Protein AF-A0A1E4RJY5-F1 (afdb_monomer)

Radius of gyration: 33.73 Å; Cα contacts (8 Å, |Δi|>4): 1176; chains: 1; bounding box: 84×112×97 Å

Mean predicted aligned error: 16.26 Å

Sequence (630 aa):
MLALNAMSNHTLSITTVSPCGTYIARVSSTEASLEIFRVPENPNAAVKDLYRSYGLSQDIENYVGKQKDRIRITQLKWEELDEATSTADKIALVIETYSLLLVYDIRKSTEPIVIEQSPEEGIEDFQWIPPPIGEKKQNEEVGAYTNSKQIALYTKNRLELKVYSVDCTHILFTIPKPVSLKPIIRPNLNNQIWSVIAEPYLEKNTNVMKVALADTKPIIYHFYNSGLQSQVLYQFRLPTQYLTLPSLSWSPSSKWFMYFGEPLFGYSLQVYNLMGINHKSTKAFDHVGHAMLQLDWATENIQDHPVYFGSIKYISRWIKANESEKIDESIIISTKTEDGKIEIMIVSMESFKITSHWTLPDTPIENIWSQNNDTKYRKIFPLTPITLQDNKLHDVFTDAKGLVLFQFDFFIYIYKTTKGAKIEIEWQLIDVIQTQTRILNIDYKEHNDQRKIFITTEDHIAVYDEITRLVRCIHTNKHKIKDVFIFQTGEKVKFIITDNTSSFPGSSVAHWHMTLFTIETEKANVADNIKDFDRLNDGSSTIVSTNYEDDSNAEIMKKYQYKEDDSRVVGLMRDVQHSEWGQAARKRRSRISEGRLGILLRVYGRNQRNELTSDDITDTFNLNKRKSRN

Nearest PDB structures (foldseek):
  8hmf-assembly1_D  TM=4.371E-01  e=7.965E-10  Tetrahymena thermophila
  8hme-assembly1_D  TM=2.838E-01  e=5.814E-09  Tetrahymena thermophila
  8a3t-assembly1_B  TM=4.044E-01  e=2.814E-05  Saccharomyces cerevisiae
  6cvz-assembly3_C  TM=4.876E-01  e=3.335E-04  Homo sapiens
  3voq-assembly1_B  TM=3.531E-01  e=1.396E+00  Homo sapiens

Solvent-accessible surface area (backbone atoms only — not comparable to full-atom values): 38046 Å² total; per-residue (Å²): 138,87,76,82,79,75,76,76,80,68,67,61,60,52,72,42,68,31,87,57,65,46,37,36,38,40,36,33,41,86,75,32,32,42,38,33,29,40,50,64,92,50,52,87,52,76,75,70,51,71,69,47,74,43,58,46,59,59,58,48,26,74,73,68,66,66,77,70,98,64,63,42,65,81,50,72,47,57,47,40,70,25,90,92,50,78,70,72,48,41,39,34,37,32,35,60,73,67,16,32,38,42,36,40,50,77,83,52,99,61,84,60,51,75,46,76,39,56,82,88,49,28,65,60,49,73,44,66,42,52,24,45,48,86,72,71,82,79,78,60,79,82,60,100,68,86,40,43,32,28,38,42,35,26,20,41,94,37,52,31,34,38,32,30,22,67,88,74,73,44,75,77,49,75,43,47,33,41,66,47,93,57,81,44,62,34,46,94,50,39,43,26,35,34,32,46,34,23,41,61,70,94,64,99,82,55,104,69,72,99,72,68,101,78,63,76,39,27,32,42,40,33,28,38,36,74,42,64,52,69,42,84,70,47,69,32,26,40,87,66,76,61,88,45,85,59,52,73,48,53,35,82,86,45,59,38,38,41,47,32,30,43,49,102,64,63,44,34,42,34,30,22,42,92,78,20,68,30,94,88,55,88,72,82,78,76,53,56,36,36,54,72,33,77,47,38,64,86,76,56,84,66,78,88,50,93,79,70,67,60,74,57,70,80,49,77,43,67,35,27,45,43,81,56,92,73,77,48,44,30,35,41,38,37,29,33,32,77,88,41,31,38,39,38,38,33,34,32,65,84,76,62,39,77,62,46,77,50,57,42,86,78,63,88,69,74,41,30,35,37,48,43,99,82,64,44,54,43,83,44,72,64,93,59,85,85,75,53,70,88,62,55,81,76,51,70,49,58,40,66,74,14,42,37,37,44,35,30,49,40,39,36,42,36,31,42,38,41,67,41,100,78,81,30,74,40,77,41,80,68,41,32,41,37,47,89,46,49,52,74,50,77,50,75,52,71,45,95,91,45,47,37,37,38,42,33,30,32,45,36,35,33,37,38,32,71,86,82,68,44,61,43,61,79,46,78,48,97,42,47,44,71,51,76,49,81,43,75,61,79,49,37,37,38,38,44,37,32,33,57,53,81,85,47,99,67,53,74,60,72,50,72,46,51,47,76,46,69,65,77,76,85,86,77,61,81,80,62,73,65,66,74,74,69,71,84,77,78,88,83,82,89,82,83,92,75,91,80,84,85,76,82,64,65,65,59,58,65,75,67,66,82,62,75,87,76,37,71,65,55,53,49,51,51,51,48,56,55,56,62,62,60,56,67,72,65,75,80,79,82,87,85,86,86,84,80,89,82,87,84,89,82,87,87,82,86,86,81,87,88,78,90,79,85,87,88,82,88,79,90,89,85,90,85,88,86,88,86,86,135

Secondary structure (DSSP, 8-state):
------------EEEEE-TTSSEEEEEETTTTEEEEEEPPSSTTS-S--EEEEEEHHHHHHHHHSS--S---EEEEEEPPPPTT--S--EEEEEEGGGTEEEEEESSS-PPPEEEE--TTT--SEEEEEPPPS---TTSS---S-SS--EEEEEPGGG-EEEEEETTT--EEEEEESB-SSS-EEPTTSTT-EEEEEEPPP--S--SS----TT----EEEEEEE-SS-EEEEEEEE-S---SSPPEEEE-TTSS-EEEEE--SSS-EEEEE-TT---TT-S-TTS-B---SEEEETTTS---SS-PPPEEEEEEEEEEE--SSSS--EEEEEEEEETTS-EEEEEEETTTTEEEEEEEET-S----EEEEPTTS-EEEE--SSPPP-TTPPP-EEEE-TTSEEEEE-SSEEEEEEEEE-TTSPEEEEEEEEEE-SS-EEEEEEEEETTEEEEEEEESSEEEEEETTT--EEEEEE-SS-EEEEEEEEETTEEEEEEEE---SSTT----EEEEEEEE----SS-TTTTTTTTSTTS--------------TTHHHHHTT---GGG-HHHHHHHHHHHHHHHHHSSSSS-----------------------------------------

pLDDT: mean 71.93, std 21.02, range [23.3, 96.0]

Organism: NCBI:txid984485

Foldseek 3Di:
DDDDPPPQQFQDWDWDAAQLNQWIWIATQVQQKIWIWGDDPDQPDFGPHTLDMDRNVVLCCVPVVDDDPTWDWDDKDFFAFAPVDNDTQKIWTATQVQLWIWIDGSVDPDRTQIAGDDNVFGFDDKDFQWAFYDPPPPPDPPDPDDTGQKMFTATPVRQKTFIAGNSPRDTLDIAGAWLDPYWAAQPPRRSQKTKTKGFDDDDPPDPPDPDDPPDRFIKMFIWGPPRRHIDGPAMATEPDDAPDRWDWHAANVSQKIWTKHQHPFGIKIFIAGPHLDDPPDPCSDPSHRPGPAIDDPPPDDPVPPPDAGQPADKAKDWAFQAPDPPTFIKMWIWGQHPQRKIKIWIATPVVSGTQDIDIPPPDQAQWEFEQDPVSDTDTDGDPDGDRSPPWDFDHWDYDNQQWIWTDTQFKIWIWRWHQDPPSDIDIDGDYMYGYPFGWDDWDWDDAPNWIWIWTDGQFFIWIQTPPVRDIDTQGGDPFGWDDWDWDDDHQKIKIWTWGQPPPDSHDRPTGTRIDMDGNDDPPPDPPPVVVVVPPPDDDDDDDDDDDDDDDPPVVVVVVPPDDPVPDPVVVVVVVCVCVPVVVVVPPPPDDDDDDDDDDDDDDDDDDDDDDDDDDDDDDDDDDDDDDDDD

Structure (mmCIF, N/CA/C/O backbone):
data_AF-A0A1E4RJY5-F1
#
_entry.id   AF-A0A1E4RJY5-F1
#
loop_
_atom_site.group_PDB
_atom_site.id
_atom_site.type_symbol
_atom_site.label_atom_id
_atom_site.label_alt_id
_atom_site.label_comp_id
_atom_site.label_asym_id
_atom_site.label_entity_id
_atom_site.label_seq_id
_atom_site.pdbx_PDB_ins_code
_atom_site.Cartn_x
_atom_site.Cartn_y
_atom_site.Cartn_z
_atom_site.occupancy
_atom_site.B_iso_or_equiv
_atom_site.auth_seq_id
_atom_site.auth_comp_id
_atom_site.auth_asym_id
_atom_site.auth_atom_id
_atom_site.pdbx_PDB_model_num
ATOM 1 N N . MET A 1 1 ? -28.087 -2.005 -33.325 1.00 34.16 1 MET A N 1
ATOM 2 C CA . MET A 1 1 ? -27.851 -0.711 -32.654 1.00 34.16 1 MET A CA 1
ATOM 3 C C . MET A 1 1 ? -26.390 -0.669 -32.245 1.00 34.16 1 MET A C 1
ATOM 5 O O . MET A 1 1 ? -26.014 -1.240 -31.234 1.00 34.16 1 MET A O 1
ATOM 9 N N . LEU A 1 2 ? -25.572 -0.115 -33.137 1.00 25.14 2 LEU A N 1
ATOM 10 C CA . LEU A 1 2 ? -24.150 0.148 -32.950 1.00 25.14 2 LEU A CA 1
ATOM 11 C C . LEU A 1 2 ? -24.027 1.423 -32.112 1.00 25.14 2 LEU A C 1
ATOM 13 O O . LEU A 1 2 ? -24.398 2.490 -32.595 1.00 25.14 2 LEU A O 1
ATOM 17 N N . ALA A 1 3 ? -23.532 1.322 -30.881 1.00 23.55 3 ALA A N 1
ATOM 18 C CA . ALA A 1 3 ? -23.019 2.480 -30.164 1.00 23.55 3 ALA A CA 1
ATOM 19 C C . ALA A 1 3 ? -21.505 2.505 -30.384 1.00 23.55 3 ALA A C 1
ATOM 21 O O . ALA A 1 3 ? -20.774 1.653 -29.880 1.00 23.55 3 ALA A O 1
ATOM 22 N N . LEU A 1 4 ? -21.061 3.452 -31.213 1.00 23.30 4 LEU A N 1
ATOM 23 C CA . LEU A 1 4 ? -19.663 3.827 -31.339 1.00 23.30 4 LEU A CA 1
ATOM 24 C C . LEU A 1 4 ? -19.140 4.219 -29.952 1.00 23.30 4 LEU A C 1
ATOM 26 O O . LEU A 1 4 ? -19.460 5.294 -29.447 1.00 23.30 4 LEU A O 1
ATOM 30 N N . ASN A 1 5 ? -18.289 3.377 -29.367 1.00 25.69 5 ASN A N 1
ATOM 31 C CA . ASN A 1 5 ? -17.331 3.826 -28.368 1.00 25.69 5 ASN A CA 1
ATOM 32 C C . ASN A 1 5 ? -16.321 4.716 -29.092 1.00 25.69 5 ASN A C 1
ATOM 34 O O . ASN A 1 5 ? -15.326 4.241 -29.641 1.00 25.69 5 ASN A O 1
ATOM 38 N N . ALA A 1 6 ? -16.613 6.015 -29.131 1.00 24.91 6 ALA A N 1
ATOM 39 C CA . ALA A 1 6 ? -15.613 7.026 -29.401 1.00 24.91 6 ALA A CA 1
ATOM 40 C C . ALA A 1 6 ? -14.516 6.858 -28.344 1.00 24.91 6 ALA A C 1
ATOM 42 O O . ALA A 1 6 ? -14.691 7.212 -27.179 1.00 24.91 6 ALA A O 1
ATOM 43 N N . MET A 1 7 ? -13.407 6.238 -28.751 1.00 26.67 7 MET A N 1
ATOM 44 C CA . MET A 1 7 ? -12.170 6.227 -27.991 1.00 26.67 7 MET A CA 1
ATOM 45 C C . MET A 1 7 ? -11.792 7.679 -27.722 1.00 26.67 7 MET A C 1
ATOM 47 O O . MET A 1 7 ? -11.372 8.406 -28.620 1.00 26.67 7 MET A O 1
ATOM 51 N N . SER A 1 8 ? -11.979 8.110 -26.480 1.00 26.70 8 SER A N 1
ATOM 52 C CA . SER A 1 8 ? -11.445 9.366 -25.988 1.00 26.70 8 SER A CA 1
ATOM 53 C C . SER A 1 8 ? -9.927 9.345 -26.181 1.00 26.70 8 SER A C 1
ATOM 55 O O . SER A 1 8 ? -9.224 8.551 -25.549 1.00 26.70 8 SER A O 1
ATOM 57 N N . ASN A 1 9 ? -9.434 10.199 -27.077 1.00 31.03 9 ASN A N 1
ATOM 58 C CA . ASN A 1 9 ? -8.020 10.497 -27.287 1.00 31.03 9 ASN A CA 1
ATOM 59 C C . ASN A 1 9 ? -7.447 11.206 -26.050 1.00 31.03 9 ASN A C 1
ATOM 61 O O . ASN A 1 9 ? -7.193 12.407 -26.069 1.00 31.03 9 ASN A O 1
ATOM 65 N N . HIS A 1 10 ? -7.267 10.474 -24.954 1.00 38.41 10 HIS A N 1
ATOM 66 C CA . HIS A 1 10 ? -6.511 10.966 -23.814 1.00 38.41 10 HIS A CA 1
ATOM 67 C C . HIS A 1 10 ? -5.036 10.620 -24.016 1.00 38.41 10 HIS A C 1
ATOM 69 O O . HIS A 1 10 ? -4.646 9.453 -24.072 1.00 38.41 10 HIS A O 1
ATOM 75 N N . THR A 1 11 ? -4.225 11.664 -24.145 1.00 47.38 11 THR A N 1
ATOM 76 C CA . THR A 1 11 ? -2.777 11.666 -23.939 1.00 47.38 11 THR A CA 1
ATOM 77 C C . THR A 1 11 ? -2.489 11.154 -22.525 1.00 47.38 11 THR A C 1
ATOM 79 O O . THR A 1 11 ? -2.461 11.906 -21.559 1.00 47.38 11 THR A O 1
ATOM 82 N N . LEU A 1 12 ? -2.349 9.835 -22.368 1.00 62.00 12 LEU A N 1
ATOM 83 C CA . LEU A 1 12 ? -2.036 9.214 -21.081 1.00 62.00 12 LEU A CA 1
ATOM 84 C C . LEU A 1 12 ? -0.544 9.400 -20.791 1.00 62.00 12 LEU A C 1
ATOM 86 O O . LEU A 1 12 ? 0.288 8.575 -21.176 1.00 62.00 12 LEU A O 1
ATOM 90 N N . SER A 1 13 ? -0.210 10.508 -20.130 1.00 73.75 13 SER A N 1
ATOM 91 C CA . SER A 1 13 ? 1.057 10.638 -19.416 1.00 73.75 13 SER A CA 1
ATOM 92 C C . SER A 1 13 ? 0.904 10.066 -18.009 1.00 73.75 13 SER A C 1
ATOM 94 O O . SER A 1 13 ? 0.024 10.505 -17.263 1.00 73.75 13 SER A O 1
ATOM 96 N N . ILE A 1 14 ? 1.755 9.110 -17.636 1.00 86.69 14 ILE A N 1
ATOM 97 C CA . ILE A 1 14 ? 1.809 8.570 -16.270 1.00 86.69 14 ILE A CA 1
ATOM 98 C C . ILE A 1 14 ? 2.945 9.281 -15.534 1.00 86.69 14 ILE A C 1
ATOM 100 O O . ILE A 1 14 ? 4.003 9.541 -16.110 1.00 86.69 14 ILE A O 1
ATOM 104 N N . THR A 1 15 ? 2.727 9.627 -14.268 1.00 87.81 15 THR A N 1
ATOM 105 C CA . THR A 1 15 ? 3.724 10.296 -13.428 1.00 87.81 15 THR A CA 1
ATOM 106 C C . THR A 1 15 ? 3.804 9.608 -12.077 1.00 87.81 15 THR A C 1
ATOM 108 O O . THR A 1 15 ? 2.778 9.222 -11.528 1.00 87.81 15 THR A O 1
ATOM 111 N N . THR A 1 16 ? 5.014 9.465 -11.543 1.00 90.19 16 THR A N 1
ATOM 112 C CA . THR A 1 16 ? 5.245 8.946 -10.190 1.00 90.19 16 THR A CA 1
ATOM 113 C C . THR A 1 16 ? 6.464 9.610 -9.565 1.00 90.19 16 THR A C 1
ATOM 115 O O . THR A 1 16 ? 7.441 9.933 -10.245 1.00 90.19 16 THR A O 1
ATOM 118 N N . VAL A 1 17 ? 6.433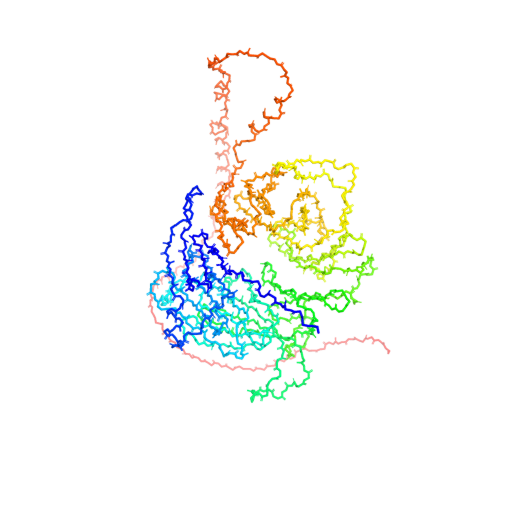 9.781 -8.249 1.00 89.88 17 VAL A N 1
ATOM 119 C CA . VAL A 1 17 ? 7.544 10.337 -7.472 1.00 89.88 17 VAL A CA 1
ATOM 120 C C . VAL A 1 17 ? 8.361 9.201 -6.865 1.00 89.88 17 VAL A C 1
ATOM 122 O O . VAL A 1 17 ? 7.798 8.167 -6.509 1.00 89.88 17 VAL A O 1
ATOM 125 N N . SER A 1 18 ? 9.682 9.364 -6.788 1.00 91.44 18 SER A N 1
ATOM 126 C CA . SER A 1 18 ? 10.549 8.372 -6.155 1.00 91.44 18 SER A CA 1
ATOM 127 C C . SER A 1 18 ? 10.288 8.292 -4.645 1.00 91.44 18 SER A C 1
ATOM 129 O O . SER A 1 18 ? 9.984 9.321 -4.039 1.00 91.44 18 SER A O 1
ATOM 131 N N . PRO A 1 19 ? 10.467 7.126 -3.995 1.00 87.44 19 PRO A N 1
ATOM 132 C CA . PRO A 1 19 ? 10.236 6.994 -2.553 1.00 87.44 19 PRO A CA 1
ATOM 133 C C . PRO A 1 19 ? 11.115 7.922 -1.698 1.00 87.44 19 PRO A C 1
ATOM 135 O O . PRO A 1 19 ? 10.714 8.334 -0.617 1.00 87.44 19 PRO A O 1
ATOM 138 N N . CYS A 1 20 ? 12.286 8.325 -2.205 1.00 86.12 20 CYS A N 1
ATOM 139 C CA . CYS A 1 20 ? 13.158 9.312 -1.559 1.00 86.12 20 CYS A CA 1
ATOM 140 C C . CYS A 1 20 ? 12.750 10.782 -1.800 1.00 86.12 20 CYS A C 1
ATOM 142 O O . CYS A 1 20 ? 13.475 11.689 -1.395 1.00 86.12 20 CYS A O 1
ATOM 144 N N . GLY A 1 21 ? 11.671 11.060 -2.542 1.00 85.19 21 GLY A N 1
ATOM 145 C CA . GLY A 1 21 ? 11.195 12.422 -2.833 1.00 85.19 21 GLY A CA 1
ATOM 146 C C . GLY A 1 21 ? 12.172 13.298 -3.638 1.00 85.19 21 GLY A C 1
ATOM 147 O O . GLY A 1 21 ? 12.051 14.531 -3.643 1.00 85.19 21 GLY A O 1
ATOM 148 N N . THR A 1 22 ? 13.166 12.674 -4.280 1.00 87.88 22 THR A N 1
ATOM 149 C CA . THR A 1 22 ? 14.263 13.348 -5.002 1.00 87.88 22 THR A CA 1
ATOM 150 C C . THR A 1 22 ? 14.017 13.419 -6.505 1.00 87.88 22 THR A C 1
ATOM 152 O O . THR A 1 22 ? 14.488 14.355 -7.151 1.00 87.88 22 THR A O 1
ATOM 155 N N . TYR A 1 23 ? 13.267 12.470 -7.068 1.00 91.06 23 TYR A N 1
ATOM 156 C CA . TYR A 1 23 ? 13.015 12.387 -8.504 1.00 91.06 23 TYR A CA 1
ATOM 157 C C . TYR A 1 23 ? 11.522 12.290 -8.809 1.00 91.06 23 TYR A C 1
ATOM 159 O O . TYR A 1 23 ? 10.753 11.699 -8.052 1.00 91.06 23 TYR A O 1
ATOM 167 N N . ILE A 1 24 ? 11.124 12.843 -9.950 1.00 91.12 24 ILE A N 1
ATOM 168 C CA . ILE A 1 24 ? 9.796 12.671 -10.541 1.00 91.12 24 ILE A CA 1
ATOM 169 C C . ILE A 1 24 ? 9.999 12.030 -11.901 1.00 91.12 24 ILE A C 1
ATOM 171 O O . ILE A 1 24 ? 10.740 12.554 -12.726 1.00 91.12 24 ILE A O 1
ATOM 175 N N . ALA A 1 25 ? 9.341 10.905 -12.138 1.00 92.12 25 ALA A N 1
ATOM 176 C CA . ALA A 1 25 ? 9.318 10.274 -13.441 1.00 92.12 25 ALA A CA 1
ATOM 177 C C . ALA A 1 25 ? 8.015 10.600 -14.150 1.00 92.12 25 ALA A C 1
ATOM 179 O O . ALA A 1 25 ? 6.937 10.473 -13.566 1.00 92.12 25 ALA A O 1
ATOM 180 N N . ARG A 1 26 ? 8.119 10.967 -15.421 1.00 91.25 26 ARG A N 1
ATOM 181 C CA . ARG A 1 26 ? 7.001 11.162 -16.332 1.00 91.25 26 ARG A CA 1
ATOM 182 C C . ARG A 1 26 ? 7.239 10.305 -17.559 1.00 91.25 26 ARG A C 1
ATOM 184 O O . ARG A 1 26 ? 8.311 10.345 -18.146 1.00 91.25 26 ARG A O 1
ATOM 191 N N . VAL A 1 27 ? 6.225 9.560 -17.965 1.00 90.50 27 VAL A N 1
ATOM 192 C CA . VAL A 1 27 ? 6.278 8.777 -19.195 1.00 90.50 27 VAL A CA 1
ATOM 193 C C . VAL A 1 27 ? 5.162 9.212 -20.131 1.00 90.50 27 VAL A C 1
ATOM 195 O O . VAL A 1 27 ? 4.023 9.413 -19.703 1.00 90.50 27 VAL A O 1
ATOM 198 N N . SER A 1 28 ? 5.503 9.393 -21.403 1.00 85.75 28 SER A N 1
ATOM 199 C CA . SER A 1 28 ? 4.610 9.891 -22.445 1.00 85.75 28 SER A CA 1
ATOM 200 C C . SER A 1 28 ? 4.406 8.802 -23.491 1.00 85.75 28 SER A C 1
ATOM 202 O O . SER A 1 28 ? 5.338 8.432 -24.200 1.00 85.75 28 SER A O 1
ATOM 204 N N . SER A 1 29 ? 3.183 8.271 -23.600 1.00 81.69 29 SER A N 1
ATOM 205 C CA . SER A 1 29 ? 2.879 7.249 -24.618 1.00 81.69 29 SER A CA 1
ATOM 206 C C . SER A 1 29 ? 2.947 7.812 -26.046 1.00 81.69 29 SER A C 1
ATOM 208 O O . SER A 1 29 ? 3.177 7.061 -26.987 1.00 81.69 29 SER A O 1
ATOM 210 N N . THR A 1 30 ? 2.734 9.121 -26.218 1.00 80.19 30 THR A N 1
ATOM 211 C CA . THR A 1 30 ? 2.763 9.795 -27.527 1.00 80.19 30 THR A CA 1
ATOM 212 C C . THR A 1 30 ? 4.169 10.153 -27.973 1.00 80.19 30 THR A C 1
ATOM 214 O O . THR A 1 30 ? 4.492 9.979 -29.141 1.00 80.19 30 THR A O 1
ATOM 217 N N . GLU A 1 31 ? 5.000 10.646 -27.056 1.00 82.50 31 GLU A N 1
ATOM 218 C CA . GLU A 1 31 ? 6.399 10.986 -27.355 1.00 82.50 31 GLU A CA 1
ATOM 219 C C . GLU A 1 31 ? 7.317 9.767 -27.224 1.00 82.50 31 GLU A C 1
ATOM 221 O O . GLU A 1 31 ? 8.484 9.841 -27.594 1.00 82.50 31 GLU A O 1
ATOM 226 N N . ALA A 1 32 ? 6.786 8.647 -26.714 1.00 87.19 32 ALA A N 1
ATOM 227 C CA . ALA A 1 32 ? 7.522 7.417 -26.458 1.00 87.19 32 ALA A CA 1
ATOM 228 C C . ALA A 1 32 ? 8.810 7.679 -25.664 1.00 87.19 32 ALA A C 1
ATOM 230 O O . ALA A 1 32 ? 9.878 7.164 -25.992 1.00 87.19 32 ALA A O 1
ATOM 231 N N . SER A 1 33 ? 8.703 8.499 -24.620 1.00 91.06 33 SER A N 1
ATOM 232 C CA . SER A 1 33 ? 9.826 8.906 -23.782 1.00 91.06 33 SER A CA 1
ATOM 233 C C . SER A 1 33 ? 9.526 8.678 -22.303 1.00 91.06 33 SER A C 1
ATOM 235 O O . SER A 1 33 ? 8.392 8.845 -21.838 1.00 91.06 33 SER A O 1
ATOM 237 N N . LEU A 1 34 ? 10.563 8.286 -21.563 1.00 93.12 34 LEU A N 1
ATOM 238 C CA . LEU A 1 34 ? 10.599 8.330 -20.105 1.00 93.12 34 LEU A CA 1
ATOM 239 C C . LEU A 1 34 ? 11.520 9.474 -19.687 1.00 93.12 34 LEU A C 1
ATOM 241 O O . LEU A 1 34 ? 12.723 9.421 -19.919 1.00 93.12 34 LEU A O 1
ATOM 245 N N . GLU A 1 35 ? 10.962 10.476 -19.025 1.00 92.94 35 GLU A N 1
ATOM 246 C CA . GLU A 1 35 ? 11.670 11.645 -18.522 1.00 92.94 35 GLU A CA 1
ATOM 247 C C . GLU A 1 35 ? 11.755 11.590 -16.998 1.00 92.94 35 GLU A C 1
ATOM 249 O O . GLU A 1 35 ? 10.759 11.376 -16.305 1.00 92.94 35 GLU A O 1
ATOM 254 N N . ILE A 1 36 ? 12.952 11.803 -16.464 1.00 92.38 36 ILE A N 1
ATOM 255 C CA . ILE A 1 36 ? 13.225 11.869 -15.033 1.00 92.38 36 ILE A CA 1
ATOM 256 C C . ILE A 1 36 ? 13.632 13.298 -14.704 1.00 92.38 36 ILE A C 1
ATOM 258 O O . ILE A 1 36 ? 14.636 13.792 -15.211 1.00 92.38 36 ILE A O 1
ATOM 262 N N . PHE A 1 37 ? 12.884 13.947 -13.823 1.00 90.69 37 PHE A N 1
ATOM 263 C CA . PHE A 1 37 ? 13.152 15.287 -13.319 1.00 90.69 37 PHE A CA 1
ATOM 264 C C . PHE A 1 37 ? 13.714 15.207 -11.907 1.00 90.69 37 PHE A C 1
ATOM 266 O O . PHE A 1 37 ? 13.249 14.410 -11.089 1.00 90.69 37 PHE A O 1
ATOM 273 N N . ARG A 1 38 ? 14.694 16.055 -11.596 1.00 89.31 38 ARG A N 1
ATOM 274 C CA . ARG A 1 38 ? 15.162 16.227 -10.222 1.00 89.31 38 ARG A CA 1
ATOM 275 C C . ARG A 1 38 ? 14.245 17.206 -9.503 1.00 89.31 38 ARG A C 1
ATOM 277 O O . ARG A 1 38 ? 13.947 18.285 -10.009 1.00 89.31 38 ARG A O 1
ATOM 284 N N . VAL A 1 39 ? 13.811 16.835 -8.306 1.00 86.06 39 VAL A N 1
ATOM 285 C CA . VAL A 1 39 ? 13.037 17.731 -7.455 1.00 86.06 39 VAL A CA 1
ATOM 286 C C . VAL A 1 39 ? 14.007 18.707 -6.788 1.00 86.06 39 VAL A C 1
ATOM 288 O O . VAL A 1 39 ? 14.908 18.249 -6.079 1.00 86.06 39 VAL A O 1
ATOM 291 N N . PRO A 1 40 ? 13.849 20.027 -6.984 1.00 81.12 40 PRO A N 1
ATOM 292 C CA . PRO A 1 40 ? 14.737 20.995 -6.365 1.00 81.12 40 PRO A CA 1
ATOM 293 C C . PRO A 1 40 ? 14.605 20.967 -4.837 1.00 81.12 40 PRO A C 1
ATOM 295 O O . PRO A 1 40 ? 13.576 20.585 -4.277 1.00 81.12 40 PR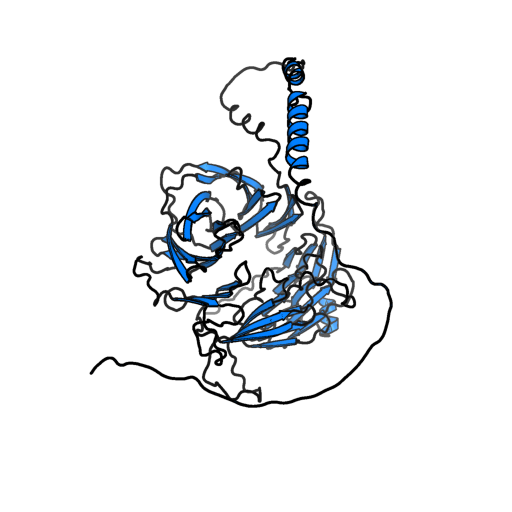O A O 1
ATOM 298 N N . GLU A 1 41 ? 15.669 21.377 -4.150 1.00 76.44 41 GLU A N 1
ATOM 299 C CA . GLU A 1 41 ? 15.664 21.524 -2.688 1.00 76.44 41 GLU A CA 1
ATOM 300 C C . GLU A 1 41 ? 14.861 22.756 -2.247 1.00 76.44 41 GLU A C 1
ATOM 302 O O . GLU A 1 41 ? 14.285 22.776 -1.160 1.00 76.44 41 GLU A O 1
ATOM 307 N N . ASN A 1 42 ? 14.790 23.777 -3.107 1.00 76.31 42 ASN A N 1
ATOM 308 C CA . ASN A 1 42 ? 13.998 24.977 -2.872 1.00 76.31 42 ASN A CA 1
ATOM 309 C C . ASN A 1 42 ? 12.545 24.764 -3.348 1.00 76.31 42 ASN A C 1
ATOM 311 O O . ASN A 1 42 ? 12.341 24.572 -4.549 1.00 76.31 42 ASN A O 1
ATOM 315 N N . PRO A 1 43 ? 11.530 24.868 -2.468 1.00 69.88 43 PRO A N 1
ATOM 316 C CA . PRO A 1 43 ? 10.125 24.673 -2.840 1.00 69.88 43 PRO A CA 1
ATOM 317 C C . PRO A 1 43 ? 9.585 25.734 -3.803 1.00 69.88 43 PRO A C 1
ATOM 319 O O . PRO A 1 43 ? 8.620 25.473 -4.513 1.00 69.88 43 PRO A O 1
ATOM 322 N N . ASN A 1 44 ? 10.212 26.913 -3.857 1.00 70.19 44 ASN A N 1
ATOM 323 C CA . ASN A 1 44 ? 9.814 27.986 -4.770 1.00 70.19 44 ASN A CA 1
ATOM 324 C C . ASN A 1 44 ? 10.412 27.817 -6.175 1.00 70.19 44 ASN A C 1
ATOM 326 O O . ASN A 1 44 ? 10.046 28.552 -7.093 1.00 70.19 44 ASN A O 1
ATOM 330 N N . ALA A 1 45 ? 11.348 26.881 -6.357 1.00 70.44 45 ALA A N 1
ATOM 331 C CA . ALA A 1 45 ? 11.900 26.579 -7.667 1.00 70.44 45 ALA A CA 1
ATOM 332 C C . ALA A 1 45 ? 10.944 25.655 -8.430 1.00 70.44 45 ALA A C 1
ATOM 334 O O . ALA A 1 45 ? 10.524 24.611 -7.932 1.00 70.44 45 ALA A O 1
ATOM 335 N N . ALA A 1 46 ? 10.612 26.032 -9.665 1.00 67.81 46 ALA A N 1
ATOM 336 C CA . ALA A 1 46 ? 9.840 25.168 -10.545 1.00 67.81 46 ALA A CA 1
ATOM 337 C C . ALA A 1 46 ? 10.637 23.892 -10.860 1.00 67.81 46 ALA A C 1
ATOM 339 O O . ALA A 1 46 ? 11.832 23.965 -11.152 1.00 67.81 46 ALA A O 1
ATOM 340 N N . VAL A 1 47 ? 9.967 22.736 -10.858 1.00 67.81 47 VAL A N 1
ATOM 341 C CA . VAL A 1 47 ? 10.552 21.472 -11.324 1.00 67.81 47 VAL A CA 1
ATOM 342 C C . VAL A 1 47 ? 10.783 21.581 -12.834 1.00 67.81 47 VAL A C 1
ATOM 344 O O . VAL A 1 47 ? 9.867 21.379 -13.628 1.00 67.81 47 VAL A O 1
ATOM 347 N N . LYS A 1 48 ? 11.991 21.981 -13.234 1.00 68.75 48 LYS A N 1
ATOM 348 C CA . LYS A 1 48 ? 12.400 22.110 -14.645 1.00 68.75 48 LYS A CA 1
ATOM 349 C C . LYS A 1 48 ? 13.683 21.354 -14.974 1.00 68.75 48 LYS A C 1
ATOM 351 O O . LYS A 1 48 ? 14.003 21.193 -16.149 1.00 68.75 48 LYS A O 1
ATOM 356 N N . ASP A 1 49 ? 14.388 20.871 -13.958 1.00 80.25 49 ASP A N 1
ATOM 357 C CA . ASP A 1 49 ? 15.685 20.229 -14.124 1.00 80.25 49 ASP A CA 1
ATOM 358 C C . ASP A 1 49 ? 15.489 18.783 -14.587 1.00 80.25 49 ASP A C 1
ATOM 360 O O . ASP A 1 49 ? 15.354 17.855 -13.782 1.00 80.25 49 ASP A O 1
ATOM 364 N N . LEU A 1 50 ? 15.440 18.599 -15.909 1.00 85.94 50 LEU A N 1
ATOM 365 C CA . LEU A 1 50 ? 15.487 17.283 -16.536 1.00 85.94 50 LEU A CA 1
ATOM 366 C C . LEU A 1 50 ? 16.817 16.617 -16.166 1.00 85.94 50 LEU A C 1
ATOM 368 O O . LEU A 1 50 ? 17.890 17.066 -16.563 1.00 85.94 50 LEU A O 1
ATOM 372 N N . TYR A 1 51 ? 16.735 15.546 -15.385 1.00 89.44 51 TYR A N 1
ATOM 373 C CA . TYR A 1 51 ? 17.882 14.764 -14.949 1.00 89.44 51 TYR A CA 1
ATOM 374 C C . TYR A 1 51 ? 18.306 13.764 -16.026 1.00 89.44 51 TYR A C 1
ATOM 376 O O . TYR A 1 51 ? 19.485 13.694 -16.367 1.00 89.44 51 TYR A O 1
ATOM 384 N N . ARG A 1 52 ? 17.348 13.008 -16.581 1.00 90.50 52 ARG A N 1
ATOM 385 C CA . ARG A 1 52 ? 17.563 12.074 -17.701 1.00 90.50 52 ARG A CA 1
ATOM 386 C C . ARG A 1 52 ? 16.318 11.923 -18.556 1.00 90.50 52 ARG A C 1
ATOM 388 O O . ARG A 1 52 ? 15.209 12.124 -18.075 1.00 90.50 52 ARG A O 1
ATOM 395 N N . SER A 1 53 ? 16.519 11.501 -19.798 1.00 91.75 53 SER A N 1
ATOM 396 C CA . SER A 1 53 ? 15.453 11.068 -20.694 1.00 91.75 53 SER A CA 1
ATOM 397 C C . SER A 1 53 ? 15.872 9.791 -21.419 1.00 91.75 53 SER A C 1
ATOM 399 O O . SER A 1 53 ? 17.044 9.643 -21.771 1.00 91.75 53 SER A O 1
ATOM 401 N N . TYR A 1 54 ? 14.923 8.881 -21.615 1.00 92.19 54 TYR A N 1
ATOM 402 C CA . TYR A 1 54 ? 15.095 7.621 -22.332 1.00 92.19 54 TYR A CA 1
ATOM 403 C C . TYR A 1 54 ? 14.115 7.561 -23.500 1.00 92.19 54 TYR A C 1
ATOM 405 O O . TYR A 1 54 ? 12.921 7.822 -23.328 1.00 92.19 54 TYR A O 1
ATOM 413 N N . GLY A 1 55 ? 14.624 7.218 -24.684 1.00 91.19 55 GLY A N 1
ATOM 414 C CA . GLY A 1 55 ? 13.826 7.049 -25.895 1.00 91.19 55 GLY A CA 1
ATOM 415 C C . GLY A 1 55 ? 13.278 5.631 -25.987 1.00 91.19 55 GLY A C 1
ATOM 416 O O . GLY A 1 55 ? 13.954 4.741 -26.495 1.00 91.19 55 GLY A O 1
ATOM 417 N N . LEU A 1 56 ? 12.035 5.430 -25.550 1.00 90.88 56 LEU A N 1
ATOM 418 C CA . LEU A 1 56 ? 11.409 4.107 -25.488 1.00 90.88 56 LEU A CA 1
ATOM 419 C C . LEU A 1 56 ? 11.281 3.470 -26.872 1.00 90.88 56 LEU A C 1
ATOM 421 O O . LEU A 1 56 ? 11.451 2.265 -26.993 1.00 90.88 56 LEU A O 1
ATOM 425 N N . SER A 1 57 ? 11.010 4.263 -27.914 1.00 88.38 57 SER A N 1
ATOM 426 C CA . SER A 1 57 ? 10.967 3.759 -29.294 1.00 88.38 57 SER A CA 1
ATOM 427 C C . SER A 1 57 ? 12.274 3.066 -29.683 1.00 88.38 57 SER A C 1
ATOM 429 O O . SER A 1 57 ? 12.243 1.936 -30.156 1.00 88.38 57 SER A O 1
ATOM 431 N N . GLN A 1 58 ? 13.420 3.694 -29.395 1.00 88.19 58 GLN A N 1
ATOM 432 C CA . GLN A 1 58 ? 14.730 3.125 -29.714 1.00 88.19 58 GLN A CA 1
ATOM 433 C C . GLN A 1 58 ? 14.994 1.845 -28.918 1.00 88.19 58 GLN A C 1
ATOM 435 O O . GLN A 1 58 ? 15.450 0.855 -29.483 1.00 88.19 58 GLN A O 1
ATOM 440 N N . ASP A 1 59 ? 14.684 1.847 -27.621 1.00 89.94 59 ASP A N 1
ATOM 441 C CA . ASP A 1 59 ? 14.903 0.683 -26.758 1.00 89.94 59 ASP A CA 1
ATOM 442 C C . ASP A 1 59 ? 14.028 -0.511 -27.180 1.00 89.94 59 ASP A C 1
ATOM 444 O O . ASP A 1 59 ? 14.487 -1.653 -27.202 1.00 89.94 59 ASP A O 1
ATOM 448 N N . ILE A 1 60 ? 12.779 -0.249 -27.581 1.00 89.88 60 ILE A N 1
ATOM 449 C CA . ILE A 1 60 ? 11.862 -1.271 -28.102 1.00 89.88 60 ILE A CA 1
ATOM 450 C C . ILE A 1 60 ? 12.332 -1.776 -29.467 1.00 89.88 60 ILE A C 1
ATOM 452 O O . ILE A 1 60 ? 12.313 -2.982 -29.694 1.00 89.88 60 ILE A O 1
ATOM 456 N N . GLU A 1 61 ? 12.739 -0.895 -30.383 1.00 88.75 61 GLU A N 1
ATOM 457 C CA . GLU A 1 61 ? 13.245 -1.288 -31.704 1.00 88.75 61 GLU A CA 1
ATOM 458 C C . GLU A 1 61 ? 14.516 -2.127 -31.601 1.00 88.75 61 GLU A C 1
ATOM 460 O O . GLU A 1 61 ? 14.635 -3.133 -32.298 1.00 88.75 61 GLU A O 1
ATOM 465 N N . ASN A 1 62 ? 15.424 -1.781 -30.687 1.00 87.62 62 ASN A N 1
ATOM 466 C CA . ASN A 1 62 ? 16.642 -2.551 -30.446 1.00 87.62 62 ASN A CA 1
ATOM 467 C C . ASN A 1 62 ? 16.342 -3.993 -30.002 1.00 87.62 62 ASN A C 1
ATOM 469 O O . ASN A 1 62 ? 17.097 -4.901 -30.344 1.00 87.62 62 ASN A O 1
ATOM 473 N N . TYR A 1 63 ? 15.248 -4.210 -29.264 1.00 87.38 63 TYR A N 1
ATOM 474 C CA . TYR A 1 63 ? 14.877 -5.528 -28.745 1.00 87.38 63 TYR A CA 1
ATOM 475 C C . TYR A 1 63 ? 13.936 -6.311 -29.677 1.00 87.38 63 TYR A C 1
ATOM 477 O O . TYR A 1 63 ? 14.175 -7.475 -29.986 1.00 87.38 63 TYR A O 1
ATOM 485 N N . VAL A 1 64 ? 12.860 -5.673 -30.149 1.00 85.50 64 VAL A N 1
ATOM 486 C CA . VAL A 1 64 ? 11.774 -6.293 -30.936 1.00 85.50 64 VAL A CA 1
ATOM 487 C C . VAL A 1 64 ? 12.036 -6.200 -32.452 1.00 85.50 64 VAL A C 1
ATOM 489 O O . VAL A 1 64 ? 11.367 -6.849 -33.257 1.00 85.50 64 VAL A O 1
ATOM 492 N N . GLY A 1 65 ? 13.002 -5.384 -32.882 1.00 82.00 65 GLY A N 1
ATOM 493 C CA . GLY A 1 65 ? 13.404 -5.186 -34.277 1.00 82.00 65 GLY A CA 1
ATOM 494 C C . GLY A 1 65 ? 12.516 -4.213 -35.057 1.00 82.00 65 GLY A C 1
ATOM 495 O O . GLY A 1 65 ? 13.026 -3.298 -35.699 1.00 82.00 65 GLY A O 1
ATOM 496 N N . LYS A 1 66 ? 11.185 -4.383 -35.022 1.00 76.88 66 LYS A N 1
ATOM 497 C CA . LYS A 1 66 ? 10.239 -3.468 -35.689 1.00 76.88 66 LYS A CA 1
ATOM 498 C C . LYS A 1 66 ? 9.124 -3.021 -34.753 1.00 76.88 66 LYS A C 1
ATOM 500 O O . LYS A 1 66 ? 8.319 -3.829 -34.290 1.00 76.88 66 LYS A O 1
ATOM 505 N N . GLN A 1 67 ? 9.034 -1.711 -34.551 1.00 72.31 67 GLN A N 1
ATOM 506 C CA . GLN A 1 67 ? 7.995 -1.100 -33.737 1.00 72.31 67 GLN A CA 1
ATOM 507 C C . GLN A 1 67 ? 6.633 -1.116 -34.461 1.00 72.31 67 GLN A C 1
ATOM 509 O O . GLN A 1 67 ? 6.509 -0.752 -35.628 1.00 72.31 67 GLN A O 1
ATOM 514 N N . LYS A 1 68 ? 5.589 -1.550 -33.754 1.00 71.75 68 LYS A N 1
ATOM 515 C CA . LYS A 1 68 ? 4.175 -1.261 -34.028 1.00 71.75 68 LYS A CA 1
ATOM 516 C C . LYS A 1 68 ? 3.880 0.218 -33.753 1.00 71.75 68 LYS A C 1
ATOM 518 O O . LYS A 1 68 ? 4.337 0.763 -32.750 1.00 71.75 68 LYS A O 1
ATOM 523 N N . ASP A 1 69 ? 3.000 0.814 -34.553 1.00 66.31 69 ASP A N 1
ATOM 524 C CA . ASP A 1 69 ? 2.728 2.264 -34.574 1.00 66.31 69 ASP A CA 1
ATOM 525 C C . ASP A 1 69 ? 2.260 2.887 -33.244 1.00 66.31 69 ASP A C 1
ATOM 527 O O . ASP A 1 69 ? 2.267 4.108 -33.102 1.00 66.31 69 ASP A O 1
ATOM 531 N N . ARG A 1 70 ? 1.830 2.092 -32.251 1.00 82.31 70 ARG A N 1
ATOM 532 C CA . ARG A 1 70 ? 1.288 2.621 -30.990 1.00 82.31 70 ARG A CA 1
ATOM 533 C C . ARG A 1 70 ? 1.835 1.920 -29.749 1.00 82.31 70 ARG A C 1
ATOM 535 O O . ARG A 1 70 ? 1.471 0.784 -29.445 1.00 82.31 70 ARG A O 1
ATOM 542 N N . ILE A 1 71 ? 2.628 2.647 -28.966 1.00 86.25 71 ILE A N 1
ATOM 543 C CA . ILE A 1 71 ? 3.059 2.231 -27.627 1.00 86.25 71 ILE A CA 1
ATOM 544 C C . ILE A 1 71 ? 1.947 2.568 -26.629 1.00 86.25 71 ILE A C 1
ATOM 546 O O . ILE A 1 71 ? 1.493 3.709 -26.546 1.00 86.25 71 ILE A O 1
ATOM 550 N N . ARG A 1 72 ? 1.499 1.572 -25.860 1.00 88.81 72 ARG A N 1
ATOM 551 C CA . ARG A 1 72 ? 0.604 1.768 -24.717 1.00 88.81 72 ARG A CA 1
ATOM 552 C C . ARG A 1 72 ? 1.344 1.432 -23.433 1.00 88.81 72 ARG A C 1
ATOM 554 O O . ARG A 1 72 ? 1.725 0.284 -23.226 1.00 88.81 72 ARG A O 1
ATOM 561 N N . ILE A 1 73 ? 1.514 2.436 -22.581 1.00 90.50 73 ILE A N 1
ATOM 562 C CA . ILE A 1 73 ? 2.185 2.311 -21.287 1.00 90.50 73 ILE A CA 1
ATOM 563 C C . ILE A 1 73 ? 1.110 2.294 -20.207 1.00 90.50 73 ILE A C 1
ATOM 565 O O . ILE A 1 73 ? 0.232 3.157 -20.199 1.00 90.50 73 ILE A O 1
ATOM 569 N N . THR A 1 74 ? 1.143 1.296 -19.328 1.00 91.06 74 THR A N 1
ATOM 570 C CA . THR A 1 74 ? 0.095 1.098 -18.311 1.00 91.06 74 THR A CA 1
ATOM 571 C C . THR A 1 74 ? 0.584 1.343 -16.894 1.00 91.06 74 THR A C 1
ATOM 573 O O . THR A 1 74 ? -0.221 1.686 -16.032 1.00 91.06 74 THR A O 1
ATOM 576 N N . GLN A 1 75 ? 1.882 1.177 -16.638 1.00 93.12 75 GLN A N 1
ATOM 577 C CA . GLN A 1 75 ? 2.455 1.253 -15.296 1.00 93.12 75 GLN A CA 1
ATOM 578 C C . GLN A 1 75 ? 3.832 1.898 -15.320 1.00 93.12 75 GLN A C 1
ATOM 580 O O . GLN A 1 75 ? 4.588 1.732 -16.277 1.00 93.12 75 GLN A O 1
ATOM 585 N N . LEU A 1 76 ? 4.147 2.593 -14.229 1.00 94.62 76 LEU A N 1
ATOM 586 C CA . LEU A 1 76 ? 5.430 3.225 -13.965 1.00 94.62 76 LEU A CA 1
ATOM 587 C C . LEU A 1 76 ? 5.657 3.191 -12.448 1.00 94.62 76 LEU A C 1
ATOM 589 O O . LEU A 1 76 ? 4.884 3.807 -11.716 1.00 94.62 76 LEU A O 1
ATOM 593 N N . LYS A 1 77 ? 6.659 2.444 -11.969 1.00 95.44 77 LYS A N 1
ATOM 594 C CA . LYS A 1 77 ? 6.932 2.288 -10.528 1.00 95.44 77 LYS A CA 1
ATOM 595 C C . LYS A 1 77 ? 8.423 2.344 -10.233 1.00 95.44 77 LYS A C 1
ATOM 597 O O . LYS A 1 77 ? 9.225 1.668 -10.881 1.00 95.44 77 LYS A O 1
ATOM 602 N N . TRP A 1 78 ? 8.772 3.131 -9.226 1.00 94.31 78 TRP A N 1
ATOM 603 C CA . TRP A 1 78 ? 10.110 3.156 -8.646 1.00 94.31 78 TRP A CA 1
ATOM 604 C C . TRP A 1 78 ? 10.365 1.899 -7.821 1.00 94.31 78 TRP A C 1
ATOM 606 O O . TRP A 1 78 ? 9.422 1.286 -7.325 1.00 94.31 78 TRP A O 1
ATOM 616 N N . GLU A 1 79 ? 11.632 1.523 -7.692 1.00 91.69 79 GLU A N 1
ATOM 617 C CA . GLU A 1 79 ? 12.036 0.478 -6.750 1.00 91.69 79 GLU A CA 1
ATOM 618 C C . GLU A 1 79 ? 11.768 0.870 -5.293 1.00 91.69 79 GLU A C 1
ATOM 620 O O . GLU A 1 79 ? 11.772 2.054 -4.948 1.00 91.69 79 GLU A O 1
ATOM 625 N N . GLU A 1 80 ? 11.598 -0.135 -4.434 1.00 87.31 80 GLU A N 1
ATOM 626 C CA . GLU A 1 80 ? 11.558 0.059 -2.984 1.00 87.31 80 GLU A CA 1
ATOM 627 C C . GLU A 1 80 ? 12.979 0.249 -2.440 1.00 87.31 80 GLU A C 1
ATOM 629 O O . GLU A 1 80 ? 13.921 -0.422 -2.888 1.00 87.31 80 GLU A O 1
ATOM 634 N N . LEU A 1 81 ? 13.123 1.162 -1.476 1.00 83.12 81 LEU A N 1
ATOM 635 C CA . LEU A 1 81 ? 14.403 1.522 -0.863 1.00 83.12 81 LEU A CA 1
ATOM 636 C C . LEU A 1 81 ? 14.753 0.604 0.309 1.00 83.12 81 LEU A C 1
ATOM 638 O O . LEU A 1 81 ? 13.877 0.176 1.059 1.00 83.12 81 LEU A O 1
ATOM 642 N N . ASP A 1 82 ? 16.051 0.360 0.495 1.00 74.44 82 ASP A N 1
ATOM 643 C CA . ASP A 1 82 ? 16.591 -0.118 1.770 1.00 74.44 82 ASP A CA 1
ATOM 644 C C . ASP A 1 82 ? 16.696 1.067 2.750 1.00 74.44 82 ASP A C 1
ATOM 646 O O . ASP A 1 82 ? 17.014 2.185 2.340 1.00 74.44 82 ASP A O 1
ATOM 650 N N . GLU A 1 83 ? 16.483 0.842 4.048 1.00 67.19 83 GLU A N 1
ATOM 651 C CA . GLU A 1 83 ? 16.590 1.881 5.088 1.00 67.19 83 GLU A CA 1
ATOM 652 C C . GLU A 1 83 ? 17.987 2.528 5.120 1.00 67.19 83 GLU A C 1
ATOM 654 O O . GLU A 1 83 ? 18.132 3.699 5.472 1.00 67.19 83 GLU A O 1
ATOM 659 N N . ALA A 1 84 ? 19.026 1.784 4.720 1.00 60.59 84 ALA A N 1
ATOM 660 C CA . ALA A 1 84 ? 20.395 2.290 4.630 1.00 60.59 84 ALA A CA 1
ATOM 661 C C . ALA A 1 84 ? 20.661 3.146 3.376 1.00 60.59 84 ALA A C 1
ATOM 663 O O . ALA A 1 84 ? 21.682 3.837 3.303 1.00 60.59 84 ALA A O 1
ATOM 664 N N . THR A 1 85 ? 19.785 3.091 2.372 1.00 64.44 85 THR A N 1
ATOM 665 C CA . THR A 1 85 ? 19.932 3.817 1.105 1.00 64.44 85 THR A CA 1
ATOM 666 C C . THR A 1 85 ? 19.012 5.025 1.054 1.00 64.44 85 THR A C 1
ATOM 668 O O . THR A 1 85 ? 17.811 4.929 1.272 1.00 64.44 85 THR A O 1
ATOM 671 N N . SER A 1 86 ? 19.573 6.189 0.730 1.00 70.06 86 SER A N 1
ATOM 672 C CA . SER A 1 86 ? 18.826 7.451 0.703 1.00 70.06 86 SER A CA 1
ATOM 673 C C . SER A 1 86 ? 18.263 7.813 -0.673 1.00 70.06 86 SER A C 1
ATOM 675 O O . SER A 1 86 ? 17.527 8.794 -0.786 1.00 70.06 86 SER A O 1
ATOM 677 N N . THR A 1 87 ? 18.597 7.062 -1.728 1.00 81.94 87 THR A N 1
ATOM 678 C CA . THR A 1 87 ? 18.224 7.400 -3.106 1.00 81.94 87 THR A CA 1
ATOM 679 C C . THR A 1 87 ? 17.686 6.206 -3.879 1.00 81.94 87 THR A C 1
ATOM 681 O O . THR A 1 87 ? 18.232 5.106 -3.817 1.00 81.94 87 THR A O 1
ATOM 684 N N . ALA A 1 88 ? 16.621 6.461 -4.641 1.00 87.62 88 ALA A N 1
ATOM 685 C CA . ALA A 1 88 ? 16.126 5.536 -5.648 1.00 87.62 88 ALA A CA 1
ATOM 686 C C . ALA A 1 88 ? 17.000 5.621 -6.897 1.00 87.62 88 ALA A C 1
ATOM 688 O O . ALA A 1 88 ? 17.308 6.714 -7.376 1.00 87.62 88 ALA A O 1
ATOM 689 N N . ASP A 1 89 ? 17.328 4.460 -7.436 1.00 88.44 89 ASP A N 1
ATOM 690 C CA . ASP A 1 89 ? 18.254 4.266 -8.538 1.00 88.44 89 ASP A CA 1
ATOM 691 C C . ASP A 1 89 ? 17.591 3.553 -9.719 1.00 88.44 89 ASP A C 1
ATOM 693 O O . ASP A 1 89 ? 18.129 3.595 -10.826 1.00 88.44 89 ASP A O 1
ATOM 697 N N . LYS A 1 90 ? 16.432 2.912 -9.518 1.00 91.19 90 LYS A N 1
ATOM 698 C CA . LYS A 1 90 ? 15.700 2.203 -10.574 1.00 91.19 90 LYS A CA 1
ATOM 699 C C . LYS A 1 90 ? 14.251 2.594 -10.686 1.00 91.19 90 LYS A C 1
ATOM 701 O O . LYS A 1 90 ? 13.550 2.831 -9.703 1.00 91.19 90 LYS A O 1
ATOM 706 N N . ILE A 1 91 ? 13.799 2.548 -11.927 1.00 95.00 91 ILE A N 1
ATOM 707 C CA . ILE A 1 91 ? 12.403 2.681 -12.282 1.00 95.00 91 ILE A CA 1
ATOM 708 C C . ILE A 1 91 ? 12.052 1.652 -13.341 1.00 95.00 91 ILE A C 1
ATOM 710 O O . ILE A 1 91 ? 12.843 1.378 -14.243 1.00 95.00 91 ILE A O 1
ATOM 714 N N . ALA A 1 92 ? 10.862 1.083 -13.219 1.00 95.50 92 ALA A N 1
ATOM 715 C CA . ALA A 1 92 ? 10.348 0.121 -14.169 1.00 95.50 92 ALA A CA 1
ATOM 716 C C . ALA A 1 92 ? 9.029 0.598 -14.775 1.00 95.50 92 ALA A C 1
ATOM 718 O O . ALA A 1 92 ? 8.235 1.280 -14.117 1.00 95.50 92 ALA A O 1
ATOM 719 N N . LEU A 1 93 ? 8.801 0.239 -16.036 1.00 96.00 93 LEU A N 1
ATOM 720 C CA . LEU A 1 93 ? 7.583 0.562 -16.770 1.00 96.00 93 LEU A CA 1
ATOM 721 C C . LEU A 1 93 ? 7.093 -0.623 -17.594 1.00 96.00 93 LEU A C 1
ATOM 723 O O . LEU A 1 93 ? 7.889 -1.412 -18.100 1.00 96.00 93 LEU A O 1
ATOM 727 N N . VAL A 1 94 ? 5.773 -0.720 -17.747 1.00 95.38 94 VAL A N 1
ATOM 728 C CA . VAL A 1 94 ? 5.125 -1.774 -18.540 1.00 95.38 94 VAL A CA 1
ATOM 729 C C . VAL A 1 94 ? 4.628 -1.204 -19.856 1.00 95.38 94 VAL A C 1
ATOM 731 O O . VAL A 1 94 ? 3.836 -0.257 -19.867 1.00 95.38 94 VAL A O 1
ATOM 734 N N . ILE A 1 95 ? 5.036 -1.835 -20.955 1.00 93.25 95 ILE A N 1
ATOM 735 C CA . ILE A 1 95 ? 4.533 -1.569 -22.299 1.00 93.25 95 ILE A CA 1
ATOM 736 C C . ILE A 1 95 ? 3.597 -2.705 -22.699 1.00 93.25 95 ILE A C 1
ATOM 738 O O . ILE A 1 95 ? 4.020 -3.775 -23.137 1.00 93.25 95 ILE A O 1
ATOM 742 N N . GLU A 1 96 ? 2.298 -2.450 -22.589 1.00 90.56 96 GLU A N 1
ATOM 743 C CA . GLU A 1 96 ? 1.258 -3.450 -22.829 1.00 90.56 96 GLU A CA 1
ATOM 744 C C . GLU A 1 96 ? 1.235 -3.936 -24.286 1.00 90.56 96 GLU A C 1
ATOM 746 O O . GLU A 1 96 ? 0.996 -5.112 -24.528 1.00 90.56 96 GLU A O 1
ATOM 751 N N . THR A 1 97 ? 1.541 -3.069 -25.261 1.00 89.19 97 THR A N 1
ATOM 752 C CA . THR A 1 97 ? 1.520 -3.422 -26.697 1.00 89.19 97 THR A CA 1
ATOM 753 C C . THR A 1 97 ? 2.457 -4.591 -27.057 1.00 89.19 97 THR A C 1
ATOM 755 O O . THR A 1 97 ? 2.201 -5.312 -28.031 1.00 89.19 97 THR A O 1
ATOM 758 N N . TYR A 1 98 ? 3.541 -4.765 -26.296 1.00 90.44 98 TYR A N 1
ATOM 759 C CA . TYR A 1 98 ? 4.562 -5.796 -26.517 1.00 90.44 98 TYR A CA 1
ATOM 760 C C . TYR A 1 98 ? 4.699 -6.760 -25.340 1.00 90.44 98 TYR A C 1
ATOM 762 O O . TYR A 1 98 ? 5.580 -7.605 -25.373 1.00 90.44 98 TYR A O 1
ATOM 770 N N . SER A 1 99 ? 3.870 -6.629 -24.300 1.00 93.31 99 SER A N 1
ATOM 771 C CA . SER A 1 99 ? 4.016 -7.415 -23.069 1.00 93.31 99 SER A CA 1
ATOM 772 C C . SER A 1 99 ? 5.427 -7.324 -22.460 1.00 93.31 99 SER A C 1
ATOM 774 O O . SER A 1 99 ? 5.956 -8.314 -21.957 1.00 93.31 99 SER A O 1
ATOM 776 N N . LEU A 1 100 ? 6.033 -6.130 -22.509 1.00 94.25 100 LEU A N 1
ATOM 777 C CA . LEU A 1 100 ? 7.385 -5.873 -22.004 1.00 94.25 100 LEU A CA 1
ATOM 778 C C . LEU A 1 100 ? 7.347 -5.116 -20.679 1.00 94.25 100 LEU A C 1
ATOM 780 O O . LEU A 1 100 ? 6.590 -4.157 -20.516 1.00 94.25 100 LEU A O 1
ATOM 784 N N . LEU A 1 101 ? 8.233 -5.503 -19.771 1.00 95.62 101 LEU A N 1
ATOM 785 C CA . LEU A 1 101 ? 8.633 -4.727 -18.607 1.00 95.62 101 LEU A CA 1
ATOM 786 C C . LEU A 1 101 ? 10.075 -4.257 -18.826 1.00 95.62 101 LEU A C 1
ATOM 788 O O . LEU A 1 101 ? 10.982 -5.077 -18.954 1.00 95.62 101 LEU A O 1
ATOM 792 N N . LEU A 1 102 ? 10.272 -2.940 -18.875 1.00 95.06 102 LEU A N 1
ATOM 793 C CA . LEU A 1 102 ? 11.590 -2.316 -19.001 1.00 95.06 102 LEU A CA 1
ATOM 794 C C . LEU A 1 102 ? 12.014 -1.746 -17.653 1.00 95.06 102 LEU A C 1
ATOM 796 O O . LEU A 1 102 ? 11.239 -1.020 -17.028 1.00 95.06 102 LEU A O 1
ATOM 800 N N . VAL A 1 103 ? 13.239 -2.039 -17.224 1.00 94.94 103 VAL A N 1
ATOM 801 C CA . VAL A 1 103 ? 13.825 -1.519 -15.983 1.00 94.94 103 VAL A CA 1
ATOM 802 C C . VAL A 1 103 ? 15.053 -0.675 -16.312 1.00 94.94 103 VAL A C 1
ATOM 804 O O . VAL A 1 103 ? 16.032 -1.175 -16.864 1.00 94.94 103 VAL A O 1
ATOM 807 N N . TYR A 1 104 ? 15.016 0.597 -15.925 1.00 93.62 104 TYR A N 1
ATOM 808 C CA . TYR A 1 104 ? 16.092 1.563 -16.142 1.00 93.62 104 TYR A CA 1
ATOM 809 C C . TYR A 1 104 ? 16.859 1.825 -14.845 1.00 93.62 104 TYR A C 1
ATOM 811 O O . TYR A 1 104 ? 16.250 2.079 -13.806 1.00 93.62 104 TYR A O 1
ATOM 819 N N . ASP A 1 105 ? 18.195 1.819 -14.910 1.00 91.19 105 ASP A N 1
ATOM 820 C CA . ASP A 1 105 ? 19.056 2.363 -13.853 1.00 91.19 105 ASP A CA 1
ATOM 821 C C . ASP A 1 105 ? 19.294 3.851 -14.132 1.00 91.19 105 ASP A C 1
ATOM 823 O O . ASP A 1 105 ? 19.935 4.214 -15.110 1.00 91.19 105 ASP A O 1
ATOM 827 N N . ILE A 1 106 ? 18.788 4.737 -13.277 1.00 90.81 106 ILE A N 1
ATOM 828 C CA . ILE A 1 106 ? 18.905 6.182 -13.479 1.00 90.81 106 ILE A CA 1
ATOM 829 C C . ILE A 1 106 ? 20.270 6.747 -13.081 1.00 90.81 106 ILE A C 1
ATOM 831 O O . ILE A 1 106 ? 20.498 7.941 -13.249 1.00 90.81 106 ILE A O 1
ATOM 835 N N . ARG A 1 107 ? 21.206 5.949 -12.562 1.00 85.38 107 ARG A N 1
ATOM 836 C CA . ARG A 1 107 ? 22.568 6.419 -12.257 1.00 85.38 107 ARG A CA 1
ATOM 837 C C . ARG A 1 107 ? 23.522 6.197 -13.421 1.00 85.38 107 ARG A C 1
ATOM 839 O O . ARG A 1 107 ? 24.490 6.949 -13.569 1.00 85.38 107 ARG A O 1
ATOM 846 N N . LYS A 1 108 ? 23.266 5.195 -14.260 1.00 81.94 108 LYS A N 1
ATOM 847 C CA . LYS A 1 108 ? 24.149 4.806 -15.365 1.00 81.94 108 LYS A CA 1
ATOM 848 C C . LYS A 1 108 ? 23.392 4.846 -16.686 1.00 81.94 108 LYS A C 1
ATOM 850 O O . LYS A 1 108 ? 22.220 4.531 -16.745 1.00 81.94 108 LYS A O 1
ATOM 855 N N . SER A 1 109 ? 24.074 5.225 -17.762 1.00 76.69 109 SER A N 1
ATOM 856 C CA . SER A 1 109 ? 23.507 5.116 -19.111 1.00 76.69 109 SER A CA 1
ATOM 857 C C . SER A 1 109 ? 23.733 3.698 -19.634 1.00 76.69 109 SER A C 1
ATOM 859 O O . SER A 1 109 ? 24.575 3.488 -20.502 1.00 76.69 109 SER A O 1
ATOM 861 N N . THR A 1 110 ? 23.073 2.717 -19.023 1.00 83.12 110 THR A N 1
ATOM 862 C CA . THR A 1 110 ? 23.097 1.314 -19.462 1.00 83.12 110 THR A CA 1
ATOM 863 C C . THR A 1 110 ? 21.824 0.983 -20.221 1.00 83.12 110 THR A C 1
ATOM 865 O O . THR A 1 110 ? 20.793 1.615 -19.992 1.00 83.12 110 THR A O 1
ATOM 868 N N . GLU A 1 111 ? 21.892 -0.025 -21.087 1.00 86.81 111 GLU A N 1
ATOM 869 C CA . GLU A 1 111 ? 20.696 -0.599 -21.706 1.00 86.81 111 GLU A CA 1
ATOM 870 C C . GLU A 1 111 ? 19.695 -1.045 -20.625 1.00 86.81 111 GLU A C 1
ATOM 872 O O . GLU A 1 111 ? 20.114 -1.486 -19.543 1.00 86.81 111 GLU A O 1
ATOM 877 N N . PRO A 1 112 ? 18.382 -0.890 -20.873 1.00 92.38 112 PRO A N 1
ATOM 878 C CA . PRO A 1 112 ? 17.374 -1.323 -19.922 1.00 92.38 112 PRO A CA 1
ATOM 879 C C . PRO A 1 112 ? 17.381 -2.842 -19.790 1.00 92.38 112 PRO A C 1
ATOM 881 O O . PRO A 1 112 ? 17.602 -3.577 -20.752 1.00 92.38 112 PRO A O 1
ATOM 884 N N . ILE A 1 113 ? 17.058 -3.320 -18.594 1.00 92.12 113 ILE A N 1
ATOM 885 C CA . ILE A 1 113 ? 16.748 -4.733 -18.406 1.00 92.12 113 ILE A CA 1
ATOM 886 C C . ILE A 1 113 ? 15.354 -4.973 -18.982 1.00 92.12 113 ILE A C 1
ATOM 888 O O . ILE A 1 113 ? 14.400 -4.287 -18.605 1.00 92.12 113 ILE A O 1
ATOM 892 N N . VAL A 1 114 ? 15.249 -5.942 -19.889 1.00 93.50 114 VAL A N 1
ATOM 893 C CA . VAL A 1 114 ? 14.010 -6.282 -20.590 1.00 93.50 114 VAL A CA 1
ATOM 894 C C . VAL A 1 114 ? 13.481 -7.614 -20.074 1.00 93.50 114 VAL A C 1
ATOM 896 O O . VAL A 1 114 ? 14.169 -8.630 -20.140 1.00 93.50 114 VAL A O 1
ATOM 899 N N . ILE A 1 115 ? 12.247 -7.613 -19.573 1.00 93.75 115 ILE A N 1
ATOM 900 C CA . ILE A 1 115 ? 11.503 -8.825 -19.228 1.00 93.75 115 ILE A CA 1
ATOM 901 C C . ILE A 1 115 ? 10.308 -8.919 -20.176 1.00 93.75 115 ILE A C 1
ATOM 903 O O . ILE A 1 115 ? 9.389 -8.101 -20.112 1.00 93.75 115 ILE A O 1
ATOM 907 N N . GLU A 1 116 ? 10.325 -9.920 -21.051 1.00 93.00 116 GLU A N 1
ATOM 908 C CA . GLU A 1 116 ? 9.254 -10.200 -22.009 1.00 93.00 116 GLU A CA 1
ATOM 909 C C . GLU A 1 116 ? 8.324 -11.295 -21.480 1.00 93.00 116 GLU A C 1
ATOM 911 O O . GLU A 1 116 ? 8.776 -12.310 -20.945 1.00 93.00 116 GLU A O 1
ATOM 916 N N . GLN A 1 117 ? 7.014 -11.083 -21.619 1.00 92.75 117 GLN A N 1
ATOM 917 C CA . GLN A 1 117 ? 6.012 -12.144 -21.519 1.00 92.75 117 GLN A CA 1
ATOM 918 C C . GLN A 1 117 ? 5.481 -12.491 -22.899 1.00 92.75 117 GLN A C 1
ATOM 920 O O . GLN A 1 117 ? 5.438 -11.644 -23.793 1.00 92.75 117 GLN A O 1
ATOM 925 N N . SER A 1 118 ? 4.988 -13.720 -23.050 1.00 90.25 118 SER A N 1
ATOM 926 C CA . SER A 1 118 ? 4.288 -14.077 -24.277 1.00 90.25 118 SER A CA 1
ATOM 927 C C . SER A 1 118 ? 3.075 -13.149 -24.496 1.00 90.25 118 SER A C 1
ATOM 929 O O . SER A 1 118 ? 2.455 -12.685 -23.530 1.00 90.25 118 SER A O 1
ATOM 931 N N . PRO A 1 119 ? 2.691 -12.864 -25.754 1.00 86.88 119 PRO A N 1
ATOM 932 C CA . PRO A 1 119 ? 1.519 -12.038 -26.041 1.00 86.88 119 PRO A CA 1
ATOM 933 C C . PRO A 1 119 ? 0.212 -12.584 -25.448 1.00 86.88 119 PRO A C 1
ATOM 935 O O . PRO A 1 119 ? -0.707 -11.810 -25.194 1.00 86.88 119 PRO A O 1
ATOM 938 N N . GLU A 1 120 ? 0.133 -13.901 -25.236 1.00 88.75 120 GLU A N 1
ATOM 939 C CA . GLU A 1 120 ? -1.027 -14.587 -24.657 1.00 88.75 120 GLU A CA 1
ATOM 940 C C . GLU A 1 120 ? -1.111 -14.400 -23.135 1.00 88.75 120 GLU A C 1
ATOM 942 O O . GLU A 1 120 ? -2.199 -14.190 -22.601 1.00 88.75 120 GLU A O 1
ATOM 947 N N . GLU A 1 121 ? 0.030 -14.426 -22.440 1.00 90.56 121 GLU A N 1
ATOM 948 C CA . GLU A 1 121 ? 0.097 -14.192 -20.993 1.00 90.56 121 GLU A CA 1
ATOM 949 C C . GLU A 1 121 ? -0.046 -12.709 -20.652 1.00 90.56 121 GLU A C 1
ATOM 951 O O . GLU A 1 121 ? -0.763 -12.353 -19.719 1.00 90.56 121 GLU A O 1
ATOM 956 N N . GLY A 1 122 ? 0.653 -11.840 -21.388 1.00 93.50 122 GLY A N 1
ATOM 957 C CA . GLY A 1 122 ? 0.722 -10.404 -21.128 1.00 93.50 122 GLY A CA 1
ATOM 958 C C . GLY A 1 122 ? 1.172 -10.026 -19.709 1.00 93.50 122 GLY A C 1
ATOM 959 O O . GLY A 1 122 ? 1.590 -10.857 -18.906 1.00 93.50 122 GLY A O 1
ATOM 960 N N . ILE A 1 123 ? 1.088 -8.730 -19.390 1.00 95.25 123 ILE A N 1
ATOM 961 C CA . ILE A 1 123 ? 1.420 -8.190 -18.062 1.00 95.25 123 ILE A CA 1
ATOM 962 C C . ILE A 1 123 ? 0.208 -7.429 -17.510 1.00 95.25 123 ILE A C 1
ATOM 964 O O . ILE A 1 123 ? -0.298 -6.494 -18.141 1.00 95.25 123 ILE A O 1
ATOM 968 N N . GLU A 1 124 ? -0.269 -7.840 -16.334 1.00 94.69 124 GLU A N 1
ATOM 969 C CA . GLU A 1 124 ? -1.346 -7.176 -15.589 1.00 94.69 124 GLU A CA 1
ATOM 970 C C . GLU A 1 124 ? -0.801 -6.148 -14.608 1.00 94.69 124 GLU A C 1
ATOM 972 O O . GLU A 1 124 ? -1.275 -5.019 -14.578 1.00 94.69 124 GLU A O 1
ATOM 977 N N . ASP A 1 125 ? 0.192 -6.536 -13.809 1.00 95.31 125 ASP A N 1
ATOM 978 C CA . ASP A 1 125 ? 0.784 -5.733 -12.738 1.00 95.31 125 ASP A CA 1
ATOM 979 C C . ASP A 1 125 ? 2.205 -6.220 -12.447 1.00 95.31 125 ASP A C 1
ATOM 981 O O . ASP A 1 125 ? 2.532 -7.379 -12.694 1.00 95.31 125 ASP A O 1
ATOM 985 N N . PHE A 1 126 ? 3.053 -5.368 -11.884 1.00 95.94 126 PHE A N 1
ATOM 986 C CA . PHE A 1 126 ? 4.323 -5.805 -11.305 1.00 95.94 126 PHE A CA 1
ATOM 987 C C . PHE A 1 126 ? 4.589 -5.103 -9.978 1.00 95.94 126 PHE A C 1
ATOM 989 O O . PHE A 1 126 ? 4.145 -3.980 -9.754 1.00 95.94 126 PHE A O 1
ATOM 996 N N . GLN A 1 127 ? 5.311 -5.758 -9.079 1.00 95.25 127 GLN A N 1
ATOM 997 C CA . GLN A 1 127 ? 5.640 -5.232 -7.758 1.00 95.25 127 GLN A CA 1
ATOM 998 C C . GLN A 1 127 ? 7.109 -5.512 -7.460 1.00 95.25 127 GLN A C 1
ATOM 1000 O O . GLN A 1 127 ? 7.601 -6.613 -7.710 1.00 95.25 127 GLN A O 1
ATOM 1005 N N . TRP A 1 128 ? 7.809 -4.525 -6.915 1.00 93.69 128 TRP A N 1
ATOM 1006 C CA . TRP A 1 128 ? 9.156 -4.729 -6.399 1.00 93.69 128 TRP A CA 1
ATOM 1007 C C . TRP A 1 128 ? 9.088 -5.539 -5.105 1.00 93.69 128 TRP A C 1
ATOM 1009 O O . TRP A 1 128 ? 8.229 -5.292 -4.257 1.00 93.69 128 TRP A O 1
ATOM 1019 N N . ILE A 1 129 ? 9.973 -6.524 -4.957 1.00 92.25 129 ILE A N 1
ATOM 1020 C CA . ILE A 1 129 ? 10.163 -7.195 -3.670 1.00 92.25 129 ILE A CA 1
ATOM 1021 C C . ILE A 1 129 ? 11.220 -6.385 -2.912 1.00 92.25 129 ILE A C 1
ATOM 1023 O O . ILE A 1 129 ? 12.342 -6.259 -3.416 1.00 92.25 129 ILE A O 1
ATOM 1027 N N . PRO A 1 130 ? 10.885 -5.827 -1.736 1.00 88.81 130 PRO A N 1
ATOM 1028 C CA . PRO A 1 130 ? 11.793 -4.949 -1.020 1.00 88.81 130 PRO A CA 1
ATOM 1029 C C . PRO A 1 130 ? 13.062 -5.696 -0.585 1.00 88.81 130 PRO A C 1
ATOM 1031 O O . PRO A 1 130 ? 13.007 -6.898 -0.291 1.00 88.81 130 PRO A O 1
ATOM 1034 N N . PRO A 1 131 ? 14.212 -5.005 -0.542 1.00 85.31 131 PRO A N 1
ATOM 1035 C CA . PRO A 1 131 ? 15.474 -5.610 -0.141 1.00 85.31 131 PRO A CA 1
ATOM 1036 C C . PRO A 1 131 ? 15.469 -5.987 1.344 1.00 85.31 131 PRO A C 1
ATOM 1038 O O . PRO A 1 131 ? 14.822 -5.297 2.142 1.00 85.31 131 PRO A O 1
ATOM 1041 N N . PRO A 1 132 ? 16.199 -7.049 1.734 1.00 83.81 132 PRO A N 1
ATOM 1042 C CA . PRO A 1 132 ? 16.380 -7.371 3.135 1.00 83.81 132 PRO A CA 1
ATOM 1043 C C . PRO A 1 132 ? 17.184 -6.272 3.852 1.00 83.81 132 PRO A C 1
ATOM 1045 O O . PRO A 1 132 ? 18.225 -5.840 3.366 1.00 83.81 132 PRO A O 1
ATOM 1048 N N . ILE A 1 133 ? 16.713 -5.829 5.017 1.00 75.62 133 ILE A N 1
ATOM 1049 C CA . ILE A 1 133 ? 17.318 -4.746 5.810 1.00 75.62 133 ILE A CA 1
ATOM 1050 C C . ILE A 1 133 ? 18.427 -5.313 6.723 1.00 75.62 133 ILE A C 1
ATOM 1052 O O . ILE A 1 133 ? 18.320 -6.397 7.301 1.00 75.62 133 ILE A O 1
ATOM 1056 N N . GLY A 1 134 ? 19.515 -4.573 6.918 1.00 60.69 134 GLY A N 1
ATOM 1057 C CA . GLY A 1 134 ? 20.476 -4.864 7.991 1.00 60.69 134 GLY A CA 1
ATOM 1058 C C . GLY A 1 134 ? 21.435 -6.037 7.755 1.00 60.69 134 GLY A C 1
ATOM 1059 O O . GLY A 1 134 ? 22.210 -6.367 8.660 1.00 60.69 134 GLY A O 1
ATOM 1060 N N . GLU A 1 135 ? 21.476 -6.628 6.558 1.00 51.81 135 GLU A N 1
ATOM 1061 C CA . GLU A 1 135 ? 22.649 -7.405 6.161 1.00 51.81 135 GLU A CA 1
ATOM 1062 C C . GLU A 1 135 ? 23.832 -6.445 6.033 1.00 51.81 135 GLU A C 1
ATOM 1064 O O . GLU A 1 135 ? 23.944 -5.628 5.117 1.00 51.81 135 GLU A O 1
ATOM 1069 N N . LYS A 1 136 ? 24.727 -6.497 7.027 1.00 44.59 136 LYS A N 1
ATOM 1070 C CA . LYS A 1 136 ? 26.020 -5.828 6.937 1.00 44.59 136 LYS A CA 1
ATOM 1071 C C . LYS A 1 136 ? 26.659 -6.299 5.634 1.00 44.59 136 LYS A C 1
ATOM 1073 O O . LYS A 1 136 ? 26.934 -7.489 5.500 1.00 44.59 136 LYS A O 1
ATOM 1078 N N . LYS A 1 137 ? 26.943 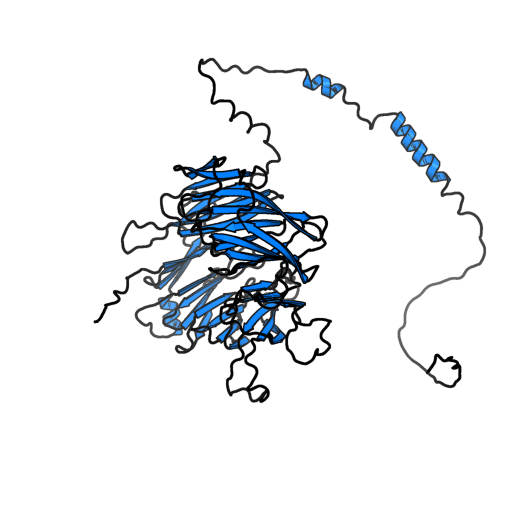-5.349 4.736 1.00 50.84 137 LYS A N 1
ATOM 1079 C CA . LYS A 1 137 ? 27.755 -5.461 3.506 1.00 50.84 137 LYS A CA 1
ATOM 1080 C C . LYS A 1 137 ? 29.198 -5.931 3.782 1.00 50.84 137 LYS A C 1
ATOM 1082 O O . LYS A 1 137 ? 30.154 -5.339 3.296 1.00 50.84 137 LYS A O 1
ATOM 1087 N N . GLN A 1 138 ? 29.391 -6.895 4.676 1.00 41.72 138 GLN A N 1
ATOM 1088 C CA . GLN A 1 138 ? 30.694 -7.353 5.133 1.00 41.72 138 GLN A CA 1
ATOM 1089 C C . GLN A 1 138 ? 31.166 -8.580 4.359 1.00 41.72 138 GLN A C 1
ATOM 1091 O O . GLN A 1 138 ? 32.371 -8.766 4.301 1.00 41.72 138 GLN A O 1
ATOM 1096 N N . ASN A 1 139 ? 30.271 -9.351 3.722 1.00 39.75 139 ASN A N 1
ATOM 1097 C CA . ASN A 1 139 ? 30.654 -10.548 2.960 1.00 39.75 139 ASN A CA 1
ATOM 1098 C C . ASN A 1 139 ? 29.916 -10.753 1.624 1.00 39.75 139 ASN A C 1
ATOM 1100 O O . ASN A 1 139 ? 30.219 -11.722 0.934 1.00 39.75 139 ASN A O 1
ATOM 1104 N N . GLU A 1 140 ? 28.986 -9.880 1.229 1.00 46.47 140 GLU A N 1
ATOM 1105 C CA . GLU A 1 140 ? 28.519 -9.890 -0.159 1.00 46.47 140 GLU A CA 1
ATOM 1106 C C . GLU A 1 140 ? 29.560 -9.159 -1.005 1.00 46.47 140 GLU A C 1
ATOM 1108 O O . GLU A 1 140 ? 29.830 -7.974 -0.780 1.00 46.47 140 GLU A O 1
ATOM 1113 N N . GLU A 1 141 ? 30.153 -9.858 -1.976 1.00 41.69 141 GLU A N 1
ATOM 1114 C CA . GLU A 1 141 ? 30.703 -9.185 -3.149 1.00 41.69 141 GLU A CA 1
ATOM 1115 C C . GLU A 1 141 ? 29.662 -8.158 -3.586 1.00 41.69 141 GLU A C 1
ATOM 1117 O O . GLU A 1 141 ? 28.491 -8.498 -3.750 1.00 41.69 141 GLU A O 1
ATOM 112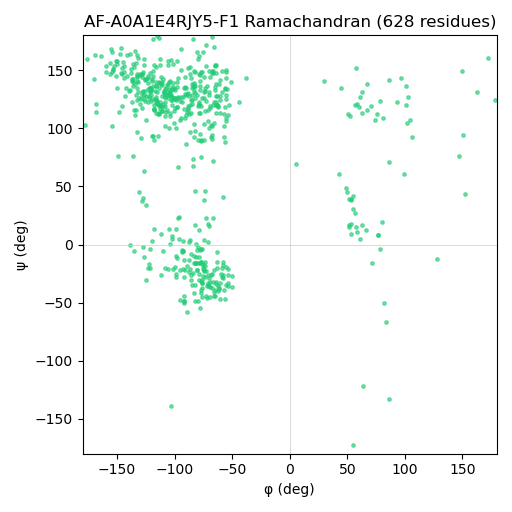2 N N . VAL A 1 142 ? 30.064 -6.889 -3.653 1.00 43.25 142 VAL A N 1
ATOM 1123 C CA . VAL A 1 142 ? 29.177 -5.771 -3.966 1.00 43.25 142 VAL A CA 1
ATOM 1124 C C . VAL A 1 142 ? 28.534 -6.045 -5.324 1.00 43.25 142 VAL A C 1
ATOM 1126 O O . VAL A 1 142 ? 29.088 -5.704 -6.367 1.00 43.25 142 VAL A O 1
ATOM 1129 N N . GLY A 1 143 ? 27.359 -6.673 -5.318 1.00 48.78 143 GLY A N 1
ATOM 1130 C CA . GLY A 1 143 ? 26.490 -6.713 -6.478 1.00 48.78 143 GLY A CA 1
ATOM 1131 C C . GLY A 1 143 ? 26.215 -5.274 -6.909 1.00 48.78 143 GLY A C 1
ATOM 1132 O O . GLY A 1 143 ? 26.209 -4.351 -6.090 1.00 48.78 143 GLY A O 1
ATOM 1133 N N . ALA A 1 144 ? 25.997 -5.047 -8.202 1.00 53.09 144 ALA A N 1
ATOM 1134 C CA . ALA A 1 144 ? 25.849 -3.701 -8.762 1.00 53.09 144 ALA A CA 1
ATOM 1135 C C . ALA A 1 144 ? 24.620 -2.920 -8.231 1.00 53.09 144 ALA A C 1
ATOM 1137 O O . ALA A 1 144 ? 24.454 -1.733 -8.543 1.00 53.09 144 ALA A O 1
ATOM 1138 N N . TYR A 1 145 ? 23.764 -3.568 -7.435 1.00 66.44 145 TYR A N 1
ATOM 1139 C CA . TYR A 1 145 ? 22.455 -3.081 -7.019 1.00 66.44 145 TYR A CA 1
ATOM 1140 C C . TYR A 1 145 ? 22.286 -3.156 -5.499 1.00 66.44 145 TYR A C 1
ATOM 1142 O O . TYR A 1 145 ? 22.593 -4.169 -4.877 1.00 66.44 145 TYR A O 1
ATOM 1150 N N . THR A 1 146 ? 21.821 -2.059 -4.900 1.00 69.81 146 THR A N 1
ATOM 1151 C CA . THR A 1 146 ? 21.741 -1.880 -3.439 1.00 69.81 146 THR A CA 1
ATOM 1152 C C . THR A 1 146 ? 20.321 -1.923 -2.886 1.00 69.81 146 THR A C 1
ATOM 1154 O O . THR A 1 146 ? 20.164 -2.166 -1.698 1.00 69.81 146 THR A O 1
ATOM 1157 N N . ASN A 1 147 ? 19.319 -1.702 -3.737 1.00 83.00 147 ASN A N 1
ATOM 1158 C CA . ASN A 1 147 ? 17.907 -1.629 -3.367 1.00 83.00 147 ASN A CA 1
ATOM 1159 C C . ASN A 1 147 ? 17.207 -2.944 -3.770 1.00 83.00 147 ASN A C 1
ATOM 1161 O O . ASN A 1 147 ? 17.775 -4.026 -3.621 1.00 83.00 147 ASN A O 1
ATOM 1165 N N . SER A 1 148 ? 15.989 -2.877 -4.309 1.00 87.69 148 SER A N 1
ATOM 1166 C CA . SER A 1 148 ? 15.230 -4.056 -4.740 1.00 87.69 148 SER A CA 1
ATOM 1167 C C . SER A 1 148 ? 15.923 -4.812 -5.888 1.00 87.69 148 SER A C 1
ATOM 1169 O O . SER A 1 148 ? 16.115 -4.270 -6.976 1.00 87.69 148 SER A O 1
ATOM 1171 N N . LYS A 1 149 ? 16.261 -6.092 -5.672 1.00 88.25 149 LYS A N 1
ATOM 1172 C CA . LYS A 1 149 ? 16.886 -6.968 -6.691 1.00 88.25 149 LYS A CA 1
ATOM 1173 C C . LYS A 1 149 ? 15.917 -7.984 -7.308 1.00 88.25 149 LYS A C 1
ATOM 1175 O O . LYS A 1 149 ? 16.318 -8.787 -8.148 1.00 88.25 149 LYS A O 1
ATOM 1180 N N . GLN A 1 150 ? 14.650 -7.982 -6.896 1.00 91.56 150 GLN A N 1
ATOM 1181 C CA . GLN A 1 150 ? 13.640 -8.924 -7.377 1.00 91.56 150 GLN A CA 1
ATOM 1182 C C . GLN A 1 150 ? 12.339 -8.214 -7.757 1.00 91.56 150 GLN A C 1
ATOM 1184 O O . GLN A 1 150 ? 11.940 -7.232 -7.126 1.00 91.56 150 GLN A O 1
ATOM 1189 N N . ILE A 1 151 ? 11.661 -8.750 -8.773 1.00 94.25 151 ILE A N 1
ATOM 1190 C CA . ILE A 1 151 ? 10.371 -8.257 -9.264 1.00 94.25 151 ILE A CA 1
ATOM 1191 C C . ILE A 1 151 ? 9.364 -9.405 -9.294 1.00 94.25 151 ILE A C 1
ATOM 1193 O O . ILE A 1 151 ? 9.612 -10.452 -9.883 1.00 94.25 151 ILE A O 1
ATOM 1197 N N . ALA A 1 152 ? 8.204 -9.179 -8.688 1.00 95.31 152 ALA A N 1
ATOM 1198 C CA . ALA A 1 152 ? 7.019 -10.016 -8.785 1.00 95.31 152 ALA A CA 1
ATOM 1199 C C . ALA A 1 152 ? 6.136 -9.520 -9.943 1.00 95.31 152 ALA A C 1
ATOM 1201 O O . ALA A 1 152 ? 5.531 -8.455 -9.840 1.00 95.31 152 ALA A O 1
ATOM 1202 N N . LEU A 1 153 ? 6.061 -10.275 -11.039 1.00 95.88 153 LEU A N 1
ATOM 1203 C CA . LEU A 1 153 ? 5.281 -9.955 -12.237 1.00 95.88 153 LEU A CA 1
ATOM 1204 C C . LEU A 1 153 ? 3.995 -10.785 -12.276 1.00 95.88 153 LEU A C 1
ATOM 1206 O O . LEU A 1 153 ? 4.043 -12.011 -12.252 1.00 95.88 153 LEU A O 1
ATOM 1210 N N . TYR A 1 154 ? 2.849 -10.119 -12.376 1.00 95.88 154 TYR A N 1
ATOM 1211 C CA . TYR A 1 154 ? 1.531 -10.733 -12.518 1.00 95.88 154 TYR A CA 1
ATOM 1212 C C . TYR A 1 154 ? 1.111 -10.711 -13.989 1.00 95.88 154 TYR A C 1
ATOM 1214 O O . TYR A 1 154 ? 1.063 -9.643 -14.608 1.00 95.88 154 TYR A O 1
ATOM 1222 N N . THR A 1 155 ? 0.785 -11.873 -14.549 1.00 94.62 155 THR A N 1
ATOM 1223 C CA . THR A 1 155 ? 0.286 -11.994 -15.930 1.00 94.62 155 THR A CA 1
ATOM 1224 C C . THR A 1 155 ? -1.171 -11.533 -16.043 1.00 94.62 155 THR A C 1
ATOM 1226 O O . THR A 1 155 ? -1.850 -11.353 -15.023 1.00 94.62 155 THR A O 1
ATOM 1229 N N . LYS A 1 156 ? -1.670 -11.304 -17.270 1.00 92.69 156 LYS A N 1
ATOM 1230 C CA . LYS A 1 156 ? -3.050 -10.842 -17.523 1.00 92.69 156 LYS A CA 1
ATOM 1231 C C . LYS A 1 156 ? -4.073 -11.707 -16.808 1.00 92.69 156 LYS A C 1
ATOM 1233 O O . LYS A 1 156 ? -3.944 -12.925 -16.726 1.00 92.69 156 LYS A O 1
ATOM 1238 N N . ASN A 1 157 ? -5.100 -11.050 -16.267 1.00 89.44 157 ASN A N 1
ATOM 1239 C CA . ASN A 1 157 ? -6.139 -11.676 -15.443 1.00 89.44 157 ASN A CA 1
ATOM 1240 C C . ASN A 1 157 ? -5.605 -12.402 -14.191 1.00 89.44 157 ASN A C 1
ATOM 1242 O O . ASN A 1 157 ? -6.339 -13.181 -13.588 1.00 89.44 157 ASN A O 1
ATOM 1246 N N . ARG A 1 158 ? -4.347 -12.148 -13.795 1.00 89.31 158 ARG A N 1
ATOM 1247 C CA . ARG A 1 158 ? -3.669 -12.777 -12.650 1.00 89.31 158 ARG A CA 1
ATOM 1248 C C . ARG A 1 158 ? -3.680 -14.303 -12.735 1.00 89.31 158 ARG A C 1
ATOM 1250 O O . ARG A 1 158 ? -3.904 -14.989 -11.741 1.00 89.31 158 ARG A O 1
ATOM 1257 N N . LEU A 1 159 ? -3.435 -14.832 -13.933 1.00 89.31 159 LEU A N 1
ATOM 1258 C CA . LEU A 1 159 ? -3.315 -16.274 -14.140 1.00 89.31 159 LEU A CA 1
ATOM 1259 C C . LEU A 1 159 ? -2.050 -16.835 -13.495 1.00 89.31 159 LEU A C 1
ATOM 1261 O O . LEU A 1 159 ? -2.073 -17.960 -13.009 1.00 89.31 159 LEU A O 1
ATOM 1265 N N . GLU A 1 160 ? -0.974 -16.052 -13.448 1.00 91.31 160 GLU A N 1
ATOM 1266 C CA . GLU A 1 160 ? 0.300 -16.438 -12.852 1.00 91.31 160 GLU A CA 1
ATOM 1267 C C . GLU A 1 160 ? 0.996 -15.243 -12.193 1.00 91.31 160 GLU A C 1
ATOM 1269 O O . GLU A 1 160 ? 0.845 -14.091 -12.605 1.00 91.31 160 GLU A O 1
ATOM 1274 N N . LEU A 1 161 ? 1.800 -15.546 -11.179 1.00 93.31 161 LEU A N 1
ATOM 1275 C CA . LEU A 1 161 ? 2.829 -14.685 -10.619 1.00 93.31 161 LEU A CA 1
ATOM 1276 C C . LEU A 1 161 ? 4.194 -15.300 -10.940 1.00 93.31 161 LEU A C 1
ATOM 1278 O O . LEU A 1 161 ? 4.499 -16.397 -10.478 1.00 93.31 161 LEU A O 1
ATOM 1282 N N . LYS A 1 162 ? 5.030 -14.580 -11.683 1.00 93.31 162 LYS A N 1
ATOM 1283 C CA . LYS A 1 162 ? 6.416 -14.949 -11.987 1.00 93.31 162 LYS A CA 1
ATOM 1284 C C . LYS A 1 162 ? 7.355 -14.035 -11.214 1.00 93.31 162 LYS A C 1
ATOM 1286 O O . LYS A 1 162 ? 7.235 -12.814 -11.297 1.00 93.31 162 LYS A O 1
ATOM 1291 N N . VAL A 1 163 ? 8.285 -14.607 -10.456 1.00 92.75 163 VAL A N 1
ATOM 1292 C CA . VAL A 1 163 ? 9.290 -13.821 -9.726 1.00 92.75 163 VAL A CA 1
ATOM 1293 C C . VAL A 1 163 ? 10.602 -13.841 -10.492 1.00 92.75 163 VAL A C 1
ATOM 1295 O O . VAL A 1 163 ? 11.125 -14.908 -10.798 1.00 92.75 163 VAL A O 1
ATOM 1298 N N . TYR A 1 164 ? 11.137 -12.660 -10.779 1.00 92.12 164 TYR A N 1
ATOM 1299 C CA . TYR A 1 164 ? 12.384 -12.456 -11.506 1.00 92.12 164 TYR A CA 1
ATOM 1300 C C . TYR A 1 164 ? 13.467 -11.920 -10.578 1.00 92.12 164 TYR A C 1
ATOM 1302 O O . TYR A 1 164 ? 13.199 -11.056 -9.743 1.00 92.12 164 TYR A O 1
ATOM 1310 N N . SER A 1 165 ? 14.699 -12.384 -10.779 1.00 89.06 165 SER A N 1
ATOM 1311 C CA . SER A 1 165 ? 15.891 -11.697 -10.275 1.00 89.06 165 SER A CA 1
ATOM 1312 C C . SER A 1 165 ? 16.348 -10.672 -11.312 1.00 89.06 165 SER A C 1
ATOM 1314 O O . SER A 1 165 ? 16.532 -11.017 -12.479 1.00 89.06 165 SER A O 1
ATOM 1316 N N . VAL A 1 166 ? 16.537 -9.419 -10.904 1.00 85.06 166 VAL A N 1
ATOM 1317 C CA . VAL A 1 166 ? 16.955 -8.319 -11.790 1.00 85.06 166 VAL A CA 1
ATOM 1318 C C . VAL A 1 166 ? 18.380 -8.546 -12.306 1.00 85.06 166 VAL A C 1
ATOM 1320 O O . VAL A 1 166 ? 18.676 -8.221 -13.450 1.00 85.06 166 VAL A O 1
ATOM 1323 N N . ASP A 1 167 ? 19.235 -9.182 -11.507 1.00 78.00 167 ASP A N 1
ATOM 1324 C CA . ASP A 1 167 ? 20.649 -9.407 -11.827 1.00 78.00 167 ASP A CA 1
ATOM 1325 C C . ASP A 1 167 ? 20.847 -10.439 -12.938 1.00 78.00 167 ASP A C 1
ATOM 1327 O O . ASP A 1 167 ? 21.800 -10.361 -13.708 1.00 78.00 167 ASP A O 1
ATOM 1331 N N . CYS A 1 168 ? 19.964 -11.433 -13.004 1.00 66.44 168 CYS A N 1
ATOM 1332 C CA . CYS A 1 168 ? 20.131 -12.578 -13.894 1.00 66.44 168 CYS A CA 1
ATOM 1333 C C . CYS A 1 168 ? 18.973 -12.748 -14.887 1.00 66.44 168 CYS A C 1
ATOM 1335 O O . CYS A 1 168 ? 19.023 -13.655 -15.715 1.00 66.44 168 CYS A O 1
ATOM 1337 N N . THR A 1 169 ? 17.921 -11.926 -14.800 1.00 72.69 169 THR A N 1
ATOM 1338 C CA . THR A 1 169 ? 16.729 -11.902 -15.678 1.00 72.69 169 THR A CA 1
ATOM 1339 C C . THR A 1 169 ? 15.979 -13.230 -15.856 1.00 72.69 169 THR A C 1
ATOM 1341 O O . THR A 1 169 ? 15.060 -13.318 -16.665 1.00 72.69 169 THR A O 1
ATOM 1344 N N . HIS A 1 170 ? 16.314 -14.267 -15.086 1.00 76.31 170 HIS A N 1
ATOM 1345 C CA . HIS A 1 170 ? 15.616 -15.548 -15.117 1.00 76.31 170 HIS A CA 1
ATOM 1346 C C . HIS A 1 170 ? 14.441 -15.560 -14.142 1.00 76.31 170 HIS A C 1
ATOM 1348 O O . HIS A 1 170 ? 14.452 -14.897 -13.098 1.00 76.31 170 HIS A O 1
ATOM 1354 N N . ILE A 1 171 ? 13.440 -16.367 -14.486 1.00 84.62 171 ILE A N 1
ATOM 1355 C CA . ILE A 1 171 ? 12.330 -16.694 -13.597 1.00 84.62 171 ILE A CA 1
ATOM 1356 C C . ILE A 1 171 ? 12.886 -17.567 -12.471 1.00 84.62 171 ILE A C 1
ATOM 1358 O O . ILE A 1 171 ? 13.399 -18.655 -12.724 1.00 84.62 171 ILE A O 1
ATOM 1362 N N . LEU A 1 172 ? 12.779 -17.090 -11.234 1.00 85.62 172 LEU A N 1
ATOM 1363 C CA . LEU A 1 172 ? 13.119 -17.854 -10.036 1.00 85.62 172 LEU A CA 1
ATOM 1364 C C . LEU A 1 172 ? 12.070 -18.938 -9.779 1.00 85.62 172 LEU A C 1
ATOM 1366 O O . LEU A 1 172 ? 12.411 -20.087 -9.512 1.00 85.62 172 LEU A O 1
ATOM 1370 N N . PHE A 1 173 ? 10.791 -18.573 -9.870 1.00 86.62 173 PHE A N 1
ATOM 1371 C CA . PHE A 1 173 ? 9.658 -19.492 -9.779 1.00 86.62 173 PHE A CA 1
ATOM 1372 C C . PHE A 1 173 ? 8.371 -18.840 -10.299 1.00 86.62 173 PHE A C 1
ATOM 1374 O O . PHE A 1 173 ? 8.259 -17.611 -10.376 1.00 86.62 173 PHE A O 1
ATOM 1381 N N . THR A 1 174 ? 7.391 -19.691 -10.605 1.00 90.00 174 THR A N 1
ATOM 1382 C CA . THR A 1 174 ? 6.047 -19.315 -11.055 1.00 90.00 174 THR A CA 1
ATOM 1383 C C . THR A 1 174 ? 5.010 -19.865 -10.083 1.00 90.00 174 THR A C 1
ATOM 1385 O O . THR A 1 174 ? 5.066 -21.033 -9.699 1.00 90.00 174 THR A O 1
ATOM 1388 N N . ILE A 1 175 ? 4.057 -19.025 -9.691 1.00 88.69 175 ILE A N 1
ATOM 1389 C CA . ILE A 1 175 ? 2.938 -19.367 -8.818 1.00 88.69 175 ILE A CA 1
ATOM 1390 C C . ILE A 1 175 ? 1.653 -19.164 -9.616 1.00 88.69 175 ILE A C 1
ATOM 1392 O O . ILE A 1 175 ? 1.360 -18.032 -10.005 1.00 88.69 175 ILE A O 1
ATOM 1396 N N . PRO A 1 176 ? 0.876 -20.221 -9.877 1.00 87.75 176 PRO A N 1
ATOM 1397 C CA . PRO A 1 176 ? -0.352 -20.088 -10.639 1.00 87.75 176 PRO A CA 1
ATOM 1398 C C . PRO A 1 176 ? -1.464 -19.479 -9.776 1.00 87.75 176 PRO A C 1
ATOM 1400 O O . PRO A 1 176 ? -1.515 -19.697 -8.570 1.00 87.75 176 PRO A O 1
ATOM 1403 N N . LYS A 1 177 ? -2.359 -18.719 -10.404 1.00 87.88 177 LYS A N 1
ATOM 1404 C CA . LYS A 1 177 ? -3.545 -18.071 -9.820 1.00 87.88 177 LYS A CA 1
ATOM 1405 C C . LYS A 1 177 ? -3.304 -17.405 -8.455 1.00 87.88 177 LYS A C 1
ATOM 1407 O O . LYS A 1 177 ? -3.931 -17.786 -7.461 1.00 87.88 177 LYS A O 1
ATOM 1412 N N . PRO A 1 178 ? -2.407 -16.406 -8.369 1.00 90.12 178 PRO A N 1
ATOM 1413 C CA . PRO A 1 178 ? -2.239 -15.621 -7.152 1.00 90.12 178 PRO A CA 1
ATOM 1414 C C . PRO A 1 178 ? -3.544 -14.896 -6.776 1.00 90.12 178 PRO A C 1
ATOM 1416 O O . PRO A 1 178 ? -4.079 -14.099 -7.543 1.00 90.12 178 PRO A O 1
ATOM 1419 N N . VAL A 1 179 ? -4.020 -15.131 -5.554 1.00 87.44 179 VAL A N 1
ATOM 1420 C CA . VAL A 1 179 ? -5.143 -14.409 -4.937 1.00 87.44 179 VAL A CA 1
ATOM 1421 C C . VAL A 1 179 ? -4.682 -13.035 -4.459 1.00 87.44 179 VAL A C 1
ATOM 1423 O O . VAL A 1 179 ? -5.379 -12.041 -4.624 1.00 87.44 179 VAL A O 1
ATOM 1426 N N . SER A 1 180 ? -3.494 -12.949 -3.858 1.00 86.06 180 SER A N 1
ATOM 1427 C CA . SER A 1 180 ? -2.962 -11.678 -3.361 1.00 86.06 180 SER A CA 1
ATOM 1428 C C . SER A 1 180 ? -2.569 -10.752 -4.513 1.00 86.06 180 SER A C 1
ATOM 1430 O O . SER A 1 180 ? -1.822 -11.149 -5.405 1.00 86.06 180 SER A O 1
ATOM 1432 N N . LEU A 1 181 ? -3.011 -9.489 -4.459 1.00 87.69 181 LEU A N 1
ATOM 1433 C CA . LEU A 1 181 ? -2.720 -8.513 -5.516 1.00 87.69 181 LEU A CA 1
ATOM 1434 C C . LEU A 1 181 ? -1.264 -8.028 -5.535 1.00 87.69 181 LEU A C 1
ATOM 1436 O O . LEU A 1 181 ? -0.798 -7.528 -6.558 1.00 87.69 181 LEU A O 1
ATOM 1440 N N . LYS A 1 182 ? -0.579 -8.147 -4.396 1.00 91.94 182 LYS A N 1
ATOM 1441 C CA . LYS A 1 182 ? 0.808 -7.743 -4.169 1.00 91.94 182 LYS A CA 1
ATOM 1442 C C . LYS A 1 182 ? 1.490 -8.724 -3.208 1.00 91.94 182 LYS A C 1
ATOM 1444 O O . LYS A 1 182 ? 0.783 -9.351 -2.413 1.00 91.94 182 LYS A O 1
ATOM 1449 N N . PRO A 1 183 ? 2.832 -8.826 -3.227 1.00 92.50 183 PRO A N 1
ATOM 1450 C CA . PRO A 1 183 ? 3.571 -9.542 -2.192 1.00 92.50 183 PRO A CA 1
ATOM 1451 C C . PRO A 1 183 ? 3.253 -8.973 -0.804 1.00 92.50 183 PRO A C 1
ATOM 1453 O O . PRO A 1 183 ? 3.222 -7.757 -0.608 1.00 92.50 183 PRO A O 1
ATOM 1456 N N . ILE A 1 184 ? 3.003 -9.850 0.165 1.00 93.44 184 ILE A N 1
ATOM 1457 C CA . ILE A 1 184 ? 2.645 -9.462 1.529 1.00 93.44 184 ILE A CA 1
ATOM 1458 C C . ILE A 1 184 ? 3.899 -9.550 2.391 1.00 93.44 184 ILE A C 1
ATOM 1460 O O . ILE A 1 184 ? 4.312 -10.637 2.798 1.00 93.44 184 ILE A O 1
ATOM 1464 N N . ILE A 1 185 ? 4.520 -8.404 2.642 1.00 91.00 185 ILE A N 1
ATOM 1465 C CA . ILE A 1 185 ? 5.781 -8.319 3.380 1.00 91.00 185 ILE A CA 1
ATOM 1466 C C . ILE A 1 185 ? 5.513 -8.454 4.876 1.00 91.00 185 ILE A C 1
ATOM 1468 O O . ILE A 1 185 ? 4.602 -7.825 5.417 1.00 91.00 185 ILE A O 1
ATOM 1472 N N . ARG A 1 186 ? 6.301 -9.293 5.547 1.00 89.44 186 ARG A N 1
ATOM 1473 C CA . ARG A 1 186 ? 6.259 -9.438 6.999 1.00 89.44 186 ARG A CA 1
ATOM 1474 C C . ARG A 1 186 ? 7.030 -8.270 7.634 1.00 89.44 186 ARG A C 1
ATOM 1476 O O . ARG A 1 186 ? 8.222 -8.137 7.353 1.00 89.44 186 ARG A O 1
ATOM 1483 N N . PRO A 1 187 ? 6.393 -7.433 8.476 1.00 83.69 187 PRO A N 1
ATOM 1484 C CA . PRO A 1 187 ? 7.054 -6.277 9.081 1.00 83.69 187 PRO A CA 1
ATOM 1485 C C . PRO A 1 187 ? 8.163 -6.718 10.050 1.00 83.69 187 PRO A C 1
ATOM 1487 O O . PRO A 1 187 ? 8.271 -7.904 10.365 1.00 83.69 187 PRO A O 1
ATOM 1490 N N . ASN A 1 188 ? 8.993 -5.789 10.536 1.00 74.31 188 ASN A N 1
ATOM 1491 C CA . ASN A 1 188 ? 9.939 -5.972 11.660 1.00 74.31 188 ASN A CA 1
ATOM 1492 C C . ASN A 1 188 ? 10.893 -7.188 11.597 1.00 74.31 188 ASN A C 1
ATOM 1494 O O . ASN A 1 188 ? 11.503 -7.562 12.595 1.00 74.31 188 ASN A O 1
ATOM 1498 N N . LEU A 1 189 ? 11.032 -7.807 10.427 1.00 72.44 189 LEU A N 1
ATOM 1499 C CA . LEU A 1 189 ? 12.004 -8.853 10.117 1.00 72.44 189 LEU A CA 1
ATOM 1500 C C . LEU A 1 189 ? 12.780 -8.467 8.874 1.00 72.44 189 LEU A C 1
ATOM 1502 O O . LEU A 1 189 ? 13.032 -9.295 8.000 1.00 72.44 189 LEU A O 1
ATOM 1506 N N . ASN A 1 190 ? 13.116 -7.182 8.790 1.00 78.88 190 ASN A N 1
ATOM 1507 C CA . ASN A 1 190 ? 14.025 -6.674 7.792 1.00 78.88 190 ASN A CA 1
ATOM 1508 C C . ASN A 1 190 ? 13.649 -7.092 6.361 1.00 78.88 190 ASN A C 1
ATOM 1510 O O . ASN A 1 190 ? 14.528 -7.482 5.612 1.00 78.88 190 ASN A O 1
ATOM 1514 N N . ASN A 1 191 ? 12.362 -7.127 5.997 1.00 83.19 191 ASN A N 1
ATOM 1515 C CA . ASN A 1 191 ? 11.879 -7.583 4.680 1.00 83.19 191 ASN A CA 1
ATOM 1516 C C . ASN A 1 191 ? 12.360 -8.984 4.227 1.00 83.19 191 ASN A C 1
ATOM 1518 O O . ASN A 1 191 ? 12.256 -9.334 3.050 1.00 83.19 191 ASN A O 1
ATOM 1522 N N . GLN A 1 192 ? 12.856 -9.816 5.147 1.00 88.69 192 GLN A N 1
ATOM 1523 C CA . GLN A 1 192 ? 13.373 -11.150 4.836 1.00 88.69 192 GLN A CA 1
ATOM 1524 C C . GLN A 1 192 ? 12.268 -12.158 4.556 1.00 88.69 192 GLN A C 1
ATOM 1526 O O . GLN A 1 192 ? 12.538 -13.220 4.010 1.00 88.69 192 GLN A O 1
ATOM 1531 N N . ILE A 1 193 ? 11.030 -11.880 4.964 1.00 91.31 193 ILE A N 1
ATOM 1532 C CA . ILE A 1 193 ? 9.911 -12.785 4.730 1.00 91.31 193 ILE A CA 1
ATOM 1533 C C . ILE A 1 193 ? 8.811 -12.044 3.998 1.00 91.31 193 ILE A C 1
ATOM 1535 O O . ILE A 1 193 ? 8.330 -11.004 4.449 1.00 91.31 193 ILE A O 1
ATOM 1539 N N . TRP A 1 194 ? 8.362 -12.630 2.898 1.00 93.12 194 TRP A N 1
ATOM 1540 C CA . TRP A 1 194 ? 7.166 -12.194 2.198 1.00 93.12 194 TRP A CA 1
ATOM 1541 C C . TRP A 1 194 ? 6.269 -13.383 1.900 1.00 93.12 194 TRP A C 1
ATOM 1543 O O . TRP A 1 194 ? 6.668 -14.540 2.006 1.00 93.12 194 TRP A O 1
ATOM 1553 N N . SER A 1 195 ? 4.999 -13.105 1.645 1.00 93.12 195 SER A N 1
ATOM 1554 C CA . SER A 1 195 ? 3.978 -14.132 1.476 1.00 93.12 195 SER A CA 1
ATOM 1555 C C . SER A 1 195 ? 3.089 -13.835 0.284 1.00 93.12 195 SER A C 1
ATOM 1557 O O . SER A 1 195 ? 2.887 -12.679 -0.088 1.00 93.12 195 SER A O 1
ATOM 1559 N N . VAL A 1 196 ? 2.537 -14.888 -0.295 1.00 92.56 196 VAL A N 1
ATOM 1560 C CA . VAL A 1 196 ? 1.561 -14.833 -1.383 1.00 92.56 196 VAL A CA 1
ATOM 1561 C C . VAL A 1 196 ? 0.571 -15.963 -1.169 1.00 92.56 196 VAL A C 1
ATOM 1563 O O . VAL A 1 196 ? 0.929 -17.043 -0.697 1.00 92.56 196 VAL A O 1
ATOM 1566 N N . ILE A 1 197 ? -0.686 -15.693 -1.488 1.00 90.62 197 ILE A N 1
ATOM 1567 C CA . ILE A 1 197 ? -1.738 -16.703 -1.463 1.00 90.62 197 ILE A CA 1
ATOM 1568 C C . ILE A 1 197 ? -2.076 -17.030 -2.901 1.00 90.62 197 ILE A C 1
ATOM 1570 O O . ILE A 1 197 ? -2.239 -16.115 -3.707 1.00 90.62 197 ILE A O 1
ATOM 1574 N N . ALA A 1 198 ? -2.195 -18.310 -3.214 1.00 88.75 198 ALA A N 1
ATOM 1575 C CA . ALA A 1 198 ? -2.546 -18.773 -4.541 1.00 88.75 198 ALA A CA 1
ATOM 1576 C C . ALA A 1 198 ? -3.639 -19.831 -4.479 1.00 88.75 198 ALA A C 1
ATOM 1578 O O . ALA A 1 198 ? -3.699 -20.633 -3.545 1.00 88.75 198 ALA A O 1
ATOM 1579 N N . GLU A 1 199 ? -4.516 -19.821 -5.475 1.00 84.31 199 GLU A N 1
ATOM 1580 C CA . GLU A 1 199 ? -5.469 -20.905 -5.653 1.00 84.31 199 GLU A CA 1
ATOM 1581 C C . GLU 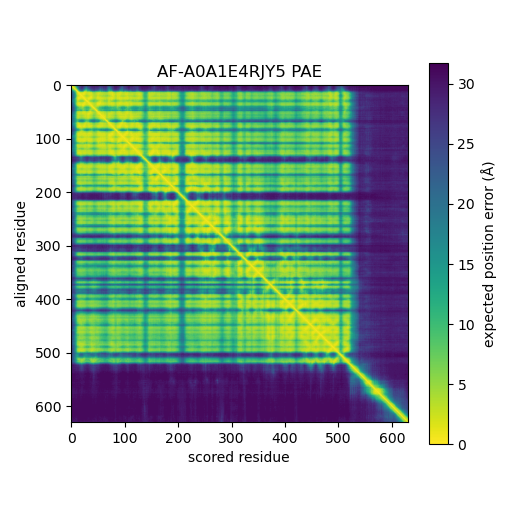A 1 199 ? -4.749 -22.136 -6.205 1.00 84.31 199 GLU A C 1
ATOM 1583 O O . GLU A 1 199 ? -3.841 -22.012 -7.032 1.00 84.31 199 GLU A O 1
ATOM 1588 N N . PRO A 1 200 ? -5.146 -23.347 -5.791 1.00 71.00 200 PRO A N 1
ATOM 1589 C CA . PRO A 1 200 ? -4.596 -24.550 -6.376 1.00 71.00 200 PRO A CA 1
ATOM 1590 C C . PRO A 1 200 ? -4.992 -24.594 -7.851 1.00 71.00 200 PRO A C 1
ATOM 1592 O O . PRO A 1 200 ? -6.170 -24.602 -8.215 1.00 71.00 200 PRO A O 1
ATOM 1595 N N . TYR A 1 201 ? -3.985 -24.618 -8.712 1.00 60.94 201 TYR A N 1
ATOM 1596 C CA . TYR A 1 201 ? -4.178 -24.717 -10.145 1.00 60.94 201 TYR A CA 1
ATOM 1597 C C . TYR A 1 201 ? -4.000 -26.164 -10.592 1.00 60.94 201 TYR A C 1
ATOM 1599 O O . TYR A 1 201 ? -2.940 -26.767 -10.431 1.00 60.94 201 TYR A O 1
ATOM 1607 N N . LEU A 1 202 ? -5.071 -26.733 -11.141 1.00 54.34 202 LEU A N 1
ATOM 1608 C CA . LEU A 1 202 ? -5.054 -28.033 -11.795 1.00 54.34 202 LEU A CA 1
ATOM 1609 C C . LEU A 1 202 ? -4.441 -27.875 -13.186 1.00 54.34 202 LEU A C 1
ATOM 1611 O O . LEU A 1 202 ? -5.172 -27.698 -14.157 1.00 54.34 202 LEU A O 1
ATOM 1615 N N . GLU A 1 203 ? -3.123 -28.008 -13.303 1.00 49.28 203 GLU A N 1
ATOM 1616 C CA . GLU A 1 203 ? -2.528 -28.349 -14.592 1.00 49.28 203 GLU A CA 1
ATOM 1617 C C . GLU A 1 203 ? -1.725 -29.645 -14.559 1.00 49.28 203 GLU A C 1
ATOM 1619 O O . GLU A 1 203 ? -0.955 -29.952 -13.654 1.00 49.28 203 GLU A O 1
ATOM 1624 N N . LYS A 1 204 ? -1.979 -30.436 -15.603 1.00 42.53 204 LYS A N 1
ATOM 1625 C CA . LYS A 1 204 ? -1.648 -31.849 -15.803 1.00 42.53 204 LYS A CA 1
ATOM 1626 C C . LYS A 1 204 ? -0.153 -32.135 -16.032 1.00 42.53 204 LYS A C 1
ATOM 1628 O O . LYS A 1 204 ? 0.162 -33.219 -16.510 1.00 42.53 204 LYS A O 1
ATOM 1633 N N . ASN A 1 205 ? 0.755 -31.216 -15.699 1.00 35.06 205 ASN A N 1
ATOM 1634 C CA . ASN A 1 205 ? 2.165 -31.281 -16.106 1.00 35.06 205 ASN A CA 1
ATOM 1635 C C . ASN A 1 205 ? 3.183 -31.131 -14.965 1.00 35.06 205 ASN A C 1
ATOM 1637 O O . ASN A 1 205 ? 4.285 -30.628 -15.161 1.00 35.06 205 ASN A O 1
ATOM 1641 N N . THR A 1 206 ? 2.889 -31.684 -13.793 1.00 39.78 206 THR A N 1
ATOM 1642 C CA . THR A 1 206 ? 3.945 -32.169 -12.899 1.00 39.78 206 THR A CA 1
ATOM 1643 C C . THR A 1 206 ? 3.767 -33.669 -12.711 1.00 39.78 206 THR A C 1
ATOM 1645 O O . THR A 1 206 ? 2.791 -34.148 -12.142 1.00 39.78 206 THR A O 1
ATOM 1648 N N . ASN A 1 207 ? 4.753 -34.451 -13.157 1.00 40.47 207 ASN A N 1
ATOM 1649 C CA . ASN A 1 207 ? 4.878 -35.881 -12.837 1.00 40.47 207 ASN A CA 1
ATOM 1650 C C . ASN A 1 207 ? 5.165 -36.132 -11.336 1.00 40.47 207 ASN A C 1
ATOM 1652 O O . ASN A 1 207 ? 5.682 -37.178 -10.956 1.00 40.47 207 ASN A O 1
ATOM 1656 N N . VAL A 1 208 ? 4.813 -35.183 -10.467 1.00 40.06 208 VAL A N 1
ATOM 1657 C CA . VAL A 1 208 ? 4.963 -35.237 -9.020 1.00 40.06 208 VAL A CA 1
ATOM 1658 C C . VAL A 1 208 ? 3.648 -34.730 -8.426 1.00 40.06 208 VAL A C 1
ATOM 1660 O O . VAL A 1 208 ? 3.289 -33.575 -8.606 1.00 40.06 208 VAL A O 1
ATOM 1663 N N . MET A 1 209 ? 2.951 -35.629 -7.724 1.00 37.66 209 MET A N 1
ATOM 1664 C CA . MET A 1 209 ? 1.649 -35.473 -7.050 1.00 37.66 209 MET A CA 1
ATOM 1665 C C . MET A 1 209 ? 0.373 -35.699 -7.884 1.00 37.66 209 MET A C 1
ATOM 1667 O O . MET A 1 209 ? -0.473 -34.831 -8.056 1.00 37.66 209 MET A O 1
ATOM 1671 N N . LYS A 1 210 ? 0.133 -36.974 -8.224 1.00 33.72 210 LYS A N 1
ATOM 1672 C CA . LYS A 1 210 ? -1.211 -37.552 -8.452 1.00 33.72 210 LYS A CA 1
ATOM 1673 C C . LYS A 1 210 ? -2.002 -37.782 -7.145 1.00 33.72 210 LYS A C 1
ATOM 1675 O O . LYS A 1 210 ? -2.695 -38.786 -7.006 1.00 33.72 210 LYS A O 1
ATOM 1680 N N . VAL A 1 211 ? -1.905 -36.882 -6.169 1.00 38.88 211 VAL A N 1
ATOM 1681 C CA . VAL A 1 211 ? -2.728 -36.943 -4.952 1.00 38.88 211 VAL A CA 1
ATOM 1682 C C . VAL A 1 211 ? -3.386 -35.581 -4.771 1.00 38.88 211 VAL A C 1
ATOM 1684 O O . VAL A 1 211 ? -2.686 -34.596 -4.587 1.00 38.88 211 VAL A O 1
ATOM 1687 N N . ALA A 1 212 ? -4.722 -35.575 -4.815 1.00 42.31 212 ALA A N 1
ATOM 1688 C CA . ALA A 1 212 ? -5.648 -34.451 -4.607 1.00 42.31 212 ALA A CA 1
ATOM 1689 C C . ALA A 1 212 ? -6.218 -33.768 -5.870 1.00 42.31 212 ALA A C 1
ATOM 1691 O O . ALA A 1 212 ? -6.164 -32.557 -6.030 1.00 42.31 212 ALA A O 1
ATOM 1692 N N . LEU A 1 213 ? -6.933 -34.541 -6.696 1.00 41.75 213 LEU A N 1
ATOM 1693 C CA . LEU A 1 213 ? -7.961 -34.038 -7.630 1.00 41.75 213 LEU A CA 1
ATOM 1694 C C . LEU A 1 213 ? -9.242 -33.523 -6.920 1.00 41.75 213 LEU A C 1
ATOM 1696 O O . LEU A 1 213 ? -10.282 -33.396 -7.555 1.00 41.75 213 LEU A O 1
ATOM 1700 N N . ALA A 1 214 ? -9.197 -33.263 -5.609 1.00 47.41 214 ALA A N 1
ATOM 1701 C CA . ALA A 1 214 ? -10.383 -32.972 -4.797 1.00 47.41 214 ALA A CA 1
ATOM 1702 C C . ALA A 1 214 ? -10.230 -31.785 -3.831 1.00 47.41 214 ALA A C 1
ATOM 1704 O O . ALA A 1 214 ? -11.209 -31.430 -3.183 1.00 47.41 214 ALA A O 1
ATOM 1705 N N . ASP A 1 215 ? -9.043 -31.178 -3.709 1.00 55.22 215 ASP A N 1
ATOM 1706 C CA . ASP A 1 215 ? -8.809 -30.124 -2.716 1.00 55.22 215 ASP A CA 1
ATOM 1707 C C . ASP A 1 215 ? -8.544 -28.783 -3.413 1.00 55.22 215 ASP A C 1
ATOM 1709 O O . ASP A 1 215 ? -7.426 -28.478 -3.819 1.00 55.22 215 ASP A O 1
ATOM 1713 N N . THR A 1 216 ? -9.608 -27.996 -3.598 1.00 68.00 216 THR A N 1
ATOM 1714 C CA . THR A 1 216 ? -9.597 -26.662 -4.233 1.00 68.00 216 THR A CA 1
ATOM 1715 C C . THR A 1 216 ? -9.194 -25.543 -3.264 1.00 68.00 216 THR A C 1
ATOM 1717 O O . THR A 1 216 ? -9.441 -24.367 -3.514 1.00 68.00 216 THR A O 1
ATOM 1720 N N . LYS A 1 217 ? -8.582 -25.898 -2.132 1.00 78.88 217 LYS A N 1
ATOM 1721 C CA . LYS A 1 217 ? -8.238 -24.968 -1.058 1.00 78.88 217 LYS A CA 1
ATOM 1722 C C . LYS A 1 217 ? -7.033 -24.085 -1.396 1.00 78.88 217 LYS A C 1
ATOM 1724 O O . LYS A 1 217 ? -5.992 -24.630 -1.772 1.00 78.88 217 LYS A O 1
ATOM 1729 N N . PRO A 1 218 ? -7.127 -22.756 -1.199 1.00 86.12 218 PRO A N 1
ATOM 1730 C CA . PRO A 1 218 ? -6.005 -21.842 -1.386 1.00 86.12 218 PRO A CA 1
ATOM 1731 C C . PRO A 1 218 ? -4.781 -22.239 -0.556 1.00 86.12 218 PRO A C 1
ATOM 1733 O O . PRO A 1 218 ? -4.911 -22.774 0.543 1.00 86.12 218 PRO A O 1
ATOM 1736 N N . ILE A 1 219 ? -3.586 -21.951 -1.060 1.00 87.56 219 ILE A N 1
ATOM 1737 C CA . ILE A 1 219 ? -2.310 -22.236 -0.401 1.00 87.56 219 ILE A CA 1
ATOM 1738 C C . ILE A 1 219 ? -1.618 -20.912 -0.091 1.00 87.56 219 ILE A C 1
ATOM 1740 O O . ILE A 1 219 ? -1.493 -20.053 -0.964 1.00 87.56 219 ILE A O 1
ATOM 1744 N N . ILE A 1 220 ? -1.157 -20.753 1.149 1.00 90.50 220 ILE A N 1
ATOM 1745 C CA . ILE A 1 220 ? -0.240 -19.674 1.516 1.00 90.50 220 ILE A CA 1
ATOM 1746 C C . ILE A 1 220 ? 1.184 -20.175 1.319 1.00 90.50 220 ILE A C 1
ATOM 1748 O O . ILE A 1 220 ? 1.557 -21.217 1.858 1.00 90.50 220 ILE A O 1
ATOM 1752 N N . TYR A 1 221 ? 1.978 -19.397 0.592 1.00 90.69 221 TYR A N 1
ATOM 1753 C CA . TYR A 1 221 ? 3.416 -19.578 0.467 1.00 90.69 221 TYR A CA 1
ATOM 1754 C C . TYR A 1 221 ? 4.126 -18.471 1.240 1.00 90.69 221 TYR A C 1
ATOM 1756 O O . TYR A 1 221 ? 3.877 -17.286 1.010 1.00 90.69 221 TYR A O 1
ATOM 1764 N N . HIS A 1 222 ? 5.027 -18.860 2.135 1.00 92.19 222 HIS A N 1
ATOM 1765 C CA . HIS A 1 222 ? 5.970 -17.971 2.796 1.00 92.19 222 HIS A CA 1
ATOM 1766 C C . HIS A 1 222 ? 7.341 -18.148 2.157 1.00 92.19 222 HIS A C 1
ATOM 1768 O O . HIS A 1 222 ? 7.847 -19.266 2.064 1.00 92.19 222 HIS A O 1
ATOM 1774 N N . PHE A 1 223 ? 7.951 -17.044 1.751 1.00 92.12 223 PHE A N 1
ATOM 1775 C CA . PHE A 1 223 ? 9.266 -17.007 1.134 1.00 92.12 223 PHE A CA 1
ATOM 1776 C C . PHE A 1 223 ? 10.272 -16.356 2.069 1.00 92.12 223 PHE A C 1
ATOM 1778 O O . PHE A 1 223 ? 9.953 -15.360 2.714 1.00 92.12 223 PHE A O 1
ATOM 1785 N N . TYR A 1 224 ? 11.481 -16.903 2.112 1.00 91.62 224 TYR A N 1
ATOM 1786 C CA . TYR A 1 224 ? 12.653 -16.249 2.670 1.00 91.62 224 TYR A CA 1
ATOM 1787 C C . TYR A 1 224 ? 13.413 -15.539 1.546 1.00 91.62 224 TYR A C 1
ATOM 1789 O O . TYR A 1 224 ? 13.787 -16.172 0.560 1.00 91.62 224 TYR A O 1
ATOM 1797 N N . ASN A 1 225 ? 13.608 -14.234 1.687 1.00 89.44 225 ASN A N 1
ATOM 1798 C CA . ASN A 1 225 ? 14.274 -13.354 0.740 1.00 89.44 225 ASN A CA 1
ATOM 1799 C C . ASN A 1 225 ? 15.713 -13.096 1.194 1.00 89.44 225 ASN A C 1
ATOM 1801 O O . ASN A 1 225 ? 15.932 -12.437 2.209 1.00 89.44 225 ASN A O 1
ATOM 1805 N N . SER A 1 226 ? 16.679 -13.570 0.410 1.00 84.94 226 SER A N 1
ATOM 1806 C CA . SER A 1 226 ? 18.110 -13.312 0.608 1.00 84.94 226 SER A CA 1
ATOM 1807 C C . SER A 1 226 ? 18.612 -12.153 -0.267 1.00 84.94 226 SER A C 1
ATOM 1809 O O . SER A 1 226 ? 19.770 -12.121 -0.672 1.00 84.94 226 SER A O 1
ATOM 1811 N N . GLY A 1 227 ? 17.718 -11.262 -0.704 1.00 80.81 227 GLY A N 1
ATOM 1812 C CA . GLY A 1 227 ? 18.025 -10.152 -1.604 1.00 80.81 227 GLY A CA 1
ATOM 1813 C C . GLY A 1 227 ? 18.030 -10.573 -3.070 1.00 80.81 227 GLY A C 1
ATOM 1814 O O . GLY A 1 227 ? 17.161 -10.150 -3.826 1.00 80.81 227 GLY A O 1
ATOM 1815 N N . LEU A 1 228 ? 18.971 -11.424 -3.487 1.00 81.69 228 LEU A N 1
ATOM 1816 C CA . LEU A 1 228 ? 19.087 -11.870 -4.888 1.00 81.69 228 LEU A CA 1
ATOM 1817 C C . LEU A 1 228 ? 18.050 -12.918 -5.296 1.00 81.69 228 LEU A C 1
ATOM 1819 O O . LEU A 1 228 ? 17.631 -12.961 -6.455 1.00 81.69 228 LEU A O 1
ATOM 1823 N N . GLN A 1 229 ? 17.672 -13.774 -4.349 1.00 86.25 229 GLN A N 1
ATOM 1824 C CA . GLN A 1 229 ? 16.758 -14.887 -4.560 1.00 86.25 229 GLN A CA 1
ATOM 1825 C C . GLN A 1 229 ? 15.751 -14.977 -3.413 1.00 86.25 229 GLN A C 1
ATOM 1827 O O . GLN A 1 229 ? 16.005 -14.535 -2.291 1.00 86.25 229 GLN A O 1
ATOM 1832 N N . SER A 1 230 ? 14.601 -15.574 -3.710 1.00 88.12 230 SER A N 1
ATOM 1833 C CA . SER A 1 230 ? 13.611 -15.963 -2.713 1.00 88.12 230 SER A CA 1
ATOM 1834 C C . SER A 1 230 ? 13.462 -17.481 -2.724 1.00 88.12 230 SER A C 1
ATOM 1836 O O . SER A 1 230 ? 13.390 -18.090 -3.790 1.00 88.12 230 SER A O 1
ATOM 1838 N N . GLN A 1 231 ? 13.404 -18.098 -1.549 1.00 87.75 231 GLN A N 1
ATOM 1839 C CA . GLN A 1 231 ? 13.203 -19.540 -1.387 1.00 87.75 231 GLN A CA 1
ATOM 1840 C C . GLN A 1 231 ? 11.930 -19.799 -0.590 1.00 87.75 231 GLN A C 1
ATOM 1842 O O . GLN A 1 231 ? 11.628 -19.052 0.338 1.00 87.75 231 GLN A O 1
ATOM 1847 N N . VAL A 1 232 ? 11.175 -20.847 -0.932 1.00 87.56 232 VAL A N 1
ATOM 1848 C CA . VAL A 1 232 ? 9.992 -21.232 -0.147 1.00 87.56 232 VAL A CA 1
ATOM 1849 C C . VAL A 1 232 ? 10.458 -21.660 1.243 1.00 87.56 232 VAL A C 1
ATOM 1851 O O . VAL A 1 232 ? 11.138 -22.670 1.396 1.00 87.56 232 VAL A O 1
ATOM 1854 N N . LEU A 1 233 ? 10.085 -20.880 2.253 1.00 88.19 233 LEU A N 1
ATOM 1855 C CA . LEU A 1 233 ? 10.354 -21.165 3.657 1.00 88.19 233 LEU A CA 1
ATOM 1856 C C . LEU A 1 233 ? 9.347 -22.180 4.197 1.00 88.19 233 LEU A C 1
ATOM 1858 O O . LEU A 1 233 ? 9.714 -23.146 4.861 1.00 88.19 233 LEU A O 1
ATOM 1862 N N . TYR A 1 234 ? 8.064 -21.931 3.939 1.00 86.38 234 TYR A N 1
ATOM 1863 C CA . TYR A 1 234 ? 6.976 -22.766 4.427 1.00 86.38 234 TYR A CA 1
ATOM 1864 C C . TYR A 1 234 ? 5.716 -22.560 3.588 1.00 86.38 234 TYR A C 1
ATOM 1866 O O . TYR A 1 234 ? 5.513 -21.488 3.020 1.00 86.38 234 TYR A O 1
ATOM 1874 N N . GLN A 1 235 ? 4.853 -23.573 3.533 1.00 88.00 235 GLN A N 1
ATOM 1875 C CA . GLN A 1 235 ? 3.549 -23.469 2.887 1.00 88.00 235 GLN A CA 1
ATOM 1876 C C . GLN A 1 235 ? 2.503 -24.313 3.612 1.00 88.00 235 GLN A C 1
ATOM 1878 O O . GLN A 1 235 ? 2.806 -25.400 4.112 1.00 88.00 235 GLN A O 1
ATOM 1883 N N . PHE A 1 236 ? 1.261 -23.839 3.616 1.00 86.94 236 PHE A N 1
ATOM 1884 C CA . PHE A 1 236 ? 0.118 -24.588 4.129 1.00 86.94 236 PHE A CA 1
ATOM 1885 C C . PHE A 1 236 ? -1.173 -24.202 3.403 1.00 86.94 236 PHE A C 1
ATOM 1887 O O . PHE A 1 236 ? -1.297 -23.112 2.843 1.00 86.94 236 PHE A O 1
ATOM 1894 N N . ARG A 1 237 ? -2.144 -25.115 3.406 1.00 86.69 237 ARG A N 1
ATOM 1895 C CA . ARG A 1 237 ? -3.464 -24.934 2.796 1.00 86.69 237 ARG A CA 1
ATOM 1896 C C . ARG A 1 237 ? -4.399 -24.208 3.750 1.00 86.69 237 ARG A C 1
ATOM 1898 O O . ARG A 1 237 ? -4.473 -24.564 4.921 1.00 86.69 237 ARG A O 1
ATOM 1905 N N . LEU A 1 238 ? -5.156 -23.247 3.252 1.00 85.69 238 LEU A N 1
ATOM 1906 C CA . LEU A 1 238 ? -6.232 -22.604 3.991 1.00 85.69 238 LEU A CA 1
ATOM 1907 C C . LEU A 1 238 ? -7.480 -23.490 4.002 1.00 85.69 238 LEU A C 1
ATOM 1909 O O . LEU A 1 238 ? -7.737 -24.192 3.030 1.00 85.69 238 LEU A O 1
ATOM 1913 N N . PRO A 1 239 ? -8.279 -23.480 5.077 1.00 76.75 239 PRO A N 1
ATOM 1914 C CA . PRO A 1 239 ? -9.461 -24.328 5.184 1.00 76.75 239 PRO A CA 1
ATOM 1915 C C . PRO A 1 239 ? -10.601 -23.889 4.252 1.00 76.75 239 PRO A C 1
ATOM 1917 O O . PRO A 1 239 ? -11.405 -24.735 3.858 1.00 76.75 239 PRO A O 1
ATOM 1920 N N . THR A 1 240 ? -10.648 -22.603 3.885 1.00 74.94 240 THR A N 1
ATOM 1921 C CA . THR A 1 240 ? -11.782 -21.969 3.199 1.00 74.94 240 THR A CA 1
ATOM 1922 C C . THR A 1 240 ? -11.310 -21.146 1.999 1.00 74.94 240 THR A C 1
ATOM 1924 O O . THR A 1 240 ? -10.263 -20.505 2.054 1.00 74.94 240 THR A O 1
ATOM 1927 N N . GLN A 1 241 ? -12.102 -21.146 0.925 1.00 74.50 241 GLN A N 1
ATOM 1928 C CA . GLN A 1 241 ? -11.966 -20.232 -0.211 1.00 74.50 241 GLN A CA 1
ATOM 1929 C C . GLN A 1 241 ? -13.035 -19.140 -0.095 1.00 74.50 241 GLN A C 1
ATOM 1931 O O . GLN A 1 241 ? -14.194 -19.445 0.194 1.00 74.50 241 GLN A O 1
ATOM 1936 N N . TYR A 1 242 ? -12.661 -17.882 -0.321 1.00 73.88 242 TYR A N 1
ATOM 1937 C CA . TYR A 1 242 ? -13.613 -16.772 -0.347 1.00 73.88 242 TYR A CA 1
ATOM 1938 C C . TYR A 1 242 ? -14.081 -16.461 -1.767 1.00 73.88 242 TYR A C 1
ATOM 1940 O O . TYR A 1 242 ? -13.350 -16.662 -2.733 1.00 73.88 242 TYR A O 1
ATOM 1948 N N . LEU A 1 243 ? -15.313 -15.955 -1.876 1.00 68.31 243 LEU A N 1
ATOM 1949 C CA . LEU A 1 243 ? -15.888 -15.484 -3.140 1.00 68.31 243 LEU A CA 1
ATOM 1950 C C . LEU A 1 243 ? -15.343 -14.109 -3.538 1.00 68.31 243 LEU A C 1
ATOM 1952 O O . LEU A 1 243 ? -15.249 -13.791 -4.721 1.00 68.31 243 LEU A O 1
ATOM 1956 N N . THR A 1 244 ? -15.017 -13.287 -2.544 1.00 77.00 244 THR A N 1
ATOM 1957 C CA . THR A 1 244 ? -14.438 -11.957 -2.715 1.00 77.00 244 THR A CA 1
ATOM 1958 C C . THR A 1 244 ? -12.946 -11.983 -2.411 1.00 77.00 244 THR A C 1
ATOM 1960 O O . THR A 1 244 ? -12.440 -12.873 -1.725 1.00 77.00 244 THR A O 1
ATOM 1963 N N . LEU A 1 245 ? -12.227 -10.990 -2.936 1.00 82.81 245 LEU A N 1
ATOM 1964 C CA . LEU A 1 245 ? -10.805 -10.826 -2.672 1.00 82.81 245 LEU A CA 1
ATOM 1965 C C . LEU A 1 245 ? -10.575 -10.569 -1.167 1.00 82.81 245 LEU A C 1
ATOM 1967 O O . LEU A 1 245 ? -11.036 -9.540 -0.666 1.00 82.81 245 LEU A O 1
ATOM 1971 N N . PRO A 1 246 ? -9.848 -11.446 -0.452 1.00 87.19 246 PRO A N 1
ATOM 1972 C CA . PRO A 1 246 ? -9.605 -11.255 0.969 1.00 87.19 246 PRO A CA 1
ATOM 1973 C C . PRO A 1 246 ? -8.668 -10.083 1.262 1.00 87.19 246 PRO A C 1
ATOM 1975 O O . PRO A 1 246 ? -7.732 -9.790 0.515 1.00 87.19 246 PRO A O 1
ATOM 1978 N N . SER A 1 247 ? -8.884 -9.469 2.420 1.00 88.00 247 SER A N 1
ATOM 1979 C CA . SER A 1 247 ? -7.940 -8.580 3.086 1.00 88.00 247 SER A CA 1
ATOM 1980 C C . SER A 1 247 ? -6.877 -9.414 3.803 1.00 88.00 247 SER A C 1
ATOM 1982 O O . SER A 1 247 ? -7.183 -10.266 4.641 1.00 88.00 247 SER A O 1
ATOM 1984 N N . LEU A 1 248 ? -5.615 -9.170 3.446 1.00 90.50 248 LEU A N 1
ATOM 1985 C CA . LEU A 1 248 ? -4.460 -9.947 3.888 1.00 90.50 248 LEU A CA 1
ATOM 1986 C C . LEU A 1 248 ? -3.421 -9.021 4.505 1.00 90.50 248 LEU A C 1
ATOM 1988 O O . LEU A 1 248 ? -2.947 -8.097 3.839 1.00 90.50 248 LEU A O 1
ATOM 1992 N N . SER A 1 249 ? -3.030 -9.272 5.751 1.00 91.50 249 SER A N 1
ATOM 1993 C CA . SER A 1 249 ? -1.957 -8.501 6.381 1.00 91.50 249 SER A CA 1
ATOM 1994 C C . SER A 1 249 ? -1.321 -9.217 7.565 1.00 91.50 249 SER A C 1
ATOM 1996 O O . SER A 1 249 ? -1.963 -9.961 8.306 1.00 91.50 249 SER A O 1
ATOM 1998 N N . TRP A 1 250 ? -0.033 -8.955 7.764 1.00 91.25 250 TRP A N 1
ATOM 1999 C CA . TRP A 1 250 ? 0.664 -9.314 8.992 1.00 91.25 250 TRP A CA 1
ATOM 2000 C C . TRP A 1 250 ? 0.314 -8.343 10.117 1.00 91.25 250 TRP A C 1
ATOM 2002 O O . TRP A 1 250 ? 0.106 -7.153 9.870 1.00 91.25 250 TRP A O 1
ATOM 2012 N N . SER A 1 251 ? 0.302 -8.845 11.351 1.00 89.88 251 SER A N 1
ATOM 2013 C CA . SER A 1 251 ? 0.240 -7.995 12.532 1.00 89.88 251 SER A CA 1
ATOM 2014 C C . SER A 1 251 ? 1.503 -7.138 12.642 1.00 89.88 251 SER A C 1
ATOM 2016 O O . SER A 1 251 ? 2.564 -7.553 12.162 1.00 89.88 251 SER A O 1
ATOM 2018 N N . PRO A 1 252 ? 1.435 -5.960 13.285 1.00 84.38 252 PRO A N 1
ATOM 2019 C CA . PRO A 1 252 ? 2.601 -5.106 13.482 1.00 84.38 252 PRO A CA 1
ATOM 2020 C C . PRO A 1 252 ? 3.765 -5.813 14.189 1.00 84.38 252 PRO A C 1
ATOM 2022 O O . PRO A 1 252 ? 4.914 -5.572 13.844 1.00 84.38 252 PRO A O 1
ATOM 2025 N N . SER A 1 253 ? 3.514 -6.725 15.135 1.00 83.88 253 SER A N 1
ATOM 2026 C CA . SER A 1 253 ? 4.566 -7.533 15.779 1.00 83.88 253 SER A CA 1
ATOM 2027 C C . SER A 1 253 ? 5.102 -8.676 14.919 1.00 83.88 253 SER A C 1
ATOM 2029 O O . SER A 1 253 ? 6.005 -9.400 15.349 1.00 83.88 253 SER A O 1
ATOM 2031 N N . SER A 1 254 ? 4.527 -8.883 13.733 1.00 85.56 254 SER A N 1
ATOM 2032 C CA . SER A 1 254 ? 4.916 -9.922 12.778 1.00 85.56 254 SER A CA 1
ATOM 2033 C C . SER A 1 254 ? 4.666 -11.341 13.269 1.00 85.56 254 SER A C 1
ATOM 2035 O O . SER A 1 254 ? 5.188 -12.296 12.688 1.00 85.56 254 SER A O 1
ATOM 2037 N N . LYS A 1 255 ? 3.909 -11.514 14.352 1.00 87.06 255 LYS A N 1
ATOM 2038 C CA . LYS A 1 255 ? 3.609 -12.830 14.929 1.00 87.06 255 LYS A CA 1
ATOM 2039 C C . LYS A 1 255 ? 2.416 -13.486 14.252 1.00 87.06 255 LYS A C 1
ATOM 2041 O O . LYS A 1 255 ? 2.416 -14.706 14.088 1.00 87.06 255 LYS A O 1
ATOM 2046 N N . TRP A 1 256 ? 1.440 -12.679 13.847 1.00 90.94 256 TRP A N 1
ATOM 2047 C CA . TRP A 1 256 ? 0.163 -13.154 13.341 1.00 90.94 256 TRP A CA 1
ATOM 2048 C C . TRP A 1 256 ? -0.070 -12.720 11.901 1.00 90.94 256 TRP A C 1
ATOM 2050 O O . TRP A 1 256 ? 0.303 -11.621 11.501 1.00 90.94 256 TRP A O 1
ATOM 2060 N N . PHE A 1 257 ? -0.718 -13.579 11.131 1.00 91.75 257 PHE A N 1
ATOM 2061 C CA . PHE A 1 257 ? -1.147 -13.326 9.767 1.00 91.75 257 PHE A CA 1
ATOM 2062 C C . PHE A 1 257 ? -2.672 -13.368 9.709 1.00 91.75 257 PHE A C 1
ATOM 2064 O O . PHE A 1 257 ? -3.278 -14.376 10.074 1.00 91.75 257 PHE A O 1
ATOM 2071 N N . MET A 1 258 ? -3.284 -12.273 9.267 1.00 92.81 258 MET A N 1
ATOM 2072 C CA . MET A 1 258 ? -4.729 -12.137 9.127 1.00 92.81 258 MET A CA 1
ATOM 2073 C C . MET A 1 258 ? -5.178 -12.548 7.725 1.00 92.81 258 MET A C 1
ATOM 2075 O O . MET A 1 258 ? -4.666 -12.044 6.724 1.00 92.81 258 MET A O 1
ATOM 2079 N N . TYR A 1 259 ? -6.179 -13.421 7.680 1.00 91.38 259 TYR A N 1
ATOM 2080 C CA . TYR A 1 259 ? -6.921 -13.831 6.497 1.00 91.38 259 TYR A CA 1
ATOM 2081 C C . TYR A 1 259 ? -8.391 -13.449 6.692 1.00 91.38 259 TYR A C 1
ATOM 2083 O O . TYR A 1 259 ? -9.160 -14.186 7.313 1.00 91.38 259 TYR A O 1
ATOM 2091 N N . PHE A 1 260 ? -8.763 -12.264 6.211 1.00 89.94 260 PHE A N 1
ATOM 2092 C CA . PHE A 1 260 ? -10.103 -11.707 6.378 1.00 89.94 260 PHE A CA 1
ATOM 2093 C C . PHE A 1 260 ? -10.834 -11.675 5.039 1.00 89.94 260 PHE A C 1
ATOM 2095 O O . PHE A 1 260 ? -10.310 -11.137 4.067 1.00 89.94 260 PHE A O 1
ATOM 2102 N N . GLY A 1 261 ? -12.039 -12.226 4.971 1.00 86.81 261 GLY A N 1
ATOM 2103 C CA . GLY A 1 261 ? -12.840 -12.238 3.750 1.00 86.81 261 GLY A CA 1
ATOM 2104 C C . GLY A 1 261 ? -14.330 -12.150 4.029 1.00 86.81 261 GLY A C 1
ATOM 2105 O O . GLY A 1 261 ? -14.776 -12.288 5.166 1.00 86.81 261 GLY A O 1
ATOM 2106 N N . GLU A 1 262 ? -15.102 -11.922 2.972 1.00 78.62 262 GLU A N 1
ATOM 2107 C CA . GLU A 1 262 ? -16.560 -11.834 3.046 1.00 78.62 262 GLU A CA 1
ATOM 2108 C C . GLU A 1 262 ? -17.170 -13.089 2.400 1.00 78.62 262 GLU A C 1
ATOM 2110 O O . GLU A 1 262 ? -17.174 -13.209 1.168 1.00 78.62 262 GLU A O 1
ATOM 2115 N N . PRO A 1 263 ? -17.643 -14.072 3.191 1.00 74.44 263 PRO A N 1
ATOM 2116 C CA . PRO A 1 263 ? -18.516 -15.118 2.671 1.00 74.44 263 PRO A CA 1
ATOM 2117 C C . PRO A 1 263 ? -19.879 -14.528 2.262 1.00 74.44 263 PRO A C 1
ATOM 2119 O O . PRO A 1 263 ? -20.146 -13.345 2.450 1.00 74.44 263 PRO A O 1
ATOM 2122 N N . LEU A 1 264 ? -20.783 -15.363 1.732 1.00 70.06 264 LEU A N 1
ATOM 2123 C CA . LEU A 1 264 ? -22.135 -14.932 1.323 1.00 70.06 264 LEU A CA 1
ATOM 2124 C C . LEU A 1 264 ? -22.922 -14.207 2.431 1.00 70.06 264 LEU A C 1
ATOM 2126 O O . LEU A 1 264 ? -23.811 -13.419 2.124 1.00 70.06 264 LEU A O 1
ATOM 2130 N N . PHE A 1 265 ? -22.610 -14.482 3.699 1.00 69.75 265 PHE A N 1
ATOM 2131 C CA . PHE A 1 265 ? -23.298 -13.920 4.855 1.00 69.75 265 PHE A CA 1
ATOM 2132 C C . PHE A 1 265 ? -22.277 -13.324 5.833 1.00 69.75 265 PHE A C 1
ATOM 2134 O O . PHE A 1 265 ? -21.750 -14.026 6.696 1.00 69.75 265 PHE A O 1
ATOM 2141 N N . GLY A 1 266 ? -21.982 -12.031 5.679 1.00 77.25 266 GLY A N 1
ATOM 2142 C CA . GLY A 1 266 ? -21.155 -11.269 6.617 1.00 77.25 266 GLY A CA 1
ATOM 2143 C C . GLY A 1 266 ? -19.652 -11.364 6.347 1.00 77.25 266 GLY A C 1
ATOM 2144 O O . GLY A 1 266 ? -19.199 -11.187 5.218 1.00 77.25 266 GLY A O 1
ATOM 2145 N N . TYR A 1 267 ? -18.876 -11.618 7.401 1.00 84.00 267 TYR A N 1
ATOM 2146 C CA . TYR A 1 267 ? -17.418 -11.716 7.353 1.00 84.00 267 TYR A CA 1
ATOM 2147 C C . TYR A 1 267 ? -16.909 -13.026 7.964 1.00 84.00 267 TYR A C 1
ATOM 2149 O O . TYR A 1 267 ? -17.584 -13.673 8.769 1.00 84.00 267 TYR A O 1
ATOM 2157 N N . SER A 1 268 ? -15.686 -13.386 7.588 1.00 86.69 268 SER A N 1
ATOM 2158 C CA . SER A 1 268 ? -14.893 -14.456 8.180 1.00 86.69 268 SER A CA 1
ATOM 2159 C C . SER A 1 268 ? -13.488 -13.931 8.450 1.00 86.69 268 SER A C 1
ATOM 2161 O O . SER A 1 268 ? -12.813 -13.403 7.560 1.00 86.69 268 SER A O 1
ATOM 2163 N N . LEU A 1 269 ? -13.062 -14.039 9.702 1.00 89.38 269 LEU A N 1
ATOM 2164 C CA . LEU A 1 269 ? -11.735 -13.678 10.166 1.00 89.38 269 LEU A CA 1
ATOM 2165 C C . LEU A 1 269 ? -11.009 -14.943 10.604 1.00 89.38 269 LEU A C 1
ATOM 2167 O O . LEU A 1 269 ? -11.409 -15.605 11.557 1.00 89.38 269 LEU A O 1
ATOM 2171 N N . GLN A 1 270 ? -9.881 -15.224 9.966 1.00 91.25 270 GLN A N 1
ATOM 2172 C CA . GLN A 1 270 ? -8.969 -16.275 10.393 1.00 91.25 270 GLN A CA 1
ATOM 2173 C C . GLN A 1 270 ? -7.595 -15.676 10.671 1.00 91.25 270 GLN A C 1
ATOM 2175 O O . GLN A 1 270 ? -7.078 -14.884 9.883 1.00 91.25 270 GLN A O 1
ATOM 2180 N N . VAL A 1 271 ? -6.987 -16.055 11.793 1.00 92.31 271 VAL A N 1
ATOM 2181 C CA . VAL A 1 271 ? -5.652 -15.585 12.174 1.00 92.31 271 VAL A CA 1
ATOM 2182 C C . VAL A 1 271 ? -4.721 -16.769 12.364 1.00 92.31 271 VAL A C 1
ATOM 2184 O O . VAL A 1 271 ? -5.015 -17.691 13.124 1.00 92.31 271 VAL A O 1
ATOM 2187 N N . TYR A 1 272 ? -3.573 -16.727 11.699 1.00 91.50 272 TYR A N 1
ATOM 2188 C CA . TYR A 1 272 ? -2.568 -17.785 11.691 1.00 91.50 272 TYR A CA 1
ATOM 2189 C C . TYR A 1 272 ? -1.253 -17.289 12.292 1.00 91.50 272 TYR A C 1
ATOM 2191 O O . TYR A 1 272 ? -0.949 -16.101 12.251 1.00 91.50 272 TYR A O 1
ATOM 2199 N N . ASN A 1 273 ? -0.441 -18.195 12.834 1.00 89.19 273 ASN A N 1
ATOM 2200 C CA . ASN A 1 273 ? 0.994 -17.938 12.978 1.00 89.19 273 ASN A CA 1
ATOM 2201 C C . ASN A 1 273 ? 1.712 -18.275 11.656 1.00 89.19 273 ASN A C 1
ATOM 2203 O O . ASN A 1 273 ? 1.093 -18.791 10.728 1.00 89.19 273 ASN A O 1
ATOM 2207 N N . LEU A 1 274 ? 3.025 -18.034 11.581 1.00 86.81 274 LEU A N 1
ATOM 2208 C CA . LEU A 1 274 ? 3.832 -18.321 10.383 1.00 86.81 274 LEU A CA 1
ATOM 2209 C C . LEU A 1 274 ? 3.704 -19.768 9.873 1.00 86.81 274 LEU A C 1
ATOM 2211 O O . LEU A 1 274 ? 3.794 -20.006 8.676 1.00 86.81 274 LEU A O 1
ATOM 2215 N N . MET A 1 275 ? 3.514 -20.731 10.774 1.00 86.06 275 MET A N 1
ATOM 2216 C CA . MET A 1 275 ? 3.430 -22.145 10.403 1.00 86.06 275 MET A CA 1
ATOM 2217 C C . MET A 1 275 ? 1.990 -22.610 10.156 1.00 86.06 275 MET A C 1
ATOM 2219 O O . MET A 1 275 ? 1.777 -23.763 9.806 1.00 86.06 275 MET A O 1
ATOM 2223 N N . GLY A 1 276 ? 0.985 -21.767 10.394 1.00 84.94 276 GLY A N 1
ATOM 2224 C CA . GLY A 1 276 ? -0.415 -22.185 10.378 1.00 84.94 276 GLY A CA 1
ATOM 2225 C C . GLY A 1 276 ? -0.726 -23.334 11.348 1.00 84.94 276 GLY A C 1
ATOM 2226 O O . GLY A 1 276 ? -1.633 -24.115 11.084 1.00 84.94 276 GLY A O 1
ATOM 2227 N N . ILE A 1 277 ? 0.021 -23.491 12.447 1.00 81.00 277 ILE A N 1
ATOM 2228 C CA . ILE A 1 277 ? -0.178 -24.591 13.408 1.00 81.00 277 ILE A CA 1
ATOM 2229 C C . ILE A 1 277 ? -0.842 -24.055 14.672 1.00 81.00 277 ILE A C 1
ATOM 2231 O O . ILE A 1 277 ? -0.325 -23.136 15.307 1.00 81.00 277 ILE A O 1
ATOM 2235 N N . ASN A 1 278 ? -1.927 -24.706 15.089 1.00 76.38 278 ASN A N 1
ATOM 2236 C CA . ASN A 1 278 ? -2.557 -24.495 16.387 1.00 76.38 278 ASN A CA 1
ATOM 2237 C C . ASN A 1 278 ? -2.159 -25.631 17.344 1.00 76.38 278 ASN A C 1
ATOM 2239 O O . ASN A 1 278 ? -2.377 -26.800 17.032 1.00 76.38 278 ASN A O 1
ATOM 2243 N N . HIS A 1 279 ? -1.622 -25.299 18.526 1.00 62.28 279 HIS A N 1
ATOM 2244 C CA . HIS A 1 279 ? -1.186 -26.268 19.547 1.00 62.28 279 HIS A CA 1
ATOM 2245 C C . HIS A 1 279 ? -2.278 -27.256 19.994 1.00 62.28 279 HIS A C 1
ATOM 2247 O O . HIS A 1 279 ? -1.961 -28.308 20.546 1.00 62.28 279 HIS A O 1
ATOM 2253 N N . LYS A 1 280 ? -3.558 -26.935 19.767 1.00 63.25 280 LYS A N 1
ATOM 2254 C CA . LYS A 1 280 ? -4.693 -27.815 20.081 1.00 63.25 280 LYS A CA 1
ATOM 2255 C C . LYS A 1 280 ? -4.947 -28.892 19.019 1.00 63.25 280 LYS A C 1
ATOM 2257 O O . LYS A 1 280 ? -5.663 -29.849 19.304 1.00 63.25 280 LYS A O 1
ATOM 2262 N N . SER A 1 281 ? -4.386 -28.758 17.815 1.00 58.81 281 SER A N 1
ATOM 2263 C CA . SER A 1 281 ? -4.521 -29.762 16.758 1.00 58.81 281 SER A CA 1
ATOM 2264 C C . SER A 1 281 ? -3.392 -30.785 16.856 1.00 58.81 281 SER A C 1
ATOM 2266 O O . SER A 1 281 ? -2.229 -30.486 16.598 1.00 58.81 281 SER A O 1
ATOM 2268 N N . THR A 1 282 ? -3.732 -32.022 17.215 1.00 52.66 282 THR A N 1
ATOM 2269 C CA . THR A 1 282 ? -2.796 -33.161 17.238 1.00 52.66 282 THR A CA 1
ATOM 2270 C C . THR A 1 282 ? -2.506 -33.726 15.842 1.00 52.66 282 THR A C 1
ATOM 2272 O O . THR A 1 282 ? -1.668 -34.614 15.697 1.00 52.66 282 THR A O 1
ATOM 2275 N N . LYS A 1 283 ? -3.162 -33.203 14.796 1.00 54.53 283 LYS A N 1
ATOM 2276 C CA . LYS A 1 283 ? -2.979 -33.603 13.395 1.00 54.53 283 LYS A CA 1
ATOM 2277 C C . LYS A 1 283 ? -2.016 -32.650 12.682 1.00 54.53 283 LYS A C 1
ATOM 2279 O O . LYS A 1 283 ? -2.395 -31.915 11.778 1.00 54.53 283 LYS A O 1
ATOM 2284 N N . ALA A 1 284 ? -0.751 -32.663 13.093 1.00 52.81 284 ALA A N 1
ATOM 2285 C CA . ALA A 1 284 ? 0.297 -31.798 12.538 1.00 52.81 284 ALA A CA 1
ATOM 2286 C C . ALA A 1 284 ? 0.735 -32.153 11.094 1.00 52.81 284 ALA A C 1
ATOM 2288 O O . ALA A 1 284 ? 1.641 -31.517 10.562 1.00 52.81 284 ALA A O 1
ATOM 2289 N N . PHE A 1 285 ? 0.126 -33.159 10.454 1.00 54.38 285 PHE A N 1
ATOM 2290 C CA . PHE A 1 285 ? 0.657 -33.779 9.232 1.00 54.38 285 PHE A CA 1
ATOM 2291 C C . PHE A 1 285 ? -0.130 -33.493 7.944 1.00 54.38 285 PHE A C 1
ATOM 2293 O O . PHE A 1 285 ? 0.341 -33.851 6.870 1.00 54.38 285 PHE A O 1
ATOM 2300 N N . ASP A 1 286 ? -1.277 -32.810 8.004 1.00 62.25 286 ASP A N 1
ATOM 2301 C CA . ASP A 1 286 ? -2.141 -32.667 6.816 1.00 62.25 286 ASP A CA 1
ATOM 2302 C C . ASP A 1 286 ? -1.783 -31.463 5.918 1.00 62.25 286 ASP A C 1
ATOM 2304 O O . ASP A 1 286 ? -2.443 -31.218 4.907 1.00 62.25 286 ASP A O 1
ATOM 2308 N N . HIS A 1 287 ? -0.733 -30.696 6.251 1.00 73.44 287 HIS A N 1
ATOM 2309 C CA . HIS A 1 287 ? -0.375 -29.427 5.589 1.00 73.44 287 HIS A CA 1
ATOM 2310 C C . HIS A 1 287 ? -1.545 -28.426 5.488 1.00 73.44 287 HIS A C 1
ATOM 2312 O O . HIS A 1 287 ? -1.488 -27.490 4.695 1.00 73.44 287 HIS A O 1
ATOM 2318 N N . VAL A 1 288 ? -2.613 -28.617 6.269 1.00 81.75 288 VAL A N 1
ATOM 2319 C CA . VAL A 1 288 ? -3.745 -27.696 6.387 1.00 81.75 288 VAL A CA 1
ATOM 2320 C C . VAL A 1 288 ? -3.491 -26.786 7.581 1.00 81.75 288 VAL A C 1
ATOM 2322 O O . VAL A 1 288 ? -3.228 -27.253 8.692 1.00 81.75 288 VAL A O 1
ATOM 2325 N N . GLY A 1 289 ? -3.568 -25.484 7.339 1.00 82.56 289 GLY A N 1
ATOM 2326 C CA . GLY A 1 289 ? -3.472 -24.453 8.353 1.00 82.56 289 GLY A CA 1
ATOM 2327 C C . GLY A 1 289 ? -4.634 -24.552 9.328 1.00 82.56 289 GLY A C 1
ATOM 2328 O O . GLY A 1 289 ? -5.798 -24.566 8.937 1.00 82.56 289 GLY A O 1
ATOM 2329 N N . HIS A 1 290 ? -4.308 -24.593 10.610 1.00 86.88 290 HIS A N 1
ATOM 2330 C CA . HIS A 1 290 ? -5.253 -24.504 11.705 1.00 86.88 290 HIS A CA 1
ATOM 2331 C C . HIS A 1 290 ? -5.140 -23.106 12.300 1.00 86.88 290 HIS A C 1
ATOM 2333 O O . HIS A 1 290 ? -4.122 -22.765 12.909 1.00 86.88 290 HIS A O 1
ATOM 2339 N N . ALA A 1 291 ? -6.177 -22.295 12.103 1.00 88.00 291 ALA A N 1
ATOM 2340 C CA . ALA A 1 291 ? -6.193 -20.936 12.610 1.00 88.00 291 ALA A CA 1
ATOM 2341 C C . ALA A 1 291 ? -6.064 -20.932 14.145 1.00 88.00 291 ALA A C 1
ATOM 2343 O O . ALA A 1 291 ? -6.601 -21.792 14.852 1.00 88.00 291 ALA A O 1
ATOM 2344 N N . MET A 1 292 ? -5.316 -19.962 14.661 1.00 87.69 292 MET A N 1
ATOM 2345 C CA . MET A 1 292 ? -5.238 -19.662 16.092 1.00 87.69 292 MET A CA 1
ATOM 2346 C C . MET A 1 292 ? -6.542 -19.027 16.575 1.00 87.69 292 MET A C 1
ATOM 2348 O O . MET A 1 292 ? -6.981 -19.297 17.690 1.00 87.69 292 MET A O 1
ATOM 2352 N N . LEU A 1 293 ? -7.157 -18.232 15.697 1.00 88.06 293 LEU A N 1
ATOM 2353 C CA . LEU A 1 293 ? -8.472 -17.631 15.851 1.00 88.06 293 LEU A CA 1
ATOM 2354 C C . LEU A 1 293 ? -9.272 -17.842 14.572 1.00 88.06 293 LEU A C 1
ATOM 2356 O O . LEU A 1 293 ? -8.751 -17.574 13.489 1.00 88.06 293 LEU A O 1
ATOM 2360 N N . GLN A 1 294 ? -10.527 -18.250 14.705 1.00 87.69 294 GLN A N 1
ATOM 2361 C CA . GLN A 1 294 ? -11.489 -18.269 13.614 1.00 87.69 294 GLN A CA 1
ATOM 2362 C C . GLN A 1 294 ? -12.789 -17.654 14.124 1.00 87.69 294 GLN A C 1
ATOM 2364 O O . GLN A 1 294 ? -13.400 -18.202 15.029 1.00 87.69 294 GLN A O 1
ATOM 2369 N N . LEU A 1 295 ? -13.179 -16.518 13.554 1.00 84.56 295 LEU A N 1
ATOM 2370 C CA . LEU A 1 295 ? -14.453 -15.864 13.821 1.00 84.56 295 LEU A CA 1
ATOM 2371 C C . LEU A 1 295 ? -15.239 -15.822 12.519 1.00 84.56 295 LEU A C 1
ATOM 2373 O O . LEU A 1 295 ? -14.825 -15.167 11.565 1.00 84.56 295 LEU A O 1
ATOM 2377 N N . ASP A 1 296 ? -16.374 -16.503 12.498 1.00 78.31 296 ASP A N 1
ATOM 2378 C CA . ASP A 1 296 ? -17.320 -16.450 11.392 1.00 78.31 296 ASP A CA 1
ATOM 2379 C C . ASP A 1 296 ? -18.597 -15.778 11.886 1.00 78.31 296 ASP A C 1
ATOM 2381 O O . ASP A 1 296 ? -19.116 -16.139 12.947 1.00 78.31 296 ASP A O 1
ATOM 2385 N N . TRP A 1 297 ? -19.133 -14.848 11.089 1.00 71.69 297 TRP A N 1
ATOM 2386 C CA . TRP A 1 297 ? -20.376 -14.135 11.403 1.00 71.69 297 TRP A CA 1
ATOM 2387 C C . TRP A 1 297 ? -21.525 -15.082 11.796 1.00 71.69 297 TRP A C 1
ATOM 2389 O O . TRP A 1 297 ? -22.317 -14.768 12.680 1.00 71.69 297 TRP A O 1
ATOM 2399 N N . ALA A 1 298 ? -21.603 -16.258 11.164 1.00 64.12 298 ALA A N 1
ATOM 2400 C CA . ALA A 1 298 ? -22.712 -17.193 11.333 1.00 64.12 298 ALA A CA 1
ATOM 2401 C C . ALA A 1 298 ? -22.599 -18.133 12.549 1.00 64.12 298 ALA A C 1
ATOM 2403 O O . ALA A 1 298 ? -23.621 -18.671 12.975 1.00 64.12 298 ALA A O 1
ATOM 2404 N N . THR A 1 299 ? -21.395 -18.414 13.066 1.00 57.25 299 THR A N 1
ATOM 2405 C CA . THR A 1 299 ? -21.187 -19.579 13.955 1.00 57.25 299 THR A CA 1
ATOM 2406 C C . THR A 1 299 ? -20.638 -19.262 15.337 1.00 57.25 299 THR A C 1
ATOM 2408 O O . THR A 1 299 ? -20.810 -20.091 16.229 1.00 57.25 299 THR A O 1
ATOM 2411 N N . GLU A 1 300 ? -20.012 -18.104 15.563 1.00 53.31 300 GLU A N 1
ATOM 2412 C CA . GLU A 1 300 ? -19.534 -17.740 16.901 1.00 53.31 300 GLU A CA 1
ATOM 2413 C C . GLU A 1 300 ? -20.379 -16.631 17.529 1.00 53.31 300 GLU A C 1
ATOM 2415 O O . GLU A 1 300 ? -20.349 -15.489 17.089 1.00 53.31 300 GLU A O 1
ATOM 2420 N N . ASN A 1 301 ? -21.125 -17.014 18.574 1.00 41.62 301 ASN A N 1
ATOM 2421 C CA . ASN A 1 301 ? -21.713 -16.210 19.650 1.00 41.62 301 ASN A CA 1
ATOM 2422 C C . ASN A 1 301 ? -21.574 -14.682 19.552 1.00 41.62 301 ASN A C 1
ATOM 2424 O O . ASN A 1 301 ? -21.018 -14.036 20.438 1.00 41.62 301 ASN A O 1
ATOM 2428 N N . ILE A 1 302 ? -22.269 -14.091 18.590 1.00 49.69 302 ILE A N 1
ATOM 2429 C CA . ILE A 1 302 ? -22.876 -12.777 18.767 1.00 49.69 302 ILE A CA 1
ATOM 2430 C C . ILE A 1 302 ? -24.217 -12.970 19.509 1.00 49.69 302 ILE A C 1
ATOM 2432 O O . ILE A 1 302 ? -25.268 -12.519 19.072 1.00 49.69 302 ILE A O 1
ATOM 2436 N N . GLN A 1 303 ? -24.230 -13.769 20.582 1.00 44.31 303 GLN A N 1
ATOM 2437 C CA . GLN A 1 303 ? -25.466 -14.079 21.315 1.00 44.31 303 GLN A CA 1
ATOM 2438 C C . GLN A 1 303 ? -25.864 -12.956 22.280 1.00 44.31 303 GLN A C 1
ATOM 2440 O O . GLN A 1 303 ? -27.044 -12.832 22.597 1.00 44.31 303 GLN A O 1
ATOM 2445 N N . ASP A 1 304 ? -24.913 -12.106 22.681 1.00 46.31 304 ASP A N 1
ATOM 2446 C CA . ASP A 1 304 ? -25.152 -11.031 23.653 1.00 46.31 304 ASP A CA 1
ATOM 2447 C C . ASP A 1 304 ? -25.391 -9.652 23.010 1.00 46.31 304 ASP A C 1
ATOM 2449 O O . ASP A 1 304 ? -25.831 -8.724 23.690 1.00 46.31 304 ASP A O 1
ATOM 2453 N N . HIS A 1 305 ? -25.161 -9.504 21.700 1.00 48.19 305 HIS A N 1
ATOM 2454 C CA . HIS A 1 305 ? -25.341 -8.237 20.988 1.00 48.19 305 HIS A CA 1
ATOM 2455 C C . HIS A 1 305 ? -26.110 -8.457 19.677 1.00 48.19 305 HIS A C 1
ATOM 2457 O O . HIS A 1 305 ? -25.727 -9.315 18.890 1.00 48.19 305 HIS A O 1
ATOM 2463 N N . PRO A 1 306 ? -27.194 -7.717 19.391 1.00 49.25 306 PRO A N 1
ATOM 2464 C CA . PRO A 1 306 ? -27.828 -7.779 18.081 1.00 49.25 306 PRO A CA 1
ATOM 2465 C C . PRO A 1 306 ? -26.873 -7.166 17.049 1.00 49.25 306 PRO A C 1
ATOM 2467 O O . PRO A 1 306 ? -26.729 -5.948 16.986 1.00 49.25 306 PRO A O 1
ATOM 2470 N N . VAL A 1 307 ? -26.198 -8.006 16.264 1.00 49.59 307 VAL A N 1
ATOM 2471 C CA . VAL A 1 307 ? -25.412 -7.554 15.108 1.00 49.59 307 VAL A CA 1
ATOM 2472 C C . VAL A 1 307 ? -26.343 -7.436 13.914 1.00 49.59 307 VAL A C 1
ATOM 2474 O O . VAL A 1 307 ? -27.012 -8.394 13.518 1.00 49.59 307 VAL A O 1
ATOM 2477 N N . TYR A 1 308 ? -26.416 -6.225 13.374 1.00 51.53 308 TYR A N 1
ATOM 2478 C CA . TYR A 1 308 ? -27.273 -5.883 12.247 1.00 51.53 308 TYR A CA 1
ATOM 2479 C C . TYR A 1 308 ? -26.577 -6.275 10.942 1.00 51.53 308 TYR A C 1
ATOM 2481 O O . TYR A 1 308 ? -25.350 -6.258 10.847 1.00 51.53 308 TYR A O 1
ATOM 2489 N N . PHE A 1 309 ? -27.350 -6.638 9.917 1.00 52.00 309 PHE A N 1
ATOM 2490 C CA . PHE A 1 309 ? -26.791 -6.918 8.598 1.00 52.00 309 PHE A CA 1
ATOM 2491 C C . PHE A 1 309 ? -25.991 -5.699 8.110 1.00 52.00 309 PHE A C 1
ATOM 2493 O O . PHE A 1 309 ? -26.521 -4.594 7.968 1.00 52.00 309 PHE A O 1
ATOM 2500 N N . GLY A 1 310 ? -24.689 -5.894 7.886 1.00 50.34 310 GLY A N 1
ATOM 2501 C CA . GLY A 1 310 ? -23.850 -4.902 7.230 1.00 50.34 310 GLY A CA 1
ATOM 2502 C C . GLY A 1 310 ? -24.251 -4.845 5.763 1.00 50.34 310 GLY A C 1
ATOM 2503 O O . GLY A 1 310 ? -23.963 -5.768 5.007 1.00 50.34 310 GLY A O 1
ATOM 2504 N N . SER A 1 311 ? -24.941 -3.784 5.355 1.00 50.38 311 SER A N 1
ATOM 2505 C CA . SER A 1 311 ? -25.449 -3.647 3.986 1.00 50.38 311 SER A CA 1
ATOM 2506 C C . SER A 1 311 ? -24.347 -3.299 2.978 1.00 50.38 311 SER A C 1
ATOM 2508 O O . SER A 1 311 ? -24.556 -3.404 1.769 1.00 50.38 311 SER A O 1
ATOM 2510 N N . ILE A 1 312 ? -23.178 -2.836 3.446 1.00 61.25 312 ILE A N 1
ATOM 2511 C CA . ILE A 1 312 ? -22.181 -2.177 2.596 1.00 61.25 312 ILE A CA 1
ATOM 2512 C C . ILE A 1 312 ? -20.754 -2.445 3.121 1.00 61.25 312 ILE A C 1
ATOM 2514 O O . ILE A 1 312 ? -20.137 -1.542 3.670 1.00 61.25 312 ILE A O 1
ATOM 2518 N N . LYS A 1 313 ? -20.210 -3.654 2.898 1.00 76.69 313 LYS A N 1
ATOM 2519 C CA . LYS A 1 313 ? -18.768 -4.008 2.988 1.00 76.69 313 LYS A CA 1
ATOM 2520 C C . LYS A 1 313 ? -18.089 -3.866 4.373 1.00 76.69 313 LYS A C 1
ATOM 2522 O O . LYS A 1 313 ? -18.107 -2.815 5.005 1.00 76.69 313 LYS A O 1
ATOM 2527 N N . TYR A 1 314 ? -17.372 -4.902 4.797 1.00 83.06 314 TYR A N 1
ATOM 2528 C CA . TYR A 1 314 ? -16.573 -4.920 6.021 1.00 83.06 314 TYR A CA 1
ATOM 2529 C C . TYR A 1 314 ? -15.126 -4.461 5.774 1.00 83.06 314 TYR A C 1
ATOM 2531 O O . TYR A 1 314 ? -14.511 -4.755 4.746 1.00 83.06 314 TYR A O 1
ATOM 2539 N N . ILE A 1 315 ? -14.549 -3.759 6.751 1.00 87.94 315 ILE A N 1
ATOM 2540 C CA . ILE A 1 315 ? -13.141 -3.342 6.760 1.00 87.94 315 ILE A CA 1
ATOM 2541 C C . ILE A 1 315 ? -12.459 -3.911 8.004 1.00 87.94 315 ILE A C 1
ATOM 2543 O O . ILE A 1 315 ? -12.992 -3.824 9.105 1.00 87.94 315 ILE A O 1
ATOM 2547 N N . SER A 1 316 ? -11.260 -4.471 7.828 1.00 90.00 316 SER A N 1
ATOM 2548 C CA . SER A 1 316 ? -10.444 -5.037 8.910 1.00 90.00 316 SER A CA 1
ATOM 2549 C C . SER A 1 316 ? -9.084 -4.336 9.019 1.00 90.00 316 SER A C 1
ATOM 2551 O O . SER A 1 316 ? -8.378 -4.210 8.003 1.00 90.00 316 SER A O 1
ATOM 2553 N N . ARG A 1 317 ? -8.666 -3.950 10.230 1.00 91.44 317 ARG A N 1
ATOM 2554 C CA . ARG A 1 317 ? -7.340 -3.358 10.506 1.00 91.44 317 ARG A CA 1
ATOM 2555 C C . ARG A 1 317 ? -6.755 -3.852 11.827 1.00 91.44 317 ARG A C 1
ATOM 2557 O O . ARG A 1 317 ? -7.481 -4.050 12.794 1.00 91.44 317 ARG A O 1
ATOM 2564 N N . TRP A 1 318 ? -5.436 -4.020 11.868 1.00 89.62 318 TRP A N 1
ATOM 2565 C CA . TRP A 1 318 ? -4.710 -4.287 13.111 1.00 89.62 318 TRP A CA 1
ATOM 2566 C C . TRP A 1 318 ? -4.622 -3.017 13.955 1.00 89.62 318 TRP A C 1
ATOM 2568 O O . TRP A 1 318 ? -4.245 -1.977 13.436 1.00 89.62 318 TRP A O 1
ATOM 2578 N N . ILE A 1 319 ? -4.890 -3.112 15.254 1.00 85.75 319 ILE A N 1
ATOM 2579 C CA . ILE A 1 319 ? -4.689 -2.032 16.223 1.00 85.75 319 ILE A CA 1
ATOM 2580 C C . ILE A 1 319 ? -3.756 -2.508 17.340 1.00 85.75 319 ILE A C 1
ATOM 2582 O O . ILE A 1 319 ? -3.810 -3.662 17.777 1.00 85.75 319 ILE A O 1
ATOM 2586 N N . LYS A 1 320 ? -2.898 -1.606 17.820 1.00 75.44 320 LYS A N 1
ATOM 2587 C CA . LYS A 1 320 ? -2.117 -1.808 19.039 1.00 75.44 320 LYS A CA 1
ATOM 2588 C C . LYS A 1 320 ? -2.751 -0.987 20.160 1.00 75.44 320 LYS A C 1
ATOM 2590 O O . LYS A 1 320 ? -2.742 0.236 20.107 1.00 75.44 320 LYS A O 1
ATOM 2595 N N . ALA A 1 321 ? -3.309 -1.661 21.162 1.00 59.34 321 ALA A N 1
ATOM 2596 C CA . ALA A 1 321 ? -4.085 -1.005 22.218 1.00 59.34 321 ALA A CA 1
ATOM 2597 C C . ALA A 1 321 ? -3.220 -0.306 23.289 1.00 59.34 321 ALA A C 1
ATOM 2599 O O . ALA A 1 321 ? -3.771 0.327 24.183 1.00 59.34 321 ALA A O 1
ATOM 2600 N N . ASN A 1 322 ? -1.885 -0.435 23.234 1.00 59.28 322 ASN A N 1
ATOM 2601 C CA . ASN A 1 322 ? -0.974 0.058 24.270 1.00 59.28 322 ASN A CA 1
ATOM 2602 C C . ASN A 1 322 ? 0.419 0.448 23.750 1.00 59.28 322 ASN A C 1
ATOM 2604 O O . ASN A 1 322 ? 1.016 -0.247 22.924 1.00 59.28 322 ASN A O 1
ATOM 2608 N N . GLU A 1 323 ? 0.991 1.490 24.363 1.00 54.44 323 GLU A N 1
ATOM 2609 C CA . GLU A 1 323 ? 2.409 1.863 24.236 1.00 54.44 323 GLU A CA 1
ATOM 2610 C C . GLU A 1 323 ? 3.347 0.931 25.026 1.00 54.44 323 GLU A C 1
ATOM 2612 O O . GLU A 1 323 ? 4.525 0.819 24.695 1.00 54.44 323 GLU A O 1
ATOM 2617 N N . SER A 1 324 ? 2.840 0.225 26.048 1.00 54.28 324 SER A N 1
ATOM 2618 C CA . SER A 1 324 ? 3.667 -0.654 26.887 1.00 54.28 324 SER A CA 1
ATOM 2619 C C . SER A 1 324 ? 4.205 -1.875 26.120 1.00 54.28 324 SER A C 1
ATOM 2621 O O . SER A 1 324 ? 3.544 -2.407 25.228 1.00 54.28 324 SER A O 1
ATOM 2623 N N . GLU A 1 325 ? 5.400 -2.348 26.491 1.00 49.16 325 GLU A N 1
ATOM 2624 C CA . GLU A 1 325 ? 6.148 -3.424 25.808 1.00 49.16 325 GLU A CA 1
ATOM 2625 C C . GLU A 1 325 ? 5.403 -4.769 25.698 1.00 49.16 325 GLU A C 1
ATOM 2627 O O . GLU A 1 325 ? 5.753 -5.610 24.865 1.00 49.16 325 GLU A O 1
ATOM 2632 N N . LYS A 1 326 ? 4.350 -4.991 26.497 1.00 54.81 326 LYS A N 1
ATOM 2633 C CA . LYS A 1 326 ? 3.456 -6.139 26.320 1.00 54.81 326 LYS A CA 1
ATOM 2634 C C . LYS A 1 326 ? 2.432 -5.805 25.240 1.00 54.81 326 LYS A C 1
ATOM 2636 O O . LYS A 1 326 ? 1.454 -5.106 25.473 1.00 54.81 326 LYS A O 1
ATOM 2641 N N . ILE A 1 327 ? 2.733 -6.278 24.035 1.00 56.00 327 ILE A N 1
ATOM 2642 C CA . ILE A 1 327 ? 1.963 -6.028 22.819 1.00 56.00 327 ILE A CA 1
ATOM 2643 C C . ILE A 1 327 ? 0.602 -6.734 22.913 1.00 56.00 327 ILE A C 1
ATOM 2645 O O . ILE A 1 327 ? 0.472 -7.896 22.526 1.00 56.00 327 ILE A O 1
ATOM 2649 N N . ASP A 1 328 ? -0.408 -6.018 23.393 1.00 67.38 328 ASP A N 1
ATOM 2650 C CA . ASP A 1 328 ? -1.806 -6.390 23.190 1.00 67.38 328 ASP A CA 1
ATOM 2651 C C . ASP A 1 328 ? -2.199 -5.996 21.763 1.00 67.38 328 ASP A C 1
ATOM 2653 O O . ASP A 1 328 ? -2.520 -4.840 21.471 1.00 67.38 328 ASP A O 1
ATOM 2657 N N . GLU A 1 329 ? -2.100 -6.956 20.845 1.00 80.88 329 GLU A N 1
ATOM 2658 C CA . GLU A 1 329 ? -2.592 -6.786 19.478 1.00 80.88 329 GLU A CA 1
ATOM 2659 C C . GLU A 1 329 ? -4.085 -7.080 19.441 1.00 80.88 329 GLU A C 1
ATOM 2661 O O . GLU A 1 329 ? -4.565 -8.052 20.027 1.00 80.88 329 GLU A O 1
ATOM 2666 N N . SER A 1 330 ? -4.831 -6.234 18.747 1.00 86.25 330 SER A N 1
ATOM 2667 C CA . SER A 1 330 ? -6.245 -6.456 18.479 1.00 86.25 330 SER A CA 1
ATOM 2668 C C . SER A 1 330 ? -6.550 -6.160 17.014 1.00 86.25 330 SER A C 1
ATOM 2670 O O . SER A 1 330 ? -5.729 -5.592 16.292 1.00 86.25 330 SER A O 1
ATOM 2672 N N . ILE A 1 331 ? -7.722 -6.573 16.555 1.00 87.94 331 ILE A N 1
ATOM 2673 C CA . ILE A 1 331 ? -8.215 -6.323 15.203 1.00 87.94 331 ILE A CA 1
ATOM 2674 C C . ILE A 1 331 ? -9.514 -5.539 15.330 1.00 87.94 331 ILE A C 1
ATOM 2676 O O . ILE A 1 331 ? -10.411 -5.941 16.069 1.00 87.94 331 ILE A O 1
ATOM 2680 N N . ILE A 1 332 ? -9.604 -4.429 14.606 1.00 88.00 332 ILE A N 1
ATOM 2681 C CA . ILE A 1 332 ? -10.845 -3.690 14.403 1.00 88.00 332 ILE A CA 1
ATOM 2682 C C . ILE A 1 332 ? -11.525 -4.269 13.171 1.00 88.00 332 ILE A C 1
ATOM 2684 O O . ILE A 1 332 ? -10.901 -4.368 12.111 1.00 88.00 332 ILE A O 1
ATOM 2688 N N . ILE A 1 333 ? -12.804 -4.597 13.305 1.00 87.12 333 ILE A N 1
ATOM 2689 C CA . ILE A 1 333 ? -13.703 -4.898 12.195 1.00 87.12 333 ILE A CA 1
ATOM 2690 C C . ILE A 1 333 ? -14.786 -3.827 12.200 1.00 87.12 333 ILE A C 1
ATOM 2692 O O . ILE A 1 333 ? -15.445 -3.635 13.218 1.00 87.12 333 ILE A O 1
ATOM 2696 N N . SER A 1 334 ? -14.970 -3.128 11.086 1.00 86.62 334 SER A N 1
ATOM 2697 C CA . SER A 1 334 ? -15.986 -2.085 10.960 1.00 86.62 334 SER A CA 1
ATOM 2698 C C . SER A 1 334 ? -16.871 -2.283 9.736 1.00 86.62 334 SER A C 1
ATOM 2700 O O . SER A 1 334 ? -16.425 -2.782 8.701 1.00 86.62 334 SER A O 1
ATOM 2702 N N . THR A 1 335 ? -18.141 -1.901 9.859 1.00 82.75 335 THR A N 1
ATOM 2703 C CA . THR A 1 335 ? -19.126 -1.960 8.772 1.00 82.75 335 THR A CA 1
ATOM 2704 C C . THR A 1 335 ? -20.187 -0.878 8.929 1.00 82.75 335 THR A C 1
ATOM 2706 O O . THR A 1 335 ? -20.407 -0.367 10.027 1.00 82.75 335 THR A O 1
ATOM 2709 N N . LYS A 1 336 ? -20.857 -0.519 7.832 1.00 77.75 336 LYS A N 1
ATOM 2710 C CA . LYS A 1 336 ? -22.028 0.363 7.861 1.00 77.75 336 LYS A CA 1
ATOM 2711 C C . LYS A 1 336 ? -23.300 -0.483 7.958 1.00 77.75 336 LYS A C 1
ATOM 2713 O O . LYS A 1 336 ? -23.517 -1.378 7.140 1.00 77.75 336 LYS A O 1
ATOM 2718 N N . THR A 1 337 ? -24.140 -0.185 8.943 1.00 73.25 337 THR A N 1
ATOM 2719 C CA . THR A 1 337 ? -25.442 -0.832 9.125 1.00 73.25 337 THR A CA 1
ATOM 2720 C C . THR A 1 337 ? -26.480 -0.257 8.157 1.00 73.25 337 THR A C 1
ATOM 2722 O O . THR A 1 337 ? -26.302 0.831 7.603 1.00 73.25 337 THR A O 1
ATOM 2725 N N . GLU A 1 338 ? -27.586 -0.977 7.949 1.00 69.00 338 GLU A N 1
ATOM 2726 C CA . GLU A 1 338 ? -28.739 -0.504 7.158 1.00 69.00 338 GLU A CA 1
ATOM 2727 C C . GLU A 1 338 ? -29.286 0.851 7.635 1.00 69.00 338 GLU A C 1
ATOM 2729 O O . GLU A 1 338 ? -29.609 1.704 6.812 1.00 69.00 338 GLU A O 1
ATOM 2734 N N . ASP A 1 339 ? -29.272 1.102 8.946 1.00 67.50 339 ASP A N 1
ATOM 2735 C CA . ASP A 1 339 ? -29.712 2.368 9.553 1.00 67.50 339 ASP A CA 1
ATOM 2736 C C . ASP A 1 339 ? -28.713 3.528 9.362 1.00 67.50 339 ASP A C 1
ATOM 2738 O O . ASP A 1 339 ? -28.887 4.621 9.907 1.00 67.50 339 ASP A O 1
ATOM 2742 N N . GLY A 1 340 ? -27.622 3.299 8.627 1.00 70.06 340 GLY A N 1
ATOM 2743 C CA . GLY A 1 340 ? -26.582 4.288 8.364 1.00 70.06 340 GLY A CA 1
ATOM 2744 C C . GLY A 1 340 ? -25.620 4.531 9.528 1.00 70.06 340 GLY A C 1
ATOM 2745 O O . GLY A 1 340 ? -24.795 5.442 9.439 1.00 70.06 340 GLY A O 1
ATOM 2746 N N . LYS A 1 341 ? -25.696 3.721 10.592 1.00 75.88 341 LYS A N 1
ATOM 2747 C CA . LYS A 1 341 ? -24.725 3.719 11.694 1.00 75.88 341 LYS A CA 1
ATOM 2748 C C . LYS A 1 341 ? -23.485 2.925 11.310 1.00 75.88 341 LYS A C 1
ATOM 2750 O O . LYS A 1 341 ? -23.492 2.163 10.345 1.00 75.88 341 LYS A O 1
ATOM 2755 N N . ILE A 1 342 ? -22.417 3.089 12.077 1.00 79.12 342 ILE A N 1
ATOM 2756 C CA . ILE A 1 342 ? -21.183 2.325 11.869 1.00 79.12 342 ILE A CA 1
ATOM 2757 C C . ILE A 1 342 ? -20.993 1.405 13.041 1.00 79.12 342 ILE A C 1
ATOM 2759 O O . ILE A 1 342 ? -20.869 1.864 14.167 1.00 79.12 342 ILE A O 1
ATOM 2763 N N . GLU A 1 343 ? -20.972 0.120 12.765 1.00 82.75 343 GLU A N 1
ATOM 2764 C CA . GLU A 1 343 ? -20.705 -0.904 13.750 1.00 82.75 343 GLU A CA 1
ATOM 2765 C C . GLU A 1 343 ? -19.205 -1.184 13.792 1.00 82.75 343 GLU A C 1
ATOM 2767 O O . GLU A 1 343 ? -18.554 -1.292 12.749 1.00 82.75 343 GLU A O 1
ATOM 2772 N N . ILE A 1 344 ? -18.658 -1.277 15.002 1.00 84.12 344 ILE A N 1
ATOM 2773 C CA . ILE A 1 344 ? -17.245 -1.534 15.258 1.00 84.12 344 ILE A CA 1
ATOM 2774 C C . ILE A 1 344 ? -17.134 -2.694 16.244 1.00 84.12 344 ILE A C 1
ATOM 2776 O O . ILE A 1 344 ? -17.674 -2.652 17.347 1.00 84.12 344 ILE A O 1
ATOM 2780 N N . MET A 1 345 ? -16.383 -3.717 15.854 1.00 85.31 345 MET A N 1
ATOM 2781 C CA . MET A 1 345 ? -16.047 -4.885 16.660 1.00 85.31 345 MET A CA 1
ATOM 2782 C C . MET A 1 345 ? -14.546 -4.925 16.908 1.00 85.31 345 MET A C 1
ATOM 2784 O O . MET A 1 345 ? -13.748 -4.670 16.004 1.00 85.31 345 MET A O 1
ATOM 2788 N N . ILE A 1 346 ? -14.161 -5.286 18.129 1.00 85.88 346 ILE A N 1
ATOM 2789 C CA . ILE A 1 346 ? -12.760 -5.429 18.521 1.00 85.88 346 ILE A CA 1
ATOM 2790 C C . ILE A 1 346 ? -12.499 -6.861 18.908 1.00 85.88 346 ILE A C 1
ATOM 2792 O O . ILE A 1 346 ? -13.139 -7.405 19.806 1.00 85.88 346 ILE A O 1
ATOM 2796 N N . VAL A 1 347 ? -11.501 -7.432 18.260 1.00 87.12 347 VAL A N 1
ATOM 2797 C CA . VAL A 1 347 ? -11.058 -8.797 18.469 1.00 87.12 347 VAL A CA 1
ATOM 2798 C C . VAL A 1 347 ? -9.688 -8.763 19.122 1.00 87.12 347 VAL A C 1
ATOM 2800 O O . VAL A 1 347 ? -8.725 -8.302 18.515 1.00 87.12 347 VAL A O 1
ATOM 2803 N N . SER A 1 348 ? -9.582 -9.254 20.351 1.00 86.00 348 SER A N 1
ATOM 2804 C CA . SER A 1 348 ? -8.318 -9.282 21.090 1.00 86.00 348 SER A CA 1
ATOM 2805 C C . SER A 1 348 ? -7.537 -10.559 20.790 1.00 86.00 348 SER A C 1
ATOM 2807 O O . SER A 1 348 ? -8.067 -11.663 20.927 1.00 86.00 348 SER A O 1
ATOM 2809 N N . MET A 1 349 ? -6.250 -10.427 20.450 1.00 86.50 349 MET A N 1
ATOM 2810 C CA . MET A 1 349 ? -5.352 -11.578 20.282 1.00 86.50 349 MET A CA 1
ATOM 2811 C C . MET A 1 349 ? -4.876 -12.170 21.614 1.00 86.50 349 MET A C 1
ATOM 2813 O O . MET A 1 349 ? -4.367 -13.287 21.627 1.00 86.50 349 MET A O 1
ATOM 2817 N N . GLU A 1 350 ? -5.039 -11.454 22.732 1.00 83.75 350 GLU A N 1
ATOM 2818 C CA . GLU A 1 350 ? -4.738 -11.968 24.077 1.00 83.75 350 GLU A CA 1
ATOM 2819 C C . GLU A 1 350 ? -5.803 -12.988 24.514 1.00 83.75 350 GLU A C 1
ATOM 2821 O O . GLU A 1 350 ? -5.481 -14.061 25.023 1.00 83.75 350 GLU A O 1
ATOM 2826 N N . SER A 1 351 ? -7.079 -12.668 24.274 1.00 80.88 351 SER A N 1
ATOM 2827 C CA . SER A 1 351 ? -8.214 -13.516 24.665 1.00 80.88 351 SER A CA 1
ATOM 2828 C C . SER A 1 351 ? -8.762 -14.398 23.539 1.00 80.88 351 SER A C 1
ATOM 2830 O O . SER A 1 351 ? -9.546 -15.306 23.822 1.00 80.88 351 SER A O 1
ATOM 2832 N N . PHE A 1 352 ? -8.342 -14.160 22.289 1.00 82.38 352 PHE A N 1
ATOM 2833 C CA . PHE A 1 352 ? -8.855 -14.810 21.077 1.00 82.38 352 PHE A CA 1
ATOM 2834 C C . PHE A 1 352 ? -10.384 -14.705 20.946 1.00 82.38 352 PHE A C 1
ATOM 2836 O O . PHE A 1 352 ? -11.046 -15.671 20.574 1.00 82.38 352 PHE A O 1
ATOM 2843 N N . LYS A 1 353 ? -10.957 -13.551 21.309 1.00 82.00 353 LYS A N 1
ATOM 2844 C CA . LYS A 1 353 ? -12.406 -13.301 21.306 1.00 82.00 353 LYS A CA 1
ATOM 2845 C C . LYS A 1 353 ? -12.723 -11.848 20.976 1.00 82.00 353 LYS A C 1
ATOM 2847 O O . LYS A 1 353 ? -11.859 -10.974 21.083 1.00 82.00 353 LYS A O 1
ATOM 2852 N N . ILE A 1 354 ? -13.983 -11.600 20.620 1.00 82.31 354 ILE A N 1
ATOM 2853 C CA . ILE A 1 354 ? -14.539 -10.248 20.576 1.00 82.31 354 ILE A CA 1
ATOM 2854 C C . ILE A 1 354 ? -14.596 -9.722 22.013 1.00 82.31 354 ILE A C 1
ATOM 2856 O O . ILE A 1 354 ? -15.224 -10.335 22.873 1.00 82.31 354 ILE A O 1
ATOM 2860 N N . THR A 1 355 ? -13.908 -8.615 22.280 1.00 79.81 355 THR A N 1
ATOM 2861 C CA . THR A 1 355 ? -13.878 -7.975 23.605 1.00 79.81 355 THR A CA 1
ATOM 2862 C C . THR A 1 355 ? -14.780 -6.760 23.684 1.00 79.81 355 THR A C 1
ATOM 2864 O O . THR A 1 355 ? -15.113 -6.327 24.781 1.00 79.81 355 THR A O 1
ATOM 2867 N N . SER A 1 356 ? -15.137 -6.158 22.548 1.00 78.81 356 SER A N 1
ATOM 2868 C CA . SER A 1 356 ? -15.974 -4.959 22.543 1.00 78.81 356 SER A CA 1
ATOM 2869 C C . SER A 1 356 ? -16.752 -4.818 21.239 1.00 78.81 356 SER A C 1
ATOM 2871 O O . SER A 1 356 ? -16.268 -5.207 20.172 1.00 78.81 356 SER A O 1
ATOM 2873 N N . HIS A 1 357 ? -17.938 -4.224 21.348 1.00 81.94 357 HIS A N 1
ATOM 2874 C CA . HIS A 1 357 ? -18.873 -3.949 20.260 1.00 81.94 357 HIS A CA 1
ATOM 2875 C C . HIS A 1 357 ? -19.484 -2.560 20.471 1.00 81.94 357 HIS A C 1
ATOM 2877 O O . HIS A 1 357 ? -19.882 -2.232 21.587 1.00 81.94 357 HIS A O 1
ATOM 2883 N N . TRP A 1 358 ? -19.495 -1.738 19.423 1.00 76.56 358 TRP A N 1
ATOM 2884 C CA . TRP A 1 358 ? -19.894 -0.329 19.485 1.00 76.56 358 TRP A CA 1
ATOM 2885 C C . TRP A 1 358 ? -20.637 0.087 18.219 1.00 76.56 358 TRP A C 1
ATOM 2887 O O . TRP A 1 358 ? -20.360 -0.444 17.139 1.00 76.56 358 TRP A O 1
ATOM 2897 N N . THR A 1 359 ? -21.505 1.096 18.323 1.00 77.44 359 THR A N 1
ATOM 2898 C CA . THR A 1 359 ? -22.093 1.764 17.159 1.00 77.44 359 THR A CA 1
ATOM 2899 C C . THR A 1 359 ? -21.740 3.256 17.108 1.00 77.44 359 THR A C 1
ATOM 2901 O O . THR A 1 359 ? -21.516 3.906 18.121 1.00 77.44 359 THR A O 1
ATOM 2904 N N . LEU A 1 360 ? -21.632 3.842 15.914 1.00 73.44 360 LEU A N 1
ATOM 2905 C CA . LEU A 1 360 ? -21.433 5.283 15.738 1.00 73.44 360 LEU A CA 1
ATOM 2906 C C . LEU A 1 360 ? -22.650 5.939 15.077 1.00 73.44 360 LEU A C 1
ATOM 2908 O O . LEU A 1 360 ? -23.169 5.382 14.103 1.00 73.44 360 LEU A O 1
ATOM 2912 N N . PRO A 1 361 ? -23.051 7.149 15.518 1.00 61.59 361 PRO A N 1
ATOM 2913 C CA . PRO A 1 361 ? -22.513 7.890 16.666 1.00 61.59 361 PRO A CA 1
ATOM 2914 C C . PRO A 1 361 ? -23.229 7.505 17.977 1.00 61.59 361 PRO A C 1
ATOM 2916 O O . PRO A 1 361 ? -24.391 7.861 18.154 1.00 61.59 361 PRO A O 1
ATOM 2919 N N . ASP A 1 362 ? -22.548 6.836 18.915 1.00 56.22 362 ASP A N 1
ATOM 2920 C CA . ASP A 1 362 ? -23.109 6.575 20.257 1.00 56.22 362 ASP A CA 1
ATOM 2921 C C . ASP A 1 362 ? -22.837 7.717 21.259 1.00 56.22 362 ASP A C 1
ATOM 2923 O O . ASP A 1 362 ? -23.481 7.793 22.304 1.00 56.22 362 ASP A O 1
ATOM 2927 N N . THR A 1 363 ? -21.932 8.652 20.940 1.00 58.28 363 THR A N 1
ATOM 2928 C CA . THR A 1 363 ? -21.547 9.768 21.823 1.00 58.28 363 THR A CA 1
ATOM 2929 C C . THR A 1 363 ? -21.831 11.141 21.203 1.00 58.28 363 THR A C 1
ATOM 2931 O O . THR A 1 363 ? -21.564 11.329 20.010 1.00 58.28 363 THR A O 1
ATOM 2934 N N . PRO A 1 364 ? -22.308 12.132 21.986 1.00 62.00 364 PRO A N 1
ATOM 2935 C CA . PRO A 1 364 ? -22.423 13.511 21.520 1.00 62.00 364 PRO A CA 1
ATOM 2936 C C . PRO A 1 364 ? -21.045 14.038 21.102 1.00 62.00 364 PRO A C 1
ATOM 2938 O O . PRO A 1 364 ? -20.053 13.874 21.809 1.00 62.00 364 PRO A O 1
ATOM 2941 N N . ILE A 1 365 ? -20.981 14.640 19.917 1.00 68.62 365 ILE A N 1
ATOM 2942 C CA . ILE A 1 365 ? -19.733 15.140 19.343 1.00 68.62 365 ILE A CA 1
ATOM 2943 C C . ILE A 1 365 ? -19.469 16.528 19.927 1.00 68.62 365 ILE A C 1
ATOM 2945 O O . ILE A 1 365 ? -20.103 17.502 19.526 1.00 68.62 365 ILE A O 1
ATOM 2949 N N . GLU A 1 366 ? -18.540 16.620 20.877 1.00 67.06 366 GLU A N 1
ATOM 2950 C CA . GLU A 1 366 ? -18.208 17.895 21.528 1.00 67.06 366 GLU A CA 1
ATOM 2951 C C . GLU A 1 366 ? -17.341 18.799 20.645 1.00 67.06 366 GLU A C 1
ATOM 2953 O O . GLU A 1 366 ? -17.466 20.022 20.692 1.00 67.06 366 GLU A O 1
ATOM 2958 N N . ASN A 1 367 ? -16.471 18.210 19.819 1.00 76.56 367 ASN A N 1
ATOM 2959 C CA . ASN A 1 367 ? -15.487 18.950 19.038 1.00 76.56 367 ASN A CA 1
ATOM 2960 C C . ASN A 1 367 ? -15.603 18.620 17.548 1.00 76.56 367 ASN A C 1
ATOM 2962 O O . ASN A 1 367 ? -15.197 17.542 17.112 1.00 76.56 367 ASN A O 1
ATOM 2966 N N . ILE A 1 368 ? -16.123 19.567 16.760 1.00 86.94 368 ILE A N 1
ATOM 2967 C CA . ILE A 1 368 ? -16.101 19.486 15.295 1.00 86.94 368 ILE A CA 1
ATOM 2968 C C . ILE A 1 368 ? -15.252 20.619 14.744 1.00 86.94 368 ILE A C 1
ATOM 2970 O O . ILE A 1 368 ? -15.517 21.787 15.007 1.00 86.94 368 ILE A O 1
ATOM 2974 N N . TRP A 1 369 ? -14.283 20.286 13.909 1.00 90.94 369 TRP A N 1
ATOM 2975 C CA . TRP A 1 369 ? -13.581 21.229 13.058 1.00 90.94 369 TRP A CA 1
ATOM 2976 C C . TRP A 1 369 ? -14.241 21.247 11.690 1.00 90.94 369 TRP A C 1
ATOM 2978 O O . TRP A 1 369 ? -14.105 20.290 10.940 1.00 90.94 369 TRP A O 1
ATOM 2988 N N . SER A 1 370 ? -14.936 22.327 11.345 1.00 89.94 370 SER A N 1
ATOM 2989 C CA . SER A 1 370 ? -15.541 22.472 10.019 1.00 89.94 370 SER A CA 1
ATOM 2990 C C . SER A 1 370 ? -14.729 23.419 9.154 1.00 89.94 370 SER A C 1
ATOM 2992 O O . SER A 1 370 ? -14.403 24.536 9.574 1.00 89.94 370 SER A O 1
ATOM 2994 N N . GLN A 1 371 ? -14.465 22.997 7.920 1.00 88.06 371 GLN A N 1
ATOM 2995 C CA . GLN A 1 371 ? -13.975 23.869 6.861 1.00 88.06 371 GLN A CA 1
ATOM 2996 C C . GLN A 1 371 ? -15.032 24.939 6.542 1.00 88.06 371 GLN A C 1
ATOM 2998 O O . GLN A 1 371 ? -16.200 24.639 6.291 1.00 88.06 371 GLN A O 1
ATOM 3003 N N . ASN A 1 372 ? -14.609 26.198 6.563 1.00 84.12 372 ASN A N 1
ATOM 3004 C CA . ASN A 1 372 ? -15.362 27.343 6.067 1.00 84.12 372 ASN A CA 1
ATOM 3005 C C . ASN A 1 372 ? -14.954 27.648 4.613 1.00 84.12 372 ASN A C 1
ATOM 3007 O O . ASN A 1 372 ? -13.916 27.172 4.153 1.00 84.12 372 ASN A O 1
ATOM 3011 N N . ASN A 1 373 ? -15.713 28.505 3.926 1.00 73.25 373 ASN A N 1
ATOM 3012 C CA . ASN A 1 373 ? -15.549 28.814 2.495 1.00 73.25 373 ASN A CA 1
ATOM 3013 C C . ASN A 1 373 ? -14.126 29.267 2.089 1.00 73.25 373 ASN A C 1
ATOM 3015 O O . ASN A 1 373 ? -13.752 29.129 0.932 1.00 73.25 373 ASN A O 1
ATOM 3019 N N . ASP A 1 374 ? -13.318 29.757 3.036 1.00 68.06 374 ASP A N 1
ATOM 3020 C CA . ASP A 1 374 ? -11.933 30.203 2.814 1.00 68.06 374 ASP A CA 1
ATOM 3021 C C . ASP A 1 374 ? -10.873 29.132 3.146 1.00 68.06 374 ASP A C 1
ATOM 3023 O O . ASP A 1 374 ? -9.757 29.486 3.523 1.00 68.06 374 ASP A O 1
ATOM 3027 N N . THR A 1 375 ? -11.191 27.829 3.127 1.00 73.25 375 THR A N 1
ATOM 3028 C CA . THR A 1 375 ? -10.291 26.720 3.564 1.00 73.25 375 THR A CA 1
ATOM 3029 C C . THR A 1 375 ? -9.806 26.825 5.021 1.00 73.25 375 THR A C 1
ATOM 3031 O O . THR A 1 375 ? -8.928 26.094 5.476 1.00 73.25 375 THR A O 1
ATOM 3034 N N . LYS A 1 376 ? -10.398 27.736 5.799 1.00 83.94 376 LYS A N 1
ATOM 3035 C CA . LYS A 1 376 ? -10.123 27.908 7.226 1.00 83.94 376 LYS A CA 1
ATOM 3036 C C . LYS A 1 376 ? -10.981 26.945 8.024 1.00 83.94 376 LYS A C 1
ATOM 3038 O O . LYS A 1 376 ? -12.188 26.883 7.808 1.00 83.94 376 LYS A O 1
ATOM 3043 N N . TYR A 1 377 ? -10.379 26.279 8.997 1.00 88.69 377 TYR A N 1
ATOM 3044 C CA . TYR A 1 377 ? -11.105 25.431 9.929 1.00 88.69 377 TYR A CA 1
ATOM 3045 C C . TYR A 1 377 ? -11.526 26.235 11.149 1.00 88.69 377 TYR A C 1
ATOM 3047 O O . TYR A 1 377 ? -10.750 27.019 11.700 1.00 88.69 377 TYR A O 1
ATOM 3055 N N . ARG A 1 378 ? -12.776 26.054 11.566 1.00 88.06 378 ARG A N 1
ATOM 3056 C CA . ARG A 1 378 ? -13.296 26.612 12.812 1.00 88.06 378 ARG A CA 1
ATOM 3057 C C . ARG A 1 378 ? -13.894 25.501 13.645 1.00 88.06 378 ARG A C 1
ATOM 3059 O O . ARG A 1 378 ? -14.545 24.604 13.112 1.00 88.06 378 ARG A O 1
ATOM 3066 N N . LYS A 1 379 ? -13.687 25.602 14.952 1.00 86.19 379 LYS A N 1
ATOM 3067 C CA . LYS A 1 379 ? -14.345 24.728 15.907 1.00 86.19 379 LYS A CA 1
ATOM 3068 C C . LYS A 1 379 ? -15.818 25.123 16.001 1.00 86.19 379 LYS A C 1
ATOM 3070 O O . LYS A 1 379 ? -16.130 26.285 16.260 1.00 86.19 379 LYS A O 1
ATOM 3075 N N . ILE A 1 380 ? -16.704 24.173 15.745 1.00 84.44 380 ILE A N 1
ATOM 3076 C CA . ILE A 1 380 ? -18.153 24.316 15.833 1.00 84.44 380 ILE A CA 1
ATOM 3077 C C . ILE A 1 380 ? -18.643 23.378 16.929 1.00 84.44 380 ILE A C 1
ATOM 3079 O O . ILE A 1 380 ? -18.225 22.224 17.010 1.00 84.44 380 ILE A O 1
ATOM 3083 N N . PHE A 1 381 ? -19.547 23.893 17.757 1.00 78.38 381 PHE A N 1
ATOM 3084 C CA . PHE A 1 381 ? -20.283 23.113 18.740 1.00 78.38 381 PHE A CA 1
ATOM 3085 C C . PHE A 1 381 ? -21.670 22.841 18.156 1.00 78.38 381 PHE A C 1
ATOM 3087 O O . PHE A 1 381 ? -22.476 23.770 18.045 1.00 78.38 381 PHE A O 1
ATOM 3094 N N . PRO A 1 382 ? -21.933 21.617 17.681 1.00 67.88 382 PRO A N 1
ATOM 3095 C CA . PRO A 1 382 ? -23.181 21.315 17.009 1.00 67.88 382 PRO A CA 1
ATOM 3096 C C . PRO A 1 382 ? -24.321 21.324 18.035 1.00 67.88 382 PRO A C 1
ATOM 3098 O O . PRO A 1 382 ? -24.263 20.647 19.057 1.00 67.88 382 PRO A O 1
ATOM 3101 N N . LEU A 1 383 ? -25.390 22.069 17.753 1.00 57.22 383 LEU A N 1
ATOM 3102 C CA . LEU A 1 383 ? -26.617 22.018 18.563 1.00 57.22 383 LEU A CA 1
ATOM 3103 C C . LEU A 1 383 ? -27.413 20.721 18.319 1.00 57.22 383 LEU A C 1
ATOM 3105 O O . LEU A 1 383 ? -28.255 20.349 19.131 1.00 57.22 383 LEU A O 1
ATOM 3109 N N . THR A 1 384 ? -27.143 20.031 17.208 1.00 58.00 384 THR A N 1
ATOM 3110 C CA . THR A 1 384 ? -27.794 18.783 16.788 1.00 58.00 384 THR A CA 1
ATOM 3111 C C . THR A 1 384 ? -26.751 17.740 16.383 1.00 58.00 384 THR A C 1
ATOM 3113 O O . THR A 1 384 ? -25.794 18.105 15.699 1.00 58.00 384 THR A O 1
ATOM 3116 N N . PRO A 1 385 ? -26.927 16.451 16.727 1.00 60.81 385 PRO A N 1
ATOM 3117 C CA . PRO A 1 385 ? -25.996 15.391 16.339 1.00 60.81 385 PRO A CA 1
ATOM 3118 C C . PRO A 1 385 ? -25.771 15.363 14.821 1.00 60.81 385 PRO A C 1
ATOM 3120 O O . PRO A 1 385 ? -26.739 15.413 14.058 1.00 60.81 385 PRO A O 1
ATOM 3123 N N . ILE A 1 386 ? -24.513 15.259 14.375 1.00 63.81 386 ILE A N 1
ATOM 3124 C CA . ILE A 1 386 ? -24.229 15.029 12.952 1.00 63.81 386 ILE A CA 1
ATOM 3125 C C . ILE A 1 386 ? -24.794 13.660 12.578 1.00 63.81 386 ILE A C 1
ATOM 3127 O O . ILE A 1 386 ? -24.416 12.638 13.152 1.00 63.81 386 ILE A O 1
ATOM 3131 N N . THR A 1 387 ? -25.682 13.639 11.594 1.00 60.94 387 THR A N 1
ATOM 3132 C CA . THR A 1 387 ? -26.192 12.405 11.002 1.00 60.94 387 THR A CA 1
ATOM 3133 C C . THR A 1 387 ? -25.230 11.941 9.910 1.00 60.94 387 THR A C 1
ATOM 3135 O O . THR A 1 387 ? -24.937 12.676 8.975 1.00 60.94 387 THR A O 1
ATOM 3138 N N . LEU A 1 388 ? -24.747 10.700 10.018 1.00 63.41 388 LEU A N 1
ATOM 3139 C CA . LEU A 1 388 ? -23.882 10.040 9.025 1.00 63.41 388 LEU A CA 1
ATOM 3140 C C . LEU A 1 388 ? -24.653 9.491 7.811 1.00 63.41 388 LEU A C 1
ATOM 3142 O O . LEU A 1 388 ? -24.112 8.700 7.030 1.00 63.41 388 LEU A O 1
ATOM 3146 N N . GLN A 1 389 ? -25.921 9.882 7.670 1.00 54.94 389 GLN A N 1
ATOM 3147 C CA . GLN A 1 389 ? -26.786 9.422 6.594 1.00 54.94 389 GLN A CA 1
ATOM 3148 C C . GLN A 1 389 ? -26.085 9.728 5.258 1.00 54.94 389 GLN A C 1
ATOM 3150 O O . GLN A 1 389 ? -25.591 10.827 5.039 1.00 54.94 389 GLN A O 1
ATOM 3155 N N . ASP A 1 390 ? -25.927 8.688 4.439 1.00 59.16 390 ASP A N 1
ATOM 3156 C CA . ASP A 1 390 ? -25.296 8.696 3.107 1.00 59.16 390 ASP A CA 1
ATOM 3157 C C . ASP A 1 390 ? -23.761 8.703 2.981 1.00 59.16 390 ASP A C 1
ATOM 3159 O O . ASP A 1 390 ? -23.257 8.475 1.883 1.00 59.16 390 ASP A O 1
ATOM 3163 N N . ASN A 1 391 ? -22.982 8.786 4.063 1.00 69.69 391 ASN A N 1
ATOM 3164 C CA . ASN A 1 391 ? -21.517 8.708 3.932 1.00 69.69 391 ASN A CA 1
ATOM 3165 C C . ASN A 1 391 ? -21.009 7.261 3.842 1.00 69.69 391 ASN A C 1
ATOM 3167 O O . ASN A 1 391 ? -21.371 6.408 4.659 1.00 69.69 391 ASN A O 1
ATOM 3171 N N . LYS A 1 392 ? -20.161 6.968 2.851 1.00 77.38 392 LYS A N 1
ATOM 3172 C CA . LYS A 1 392 ? -19.488 5.671 2.715 1.00 77.38 392 LYS A CA 1
ATOM 3173 C C . LYS A 1 392 ? -18.216 5.659 3.564 1.00 77.38 392 LYS A C 1
ATOM 3175 O O . LYS A 1 392 ? -17.395 6.564 3.442 1.00 77.38 392 LYS A O 1
ATOM 3180 N N . LEU A 1 393 ? -18.048 4.631 4.400 1.00 83.06 393 LEU A N 1
ATOM 3181 C CA . LEU A 1 393 ? -16.770 4.372 5.066 1.00 83.06 393 LEU A CA 1
ATOM 3182 C C . LEU A 1 393 ? -15.759 3.922 4.004 1.00 83.06 393 LEU A C 1
ATOM 3184 O O . LEU A 1 393 ? -15.972 2.904 3.339 1.00 83.06 393 LEU A O 1
ATOM 3188 N N . HIS A 1 394 ? -14.692 4.696 3.816 1.00 84.50 394 HIS A N 1
ATOM 3189 C CA . HIS A 1 394 ? -13.657 4.387 2.826 1.00 84.50 394 HIS A CA 1
ATOM 3190 C C . HIS A 1 394 ? -12.531 3.570 3.426 1.00 84.50 394 HIS A C 1
ATOM 3192 O O . HIS A 1 394 ? -12.168 2.537 2.863 1.00 84.50 394 HIS A O 1
ATOM 3198 N N . ASP A 1 395 ? -12.001 4.020 4.561 1.00 86.75 395 ASP A N 1
ATOM 3199 C CA . ASP A 1 395 ? -10.923 3.322 5.244 1.00 86.75 395 ASP A CA 1
ATOM 3200 C C . ASP A 1 395 ? -10.903 3.613 6.748 1.00 86.75 395 ASP A C 1
ATOM 3202 O O . ASP A 1 395 ? -11.545 4.542 7.251 1.00 86.75 395 ASP A O 1
ATOM 3206 N N . VAL A 1 396 ? -10.141 2.786 7.454 1.00 88.19 396 VAL A N 1
ATOM 3207 C CA . VAL A 1 396 ? -9.775 2.956 8.853 1.00 88.19 396 VAL A CA 1
ATOM 3208 C C . VAL A 1 396 ? -8.254 2.993 8.933 1.00 88.19 396 VAL A C 1
ATOM 3210 O O . VAL A 1 396 ? -7.576 2.077 8.461 1.00 88.19 396 VAL A O 1
ATOM 3213 N N . PHE A 1 397 ? -7.719 4.043 9.548 1.00 86.81 397 PHE A N 1
ATOM 3214 C CA . PHE A 1 397 ? -6.294 4.168 9.834 1.00 86.81 397 PHE A CA 1
ATOM 3215 C C . PHE A 1 397 ? -6.069 3.938 11.313 1.00 86.81 397 PHE A C 1
ATOM 3217 O O . PHE A 1 397 ? -6.828 4.410 12.154 1.00 86.81 397 PHE A O 1
ATOM 3224 N N . THR A 1 398 ? -5.014 3.207 11.620 1.00 83.75 398 THR A N 1
ATOM 3225 C CA . THR A 1 398 ? -4.651 2.815 12.976 1.00 83.75 398 THR A CA 1
ATOM 3226 C C . THR A 1 398 ? -3.163 3.013 13.137 1.00 83.75 398 THR A C 1
ATOM 3228 O O . THR A 1 398 ? -2.401 2.654 12.235 1.00 83.75 398 THR A O 1
ATOM 3231 N N . ASP A 1 399 ? -2.740 3.514 14.286 1.00 76.94 399 ASP A N 1
ATOM 3232 C CA . ASP A 1 399 ? -1.323 3.622 14.602 1.00 76.94 399 ASP A CA 1
ATOM 3233 C C . ASP A 1 399 ? -0.907 2.739 15.789 1.00 76.94 399 ASP A C 1
ATOM 3235 O O . ASP A 1 399 ? -1.699 2.006 16.388 1.00 76.94 399 ASP A O 1
ATOM 3239 N N . ALA A 1 400 ? 0.385 2.797 16.115 1.00 68.31 400 ALA A N 1
ATOM 3240 C CA . ALA A 1 400 ? 0.967 2.044 17.218 1.00 68.31 400 ALA A CA 1
ATOM 3241 C C . ALA A 1 400 ? 0.721 2.661 18.611 1.00 68.31 400 ALA A C 1
ATOM 3243 O O . ALA A 1 400 ? 1.029 1.999 19.602 1.00 68.31 400 ALA A O 1
ATOM 3244 N N . LYS A 1 401 ? 0.212 3.900 18.699 1.00 73.25 401 LYS A N 1
ATOM 3245 C CA . LYS A 1 401 ? -0.078 4.616 19.958 1.00 73.25 401 LYS A CA 1
ATOM 3246 C C . LYS A 1 401 ? -1.585 4.660 20.270 1.00 73.25 401 LYS A C 1
ATOM 3248 O O . LYS A 1 401 ? -2.012 5.403 21.150 1.00 73.25 401 LYS A O 1
ATOM 3253 N N . GLY A 1 402 ? -2.389 3.855 19.572 1.00 76.56 402 GLY A N 1
ATOM 3254 C CA . GLY A 1 402 ? -3.823 3.723 19.818 1.00 76.56 402 GLY A CA 1
ATOM 3255 C C . GLY A 1 402 ? -4.677 4.837 19.209 1.00 76.56 402 GLY A C 1
ATOM 3256 O O . GLY A 1 402 ? -5.803 5.044 19.647 1.00 76.56 402 GLY A O 1
ATOM 3257 N N . LEU A 1 403 ? -4.185 5.584 18.223 1.00 84.00 403 LEU A N 1
ATOM 3258 C CA . LEU A 1 403 ? -5.028 6.488 17.447 1.00 84.00 403 LEU A CA 1
ATOM 3259 C C . LEU A 1 403 ? -5.752 5.703 16.352 1.00 84.00 403 LEU A C 1
ATOM 3261 O O . LEU A 1 403 ? -5.146 4.888 15.650 1.00 84.00 403 LEU A O 1
ATOM 3265 N N . VAL A 1 404 ? -7.040 5.986 16.179 1.00 87.50 404 VAL A N 1
ATOM 3266 C CA . VAL A 1 404 ? -7.871 5.390 15.134 1.00 87.50 404 VAL A CA 1
ATOM 3267 C C . VAL A 1 404 ? -8.633 6.479 14.395 1.00 87.50 404 VAL A C 1
ATOM 3269 O O . VAL A 1 404 ? -9.338 7.281 15.006 1.00 87.50 404 VAL A O 1
ATOM 3272 N N . LEU A 1 405 ? -8.500 6.497 13.071 1.00 90.31 405 LEU A N 1
ATOM 3273 C CA . LEU A 1 405 ? -9.148 7.457 12.184 1.00 90.31 405 LEU A CA 1
ATOM 3274 C C . LEU A 1 405 ? -10.135 6.723 11.281 1.00 90.31 405 LEU A C 1
ATOM 3276 O O . LEU A 1 405 ? -9.731 5.846 10.518 1.00 90.31 405 LEU A O 1
ATOM 3280 N N . PHE A 1 406 ? -11.408 7.102 11.323 1.00 88.62 406 PHE A N 1
ATOM 3281 C CA . PHE A 1 406 ? -12.405 6.621 10.364 1.00 88.62 406 PHE A CA 1
ATOM 3282 C C . PHE A 1 406 ? -12.588 7.663 9.265 1.00 88.62 406 PHE A C 1
ATOM 3284 O O . PHE A 1 406 ? -13.001 8.788 9.556 1.00 88.62 406 PHE A O 1
ATOM 3291 N N . GLN A 1 407 ? -12.280 7.293 8.020 1.00 90.12 407 GLN A N 1
ATOM 3292 C CA . GLN A 1 407 ? -12.395 8.175 6.861 1.00 90.12 407 GLN A CA 1
ATOM 3293 C C . GLN A 1 407 ? -13.713 7.956 6.115 1.00 90.12 407 GLN A C 1
ATOM 3295 O O . GLN A 1 407 ? -14.009 6.860 5.630 1.00 90.12 407 GLN A O 1
ATOM 3300 N N . PHE A 1 408 ? -14.436 9.053 5.924 1.00 87.94 408 PHE A N 1
ATOM 3301 C CA . PHE A 1 408 ? -15.581 9.185 5.027 1.00 87.94 408 PHE A CA 1
ATOM 3302 C C . PHE A 1 408 ? -15.243 10.144 3.886 1.00 87.94 408 PHE A C 1
ATOM 3304 O O . PHE A 1 408 ? -14.165 10.734 3.862 1.00 87.94 408 PHE A O 1
ATOM 3311 N N . ASP A 1 409 ? -16.173 10.332 2.947 1.00 87.31 409 ASP A N 1
ATOM 3312 C CA . ASP A 1 409 ? -15.974 11.271 1.836 1.00 87.31 409 ASP A CA 1
ATOM 3313 C C . ASP A 1 409 ? -15.680 12.699 2.310 1.00 87.31 409 ASP A C 1
ATOM 3315 O O . ASP A 1 409 ? -14.832 13.357 1.720 1.00 87.31 409 ASP A O 1
ATOM 3319 N N . PHE A 1 410 ? -16.342 13.156 3.376 1.00 87.75 410 PHE A N 1
ATOM 3320 C CA . PHE A 1 410 ? -16.244 14.541 3.862 1.00 87.75 410 PHE A CA 1
ATOM 3321 C C . PHE A 1 410 ? -15.906 14.658 5.350 1.00 87.75 410 PHE A C 1
ATOM 3323 O O . PHE A 1 410 ? -15.765 15.770 5.862 1.00 87.75 410 PHE A O 1
ATOM 3330 N N . PHE A 1 411 ? -15.784 13.531 6.052 1.00 88.69 411 PHE A N 1
ATOM 3331 C CA . PHE A 1 411 ? -15.603 13.494 7.500 1.00 88.69 411 PHE A CA 1
ATOM 3332 C C . PHE A 1 411 ? -14.438 12.594 7.894 1.00 88.69 411 PHE A C 1
ATOM 3334 O O . PHE A 1 411 ? -14.220 11.544 7.289 1.00 88.69 411 PHE A O 1
ATOM 3341 N N . ILE A 1 412 ? -13.746 12.978 8.961 1.00 90.94 412 ILE A N 1
ATOM 3342 C CA . ILE A 1 412 ? -12.780 12.140 9.670 1.00 90.94 412 ILE A CA 1
ATOM 3343 C C . ILE A 1 412 ? -13.176 12.123 11.134 1.00 90.94 412 ILE A C 1
ATOM 3345 O O . ILE A 1 412 ? -13.288 13.180 11.753 1.00 90.94 412 ILE A O 1
ATOM 3349 N N . TYR A 1 413 ? -13.358 10.931 11.689 1.00 88.25 413 TYR A N 1
ATOM 3350 C CA . TYR A 1 413 ? -13.543 10.763 13.127 1.00 88.25 413 TYR A CA 1
ATOM 3351 C C . TYR A 1 413 ? -12.234 10.304 13.748 1.00 88.25 413 TYR A C 1
ATOM 3353 O O . TYR A 1 413 ? -11.674 9.300 13.307 1.00 88.25 413 TYR A O 1
ATOM 3361 N N . ILE A 1 414 ? -11.767 11.032 14.762 1.00 89.38 414 ILE A N 1
ATOM 3362 C CA . ILE A 1 414 ? -10.497 10.784 15.441 1.00 89.38 414 ILE A CA 1
ATOM 3363 C C . ILE A 1 414 ? -10.771 10.213 16.825 1.00 89.38 414 ILE A C 1
ATOM 3365 O O . ILE A 1 414 ? -11.281 10.909 17.704 1.00 89.38 414 ILE A O 1
ATOM 3369 N N . TYR A 1 415 ? -10.384 8.961 17.032 1.00 85.88 415 TYR A N 1
ATOM 3370 C CA . TYR A 1 415 ? -10.485 8.277 18.313 1.00 85.88 415 TYR A CA 1
ATOM 3371 C C . TYR A 1 415 ? -9.112 8.010 18.903 1.00 85.88 415 TYR A C 1
ATOM 3373 O O . TYR A 1 415 ? -8.174 7.660 18.189 1.00 85.88 415 TYR A O 1
ATOM 3381 N N . LYS A 1 416 ? -9.028 8.102 20.229 1.00 84.50 416 LYS A N 1
ATOM 3382 C CA . LYS A 1 416 ? -7.933 7.540 21.011 1.00 84.50 416 LYS A CA 1
ATOM 3383 C C . LYS A 1 416 ? -8.431 6.317 21.750 1.00 84.50 416 LYS A C 1
ATOM 3385 O O . LYS A 1 416 ? -9.467 6.367 22.410 1.00 84.50 416 LYS A O 1
ATOM 3390 N N . THR A 1 417 ? -7.680 5.239 21.643 1.00 79.56 417 THR A N 1
ATOM 3391 C CA . THR A 1 417 ? -7.943 3.99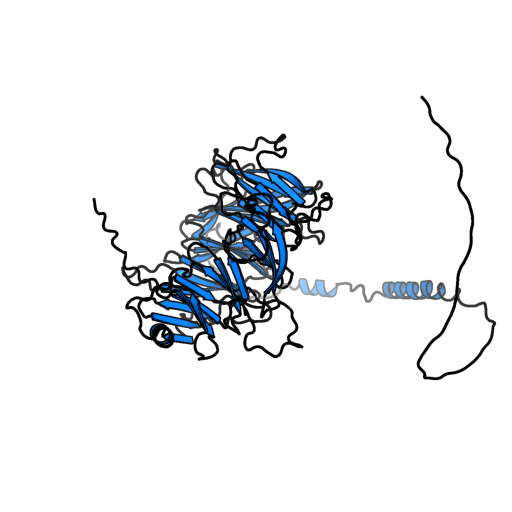5 22.344 1.00 79.56 417 THR A CA 1
ATOM 3392 C C . THR A 1 417 ? -7.027 3.865 23.543 1.00 79.56 417 THR A C 1
ATOM 3394 O O . THR A 1 417 ? -5.818 4.063 23.421 1.00 79.56 417 THR A O 1
ATOM 3397 N N . THR A 1 418 ? -7.588 3.489 24.684 1.00 75.56 418 THR A N 1
ATOM 3398 C CA . THR A 1 418 ? -6.847 3.188 25.912 1.00 75.56 418 THR A CA 1
ATOM 3399 C C . THR A 1 418 ? -7.215 1.795 26.405 1.00 75.56 418 THR A C 1
ATOM 3401 O O . THR A 1 418 ? -8.374 1.391 26.311 1.00 75.56 418 THR A O 1
ATOM 3404 N N . LYS A 1 419 ? -6.255 1.029 26.942 1.00 68.94 419 LYS A N 1
ATOM 3405 C CA . LYS A 1 419 ? -6.583 -0.251 27.589 1.00 68.94 419 LYS A CA 1
ATOM 3406 C C . LYS A 1 419 ? -7.310 0.021 28.907 1.00 68.94 419 LY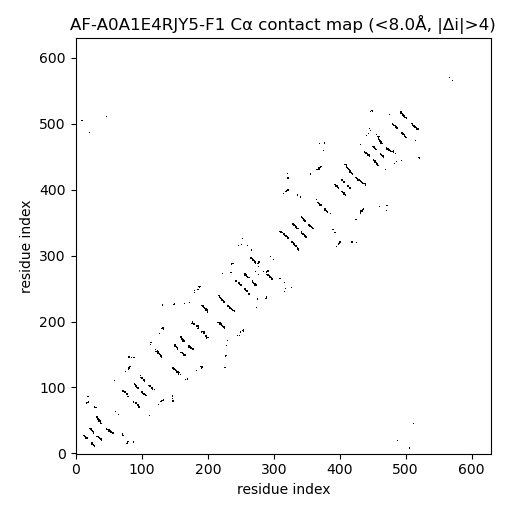S A C 1
ATOM 3408 O O . LYS A 1 419 ? -6.729 0.582 29.835 1.00 68.94 419 LYS A O 1
ATOM 3413 N N . GLY A 1 420 ? -8.566 -0.406 28.984 1.00 63.72 420 GLY A N 1
ATOM 3414 C CA . GLY A 1 420 ? -9.349 -0.411 30.210 1.00 63.72 420 GLY A CA 1
ATOM 3415 C C . GLY A 1 420 ? -8.885 -1.500 31.182 1.00 63.72 420 GLY A C 1
ATOM 3416 O O . GLY A 1 420 ? -8.085 -2.385 30.861 1.00 63.72 420 GLY A O 1
ATOM 3417 N N . ALA A 1 421 ? -9.426 -1.477 32.400 1.00 55.31 421 ALA A N 1
ATOM 3418 C CA . ALA A 1 421 ? -9.010 -2.369 33.488 1.00 55.31 421 ALA A CA 1
ATOM 3419 C C . ALA A 1 421 ? -9.258 -3.875 33.228 1.00 55.31 421 ALA A C 1
ATOM 3421 O O . ALA A 1 421 ? -8.717 -4.716 33.947 1.00 55.31 421 ALA A O 1
ATOM 3422 N N . LYS A 1 422 ? -10.072 -4.234 32.223 1.00 56.25 422 LYS A N 1
ATOM 3423 C CA . LYS A 1 422 ? -10.538 -5.607 31.950 1.00 56.25 422 LYS A CA 1
ATOM 3424 C C . LYS A 1 422 ? -10.233 -6.107 30.532 1.00 56.25 422 LYS A C 1
ATOM 3426 O O . LYS A 1 422 ? -11.027 -6.856 29.980 1.00 56.25 422 LYS A O 1
ATOM 3431 N N . ILE A 1 423 ? -9.110 -5.711 29.924 1.00 60.31 423 ILE A N 1
ATOM 3432 C CA . ILE A 1 423 ? -8.732 -6.089 28.534 1.00 60.31 423 ILE A CA 1
ATOM 3433 C C . ILE A 1 423 ? -9.602 -5.398 27.462 1.00 60.31 423 ILE A C 1
ATOM 3435 O O . ILE A 1 423 ? -9.201 -5.319 26.304 1.00 60.31 423 ILE A O 1
ATOM 3439 N N . GLU A 1 424 ? -10.744 -4.827 27.841 1.00 67.31 424 GLU A N 1
ATOM 3440 C CA . GLU A 1 424 ? -11.565 -3.974 26.986 1.00 67.31 424 GLU A CA 1
ATOM 3441 C C . GLU A 1 424 ? -10.792 -2.727 26.544 1.00 67.31 424 GLU A C 1
ATOM 3443 O O . GLU A 1 424 ? -10.068 -2.105 27.326 1.00 67.31 424 GLU A O 1
ATOM 3448 N N . ILE A 1 425 ? -10.942 -2.377 25.270 1.00 71.69 425 ILE A N 1
ATOM 3449 C CA . ILE A 1 425 ? -10.397 -1.142 24.719 1.00 71.69 425 ILE A CA 1
ATOM 3450 C C . ILE A 1 425 ? -11.449 -0.057 24.929 1.00 71.69 425 ILE A C 1
ATOM 3452 O O . ILE A 1 425 ? -12.549 -0.147 24.384 1.00 71.69 425 ILE A O 1
ATOM 3456 N N . GLU A 1 426 ? -11.104 0.963 25.705 1.00 75.31 426 GLU A N 1
ATOM 3457 C CA . GLU A 1 426 ? -11.909 2.168 25.873 1.00 75.31 426 GLU A CA 1
ATOM 3458 C C . GLU A 1 426 ? -11.618 3.138 24.726 1.00 75.31 426 GLU A C 1
ATOM 3460 O O . GLU A 1 426 ? -10.465 3.317 24.329 1.00 75.31 426 GLU A O 1
ATOM 3465 N N . TRP A 1 427 ? -12.669 3.758 24.188 1.00 78.06 427 TRP A N 1
ATOM 3466 C CA . TRP A 1 427 ? -12.590 4.667 23.047 1.00 78.06 427 TRP A CA 1
ATOM 3467 C C . TRP A 1 427 ? -13.001 6.054 23.480 1.00 78.06 427 TRP A C 1
ATOM 3469 O O . TRP A 1 427 ? -14.121 6.272 23.936 1.00 78.06 427 TRP A O 1
ATOM 3479 N N . GLN A 1 428 ? -12.110 7.009 23.272 1.00 80.44 428 GLN A N 1
ATOM 3480 C CA . GLN A 1 428 ? -12.412 8.410 23.462 1.00 80.44 428 GLN A CA 1
ATOM 3481 C C . GLN A 1 428 ? -12.437 9.094 22.101 1.00 80.44 428 GLN A C 1
ATOM 3483 O O . GLN A 1 428 ? -11.407 9.183 21.429 1.00 80.44 428 GLN A O 1
ATOM 3488 N N . LEU A 1 429 ? -13.609 9.590 21.694 1.00 82.00 429 LEU A N 1
ATOM 3489 C CA . LEU A 1 429 ? -13.700 10.513 20.565 1.00 82.00 429 LEU A CA 1
ATOM 3490 C C . LEU A 1 429 ? -12.958 11.798 20.944 1.00 82.00 429 LEU A C 1
ATOM 3492 O O . LEU A 1 429 ? -13.307 12.449 21.929 1.00 82.00 429 LEU A O 1
ATOM 3496 N N . ILE A 1 430 ? -11.928 12.146 20.179 1.00 86.50 430 ILE A N 1
ATOM 3497 C CA . ILE A 1 430 ? -11.139 13.357 20.412 1.00 86.50 430 ILE A CA 1
ATOM 3498 C C . ILE A 1 430 ? -11.769 14.522 19.649 1.00 86.50 430 ILE A C 1
ATOM 3500 O O . ILE A 1 430 ? -12.147 15.532 20.248 1.00 86.50 430 ILE A O 1
ATOM 3504 N N . ASP A 1 431 ? -11.877 14.359 18.331 1.00 88.62 431 ASP A N 1
ATOM 3505 C CA . ASP A 1 431 ? -12.283 15.395 17.388 1.00 88.62 431 ASP A CA 1
ATOM 3506 C C . ASP A 1 431 ? -12.942 14.770 16.150 1.00 88.62 431 ASP A C 1
ATOM 3508 O O . ASP A 1 431 ? -12.647 13.638 15.753 1.00 88.62 431 ASP A O 1
ATOM 3512 N N . VAL A 1 432 ? -13.813 15.543 15.508 1.00 89.50 432 VAL A N 1
ATOM 3513 C CA . VAL A 1 432 ? -14.337 15.261 14.169 1.00 89.50 432 VAL A CA 1
ATOM 3514 C C . VAL A 1 432 ? -13.890 16.371 13.236 1.00 89.50 432 VAL A C 1
ATOM 3516 O O . VAL A 1 432 ? -14.038 17.547 13.556 1.00 89.50 432 VAL A O 1
ATOM 3519 N N . ILE A 1 433 ? -13.359 16.016 12.073 1.00 91.44 433 ILE A N 1
ATOM 3520 C CA . ILE A 1 433 ? -12.961 16.980 11.049 1.00 91.44 433 ILE A CA 1
ATOM 3521 C C . ILE A 1 433 ? -13.930 16.854 9.883 1.00 91.44 433 ILE A C 1
ATOM 3523 O O . ILE A 1 433 ? -14.065 15.785 9.295 1.00 91.44 433 ILE A O 1
ATOM 3527 N N . GLN A 1 434 ? -14.603 17.951 9.565 1.00 90.94 434 GLN A N 1
ATOM 3528 C CA . GLN A 1 434 ? -15.533 18.088 8.459 1.00 90.94 434 GLN A CA 1
ATOM 3529 C C . GLN A 1 434 ? -14.930 18.985 7.378 1.00 90.94 434 GLN A C 1
ATOM 3531 O O . GLN A 1 434 ? -14.482 20.106 7.636 1.00 90.94 434 GLN A O 1
ATOM 3536 N N . THR A 1 435 ? -14.984 18.493 6.150 1.00 90.44 435 THR A N 1
ATOM 3537 C CA . THR A 1 435 ? -14.471 19.143 4.941 1.00 90.44 435 THR A CA 1
ATOM 3538 C C . THR A 1 435 ? -15.625 19.455 3.985 1.00 90.44 435 THR A C 1
ATOM 3540 O O . THR A 1 435 ? -16.672 18.811 4.031 1.00 90.44 435 THR A O 1
ATOM 3543 N N . GLN A 1 436 ? -15.472 20.487 3.153 1.00 89.06 436 GLN A N 1
ATOM 3544 C CA . GLN A 1 436 ? -16.441 20.852 2.109 1.00 89.06 436 GLN A CA 1
ATOM 3545 C C . GLN A 1 436 ? -16.196 20.073 0.811 1.00 89.06 436 GLN A C 1
ATOM 3547 O O . GLN A 1 436 ? -17.110 19.877 0.010 1.00 89.06 436 GLN A O 1
ATOM 3552 N N . THR A 1 437 ? -14.956 19.645 0.598 1.00 89.56 437 THR A N 1
ATOM 3553 C CA . THR A 1 437 ? -14.498 18.895 -0.569 1.00 89.56 437 THR A CA 1
ATOM 3554 C C . THR A 1 437 ? -14.117 17.479 -0.172 1.00 89.56 437 THR A C 1
ATOM 3556 O O . THR A 1 437 ? -13.878 17.181 0.996 1.00 89.56 437 THR A O 1
ATOM 3559 N N . ARG A 1 438 ? -14.085 16.576 -1.153 1.00 90.00 438 ARG A N 1
ATOM 3560 C CA . ARG A 1 438 ? -13.835 15.164 -0.885 1.00 90.00 438 ARG A CA 1
ATOM 3561 C C . ARG A 1 438 ? -12.422 14.949 -0.340 1.00 90.00 438 ARG A C 1
ATOM 3563 O O . ARG A 1 438 ? -11.452 15.478 -0.883 1.00 90.00 438 ARG A O 1
ATOM 3570 N N . ILE A 1 439 ? -12.314 14.123 0.694 1.00 91.88 439 ILE A N 1
ATOM 3571 C CA . ILE A 1 439 ? -11.049 13.697 1.287 1.00 91.88 439 ILE A CA 1
ATOM 3572 C C . ILE A 1 439 ? -10.420 12.640 0.384 1.00 91.88 439 ILE A C 1
ATOM 3574 O O . ILE A 1 439 ? -10.999 11.580 0.144 1.00 91.88 439 ILE A O 1
ATOM 3578 N N . LEU A 1 440 ? -9.227 12.945 -0.118 1.00 90.19 440 LEU A N 1
ATOM 3579 C CA . LEU A 1 440 ? -8.482 12.097 -1.042 1.00 90.19 440 LEU A CA 1
ATOM 3580 C C . LEU A 1 440 ? -7.537 11.153 -0.304 1.00 90.19 440 LEU A C 1
ATOM 3582 O O . LEU A 1 440 ? -7.458 9.977 -0.646 1.00 90.19 440 LEU A O 1
ATOM 3586 N N . ASN A 1 441 ? -6.821 11.666 0.699 1.00 90.12 441 ASN A N 1
ATOM 3587 C CA . ASN A 1 441 ? -5.805 10.904 1.415 1.00 90.12 441 ASN A CA 1
ATOM 3588 C C . ASN A 1 441 ? -5.606 11.426 2.844 1.00 90.12 441 ASN A C 1
ATOM 3590 O O . ASN A 1 441 ? -5.759 12.624 3.102 1.00 90.12 441 ASN A O 1
ATOM 3594 N N . ILE A 1 442 ? -5.214 10.528 3.745 1.00 91.62 442 ILE A N 1
ATOM 3595 C CA . ILE A 1 442 ? -4.808 10.827 5.117 1.00 91.62 442 ILE A CA 1
ATOM 3596 C C . ILE A 1 442 ? -3.447 10.175 5.351 1.00 91.62 442 ILE A C 1
ATOM 3598 O O . ILE A 1 442 ? -3.271 8.985 5.106 1.00 91.62 442 ILE A O 1
ATOM 3602 N N . ASP A 1 443 ? -2.490 10.951 5.847 1.00 89.94 443 ASP A N 1
ATOM 3603 C CA . ASP A 1 443 ? -1.160 10.465 6.217 1.00 89.94 443 ASP A CA 1
ATOM 3604 C C . ASP A 1 443 ? -0.781 11.021 7.592 1.00 89.94 443 ASP A C 1
ATOM 3606 O O . ASP A 1 443 ? -1.281 12.062 8.016 1.00 89.94 443 ASP A O 1
ATOM 3610 N N . TYR A 1 444 ? 0.114 10.351 8.302 1.00 88.38 444 TYR A N 1
ATOM 3611 C CA . TYR A 1 444 ? 0.645 10.829 9.572 1.00 88.38 444 TYR A CA 1
ATOM 3612 C C . TYR A 1 444 ? 2.166 10.872 9.511 1.00 88.38 444 TYR A C 1
ATOM 3614 O O . TYR A 1 444 ? 2.814 10.002 8.928 1.00 88.38 444 TYR A O 1
ATOM 3622 N N . LYS A 1 445 ? 2.746 11.902 10.129 1.00 87.88 445 LYS A N 1
ATOM 3623 C CA . LYS A 1 445 ? 4.191 12.013 10.351 1.00 87.88 445 LYS A CA 1
ATOM 3624 C C . LYS A 1 445 ? 4.453 12.348 11.806 1.00 87.88 445 LYS A C 1
ATOM 3626 O O . LYS A 1 445 ? 3.660 13.035 12.453 1.00 87.88 445 LYS A O 1
ATOM 3631 N N . GLU A 1 446 ? 5.565 11.840 12.313 1.00 84.62 446 GLU A N 1
ATOM 3632 C CA . GLU A 1 446 ? 5.931 11.968 13.716 1.00 84.62 446 GLU A CA 1
ATOM 3633 C C . GLU A 1 446 ? 7.380 12.431 13.833 1.00 84.62 446 GLU A C 1
ATOM 3635 O O . GLU A 1 446 ? 8.275 11.892 13.179 1.00 84.62 446 GLU A O 1
ATOM 3640 N N . HIS A 1 447 ? 7.618 13.450 14.653 1.00 82.25 447 HIS A N 1
ATOM 3641 C CA . HIS A 1 447 ? 8.958 13.930 14.966 1.00 82.25 447 HIS A CA 1
ATOM 3642 C C . HIS A 1 447 ? 9.020 14.369 16.430 1.00 82.25 447 HIS A C 1
ATOM 3644 O O . HIS A 1 447 ? 8.194 15.170 16.857 1.00 82.25 447 HIS A O 1
ATOM 3650 N N . ASN A 1 448 ? 9.994 13.864 17.197 1.00 80.19 448 ASN A N 1
ATOM 3651 C CA . ASN A 1 448 ? 10.165 14.171 18.627 1.00 80.19 448 ASN A CA 1
ATOM 3652 C C . ASN A 1 448 ? 8.861 14.030 19.440 1.00 80.19 448 ASN A C 1
ATOM 3654 O O . ASN A 1 448 ? 8.476 14.953 20.158 1.00 80.19 448 ASN A O 1
ATOM 3658 N N . ASP A 1 449 ? 8.161 12.903 19.268 1.00 77.50 449 ASP A N 1
ATOM 3659 C CA . ASP A 1 449 ? 6.852 12.593 19.869 1.00 77.50 449 ASP A CA 1
ATOM 3660 C C . ASP A 1 449 ? 5.701 13.539 19.490 1.00 77.50 449 ASP A C 1
ATOM 3662 O O . ASP A 1 449 ? 4.580 13.379 19.972 1.00 77.50 449 ASP A O 1
ATOM 3666 N N . GLN A 1 450 ? 5.931 14.498 18.592 1.00 80.44 450 GLN A N 1
ATOM 3667 C CA . GLN A 1 450 ? 4.874 15.323 18.034 1.00 80.44 450 GLN A CA 1
ATOM 3668 C C . GLN A 1 450 ? 4.341 14.698 16.757 1.00 80.44 450 GLN A C 1
ATOM 3670 O O . GLN A 1 450 ? 5.047 14.580 15.750 1.00 80.44 450 GLN A O 1
ATOM 3675 N N . ARG A 1 451 ? 3.064 14.331 16.800 1.00 83.81 451 ARG A N 1
ATOM 3676 C CA . ARG A 1 451 ? 2.359 13.759 15.664 1.00 83.81 451 ARG A CA 1
ATOM 3677 C C . ARG A 1 451 ? 1.510 14.801 14.963 1.00 83.81 451 ARG A C 1
ATOM 3679 O O . ARG A 1 451 ? 0.739 15.526 15.592 1.00 83.81 451 ARG A O 1
ATOM 3686 N N . LYS A 1 452 ? 1.632 14.826 13.640 1.00 90.44 452 LYS A N 1
ATOM 3687 C CA . LYS A 1 452 ? 0.805 15.639 12.753 1.00 90.44 452 LYS A CA 1
ATOM 3688 C C . LYS A 1 452 ? 0.090 14.720 11.766 1.00 90.44 452 LYS A C 1
ATOM 3690 O O . LYS A 1 452 ? 0.720 13.849 11.162 1.00 90.44 452 LYS A O 1
ATOM 3695 N N . ILE A 1 453 ? -1.214 14.921 11.612 1.00 92.56 453 ILE A N 1
ATOM 3696 C CA . ILE A 1 453 ? -2.057 14.212 10.646 1.00 92.56 453 ILE A CA 1
ATOM 3697 C C . ILE A 1 453 ? -2.292 15.150 9.468 1.00 92.56 453 ILE A C 1
ATOM 3699 O O . ILE A 1 453 ? -2.834 16.241 9.636 1.00 92.56 453 ILE A O 1
ATOM 3703 N N . PHE A 1 454 ? -1.877 14.733 8.281 1.00 93.44 454 PHE A N 1
ATOM 3704 C CA . PHE A 1 454 ? -2.045 15.465 7.036 1.00 93.44 454 PHE A CA 1
ATOM 3705 C C . PHE A 1 454 ? -3.298 14.970 6.328 1.00 93.44 454 PHE A C 1
ATOM 3707 O O . PHE A 1 454 ? -3.439 13.783 6.043 1.00 93.44 454 PHE A O 1
ATOM 3714 N N . ILE A 1 455 ? -4.201 15.898 6.039 1.00 94.44 455 ILE A N 1
ATOM 3715 C CA . ILE A 1 455 ? -5.491 15.642 5.410 1.00 94.44 455 ILE A CA 1
ATOM 3716 C C . ILE A 1 455 ? -5.450 16.303 4.043 1.00 94.44 455 ILE A C 1
ATOM 3718 O O . ILE A 1 455 ? -5.382 17.528 3.935 1.00 94.44 455 ILE A O 1
ATOM 3722 N N . THR A 1 456 ? -5.463 15.483 2.999 1.00 93.69 456 THR A N 1
ATOM 3723 C CA . THR A 1 456 ? -5.491 15.950 1.615 1.00 93.69 456 THR A CA 1
ATOM 3724 C C . THR A 1 456 ? -6.914 15.886 1.096 1.00 93.69 456 THR A C 1
ATOM 3726 O O . THR A 1 456 ? -7.546 14.829 1.119 1.00 93.69 456 THR A O 1
ATOM 3729 N N . THR A 1 457 ? -7.402 17.009 0.590 1.00 93.12 457 THR A N 1
ATOM 3730 C CA . THR A 1 457 ? -8.724 17.143 -0.030 1.00 93.12 457 THR A CA 1
ATOM 3731 C C . THR A 1 457 ? -8.582 17.562 -1.495 1.00 93.12 457 THR A C 1
ATOM 3733 O O . THR A 1 457 ? -7.468 17.790 -1.968 1.00 93.12 457 THR A O 1
ATOM 3736 N N . GLU A 1 458 ? -9.688 17.667 -2.237 1.00 91.19 458 GLU A N 1
ATOM 3737 C CA . GLU A 1 458 ? -9.641 18.094 -3.647 1.00 91.19 458 GLU A CA 1
ATOM 3738 C C . GLU A 1 458 ? -9.120 19.527 -3.859 1.00 91.19 458 GLU A C 1
ATOM 3740 O O . GLU A 1 458 ? -8.708 19.845 -4.970 1.00 91.19 458 GLU A O 1
ATOM 3745 N N . ASP A 1 459 ? -9.139 20.402 -2.854 1.00 90.56 459 ASP A N 1
ATOM 3746 C CA . ASP A 1 459 ? -8.791 21.827 -2.991 1.00 90.56 459 ASP A CA 1
ATOM 3747 C C . ASP A 1 459 ? -7.651 22.288 -2.069 1.00 90.56 459 ASP A C 1
ATOM 3749 O O . ASP A 1 459 ? -7.012 23.307 -2.343 1.00 90.56 459 ASP A O 1
ATOM 3753 N N . HIS A 1 460 ? -7.352 21.566 -0.986 1.00 92.12 460 HIS A N 1
ATOM 3754 C CA . HIS A 1 460 ? -6.328 21.986 -0.028 1.00 92.12 460 HIS A CA 1
ATOM 3755 C C . HIS A 1 460 ? -5.702 20.826 0.764 1.00 92.12 460 HIS A C 1
ATOM 3757 O O . HIS A 1 460 ? -6.196 19.695 0.775 1.00 92.12 460 HIS A O 1
ATOM 3763 N N . ILE A 1 461 ? -4.606 21.135 1.463 1.00 93.25 461 ILE A N 1
ATOM 3764 C CA . ILE A 1 461 ? -3.951 20.250 2.433 1.00 93.25 461 ILE A CA 1
ATOM 3765 C C . ILE A 1 461 ? -4.048 20.896 3.815 1.00 93.25 461 ILE A C 1
ATOM 3767 O O . ILE A 1 461 ? -3.603 22.033 4.018 1.00 93.25 461 ILE A O 1
ATOM 3771 N N . ALA A 1 462 ? -4.607 20.158 4.770 1.00 93.81 462 ALA A N 1
ATOM 3772 C CA . ALA A 1 462 ? -4.717 20.553 6.166 1.00 93.81 462 ALA A CA 1
ATOM 3773 C C . ALA A 1 462 ? -3.844 19.678 7.072 1.00 93.81 462 ALA A C 1
ATOM 3775 O O . ALA A 1 462 ? -3.536 18.533 6.752 1.00 93.81 462 ALA A O 1
ATOM 3776 N N . VAL A 1 463 ? -3.453 20.234 8.214 1.00 94.25 463 VAL A N 1
ATOM 3777 C CA . VAL A 1 463 ? -2.710 19.552 9.272 1.00 94.25 463 VAL A CA 1
ATOM 3778 C C . VAL A 1 463 ? -3.525 19.604 10.546 1.00 94.25 463 VAL A C 1
ATOM 3780 O O . VAL A 1 463 ? -3.865 20.693 11.009 1.00 94.25 463 VAL A O 1
ATOM 3783 N N . TYR A 1 464 ? -3.809 18.438 11.112 1.00 93.25 464 TYR A N 1
ATOM 3784 C CA . TYR A 1 464 ? -4.282 18.301 12.479 1.00 93.25 464 TYR A CA 1
ATOM 3785 C C . TYR A 1 464 ? -3.106 17.976 13.395 1.00 93.25 464 TYR A C 1
ATOM 3787 O O . TYR A 1 464 ? -2.329 17.050 13.149 1.00 93.25 464 TYR A O 1
ATOM 3795 N N . ASP A 1 465 ? -2.972 18.768 14.444 1.00 89.19 465 ASP A N 1
ATOM 3796 C CA . ASP A 1 465 ? -1.954 18.613 15.467 1.00 89.19 465 ASP A CA 1
ATOM 3797 C C . ASP A 1 465 ? -2.542 17.914 16.691 1.00 89.19 465 ASP A C 1
ATOM 3799 O O . ASP A 1 465 ? -3.442 18.455 17.327 1.00 89.19 465 ASP A O 1
ATOM 3803 N N . GLU A 1 466 ? -2.030 16.732 17.040 1.00 84.94 466 GLU A N 1
ATOM 3804 C CA . GLU A 1 466 ? -2.571 15.938 18.153 1.00 84.94 466 GLU A CA 1
ATOM 3805 C C . GLU A 1 466 ? -2.411 16.649 19.511 1.00 84.94 466 GLU A C 1
ATOM 3807 O O . GLU A 1 466 ? -3.262 16.507 20.391 1.00 84.94 466 GLU A O 1
ATOM 3812 N N . ILE A 1 467 ? -1.345 17.443 19.683 1.00 85.06 467 ILE A N 1
ATOM 3813 C CA . ILE A 1 467 ? -1.034 18.105 20.959 1.00 85.06 467 ILE A CA 1
ATOM 3814 C C . ILE A 1 467 ? -1.924 19.329 21.149 1.00 85.06 467 ILE A C 1
ATOM 3816 O O . ILE A 1 467 ? -2.618 19.447 22.160 1.00 85.06 467 ILE A O 1
ATOM 3820 N N . THR A 1 468 ? -1.925 20.237 20.171 1.00 86.06 468 THR A N 1
ATOM 3821 C CA . THR A 1 468 ? -2.721 21.472 20.252 1.00 86.06 468 THR A CA 1
ATOM 3822 C C . THR A 1 468 ? -4.196 21.245 19.928 1.00 86.06 468 THR A C 1
ATOM 3824 O O . THR A 1 468 ? -5.030 22.094 20.243 1.00 86.06 468 THR A O 1
ATOM 3827 N N . ARG A 1 469 ? -4.530 20.104 19.310 1.00 87.31 469 ARG A N 1
ATOM 3828 C CA . ARG A 1 469 ? -5.855 19.762 18.769 1.00 87.31 469 ARG A CA 1
ATOM 3829 C C . ARG A 1 469 ? -6.383 20.793 17.777 1.00 87.31 469 ARG A C 1
ATOM 3831 O O . ARG A 1 469 ? -7.588 21.008 17.678 1.00 87.31 469 ARG A O 1
ATOM 3838 N N . LEU A 1 470 ? -5.484 21.462 17.056 1.00 89.38 470 LEU A N 1
ATOM 3839 C CA . LEU A 1 470 ? -5.826 22.476 16.063 1.00 89.38 470 LEU A CA 1
ATOM 3840 C C . LEU A 1 470 ? -5.741 21.898 14.653 1.00 89.38 470 LEU A C 1
ATOM 3842 O O . LEU A 1 470 ? -4.780 21.206 14.315 1.00 89.38 470 LEU A O 1
ATOM 3846 N N . VAL A 1 471 ? -6.711 22.261 13.811 1.00 91.69 471 VAL A N 1
ATOM 3847 C CA . VAL A 1 471 ? -6.645 22.033 12.363 1.00 91.69 471 VAL A CA 1
ATOM 3848 C C . VAL A 1 471 ? -6.217 23.321 11.672 1.00 91.69 471 VAL A C 1
ATOM 3850 O O . VAL A 1 471 ? -6.844 24.369 11.842 1.00 91.69 471 VAL A O 1
ATOM 3853 N N . ARG A 1 472 ? -5.154 23.255 10.868 1.00 91.25 472 ARG A N 1
ATOM 3854 C CA . ARG A 1 472 ? -4.638 24.391 10.095 1.00 91.25 472 ARG A CA 1
ATOM 3855 C C . ARG A 1 472 ? -4.488 24.006 8.631 1.00 91.25 472 ARG A C 1
ATOM 3857 O O . ARG A 1 472 ? -3.910 22.973 8.318 1.00 91.25 472 ARG A O 1
ATOM 3864 N N . CYS A 1 473 ? -4.973 24.850 7.727 1.00 91.00 473 CYS A N 1
ATOM 3865 C CA . CYS A 1 473 ? -4.690 24.698 6.304 1.00 91.00 473 CYS A CA 1
ATOM 3866 C C . CYS A 1 473 ? -3.259 25.168 6.020 1.00 91.00 473 CYS A C 1
ATOM 3868 O O . CYS A 1 473 ? -2.907 26.295 6.369 1.00 91.00 473 CYS A O 1
ATOM 3870 N N . ILE A 1 474 ? -2.446 24.313 5.396 1.00 90.69 474 ILE A N 1
ATOM 3871 C CA . ILE A 1 474 ? -1.036 24.605 5.082 1.00 90.69 474 ILE A CA 1
ATOM 3872 C C . ILE A 1 474 ? -0.803 24.886 3.599 1.00 90.69 474 ILE A C 1
ATOM 3874 O O . ILE A 1 474 ? 0.183 25.523 3.241 1.00 90.69 474 ILE A O 1
ATOM 3878 N N . HIS A 1 475 ? -1.705 24.431 2.729 1.00 89.06 475 HIS A N 1
ATOM 3879 C CA . HIS A 1 475 ? -1.612 24.656 1.294 1.00 89.06 475 HIS A CA 1
ATOM 3880 C C . HIS A 1 475 ? -3.006 24.720 0.683 1.00 89.06 475 HIS A C 1
ATOM 3882 O O . HIS A 1 475 ? -3.829 23.856 0.963 1.00 89.06 475 HIS A O 1
ATOM 3888 N N . THR A 1 476 ? -3.243 25.696 -0.188 1.00 87.88 476 THR A N 1
ATOM 3889 C CA . THR A 1 476 ? -4.463 25.794 -0.998 1.00 87.88 476 THR A CA 1
ATOM 3890 C C . THR A 1 476 ? -4.081 25.723 -2.463 1.00 87.88 476 THR A C 1
ATOM 3892 O O . THR A 1 476 ? -3.110 26.362 -2.878 1.00 87.88 476 THR A O 1
ATOM 3895 N N . ASN A 1 477 ? -4.838 24.958 -3.244 1.00 83.62 477 ASN A N 1
ATOM 3896 C CA . ASN A 1 477 ? -4.635 24.882 -4.677 1.00 83.62 477 ASN A CA 1
ATOM 3897 C C . ASN A 1 477 ? -5.799 25.549 -5.420 1.00 83.62 477 ASN A C 1
ATOM 3899 O O . ASN A 1 477 ? -6.967 25.392 -5.074 1.00 83.62 477 ASN A O 1
ATOM 3903 N N . LYS A 1 478 ? -5.472 26.318 -6.463 1.00 82.75 478 LYS A N 1
ATOM 3904 C CA . LYS A 1 478 ? -6.464 26.919 -7.367 1.00 82.75 478 LYS A CA 1
ATOM 3905 C C . LYS A 1 478 ? -7.140 25.866 -8.242 1.00 82.75 478 LYS A C 1
ATOM 3907 O O . LYS A 1 478 ? -8.271 26.067 -8.679 1.00 82.75 478 LYS A O 1
ATOM 3912 N N . HIS A 1 479 ? -6.431 24.780 -8.532 1.00 84.12 479 HIS A N 1
ATOM 3913 C CA . HIS A 1 479 ? -6.918 23.662 -9.325 1.00 84.12 479 HIS A CA 1
ATOM 3914 C C . HIS A 1 479 ? -7.213 22.462 -8.433 1.00 84.12 479 HIS A C 1
ATOM 3916 O O . HIS A 1 479 ? -6.663 22.341 -7.339 1.00 84.12 479 HIS A O 1
ATOM 3922 N N . LYS A 1 480 ? -8.070 21.556 -8.920 1.00 85.88 480 LYS A N 1
ATOM 3923 C CA . LYS A 1 480 ? -8.363 20.323 -8.191 1.00 85.88 480 LYS A CA 1
ATOM 3924 C C . LYS A 1 480 ? -7.093 19.492 -8.052 1.00 85.88 480 LYS A C 1
ATOM 3926 O O . LYS A 1 480 ? -6.518 19.076 -9.064 1.00 85.88 480 LYS A O 1
ATOM 3931 N N . ILE A 1 481 ? -6.698 19.249 -6.809 1.00 87.62 481 ILE A N 1
ATOM 3932 C CA . ILE A 1 481 ? -5.626 18.336 -6.440 1.00 87.62 481 ILE A CA 1
ATOM 3933 C C . ILE A 1 481 ? -6.015 16.946 -6.938 1.00 87.62 481 ILE A C 1
ATOM 3935 O O . ILE A 1 481 ? -7.123 16.465 -6.701 1.00 87.62 481 ILE A O 1
ATOM 3939 N N . LYS A 1 482 ? -5.101 16.322 -7.675 1.00 84.38 482 LYS A N 1
ATOM 3940 C CA . LYS A 1 482 ? -5.245 14.957 -8.172 1.00 84.38 482 LYS A CA 1
ATOM 3941 C C . LYS A 1 482 ? -4.566 13.969 -7.233 1.00 84.38 482 LYS A C 1
ATOM 3943 O O . LYS A 1 482 ? -5.161 12.951 -6.903 1.00 84.38 482 LYS A O 1
ATOM 3948 N N . ASP A 1 483 ? -3.331 14.270 -6.841 1.00 83.25 483 ASP A N 1
ATOM 3949 C CA . ASP A 1 483 ? -2.517 13.402 -5.991 1.00 83.25 483 ASP A CA 1
ATOM 3950 C C . ASP A 1 483 ? -1.492 14.219 -5.194 1.00 83.25 483 ASP A C 1
ATOM 3952 O O . ASP A 1 483 ? -1.033 15.269 -5.665 1.00 83.25 483 ASP A O 1
ATOM 3956 N N . VAL A 1 484 ? -1.128 13.727 -4.009 1.00 87.75 484 VAL A N 1
ATOM 3957 C CA . VAL A 1 484 ? -0.162 14.356 -3.101 1.00 87.75 484 VAL A CA 1
ATOM 3958 C C . VAL A 1 484 ? 0.774 13.305 -2.529 1.00 87.75 484 VAL A C 1
ATOM 3960 O O . VAL A 1 484 ? 0.359 12.381 -1.833 1.00 87.75 484 VAL A O 1
ATOM 3963 N N . PHE A 1 485 ? 2.066 13.520 -2.753 1.00 87.50 485 PHE A N 1
ATOM 3964 C CA . PHE A 1 485 ? 3.135 12.696 -2.209 1.00 87.50 485 PHE A CA 1
ATOM 3965 C C . PHE A 1 485 ? 3.783 13.415 -1.025 1.00 87.50 485 PHE A C 1
ATOM 3967 O O . PHE A 1 485 ? 4.234 14.556 -1.165 1.00 87.50 485 PHE A O 1
ATOM 3974 N N . ILE A 1 486 ? 3.819 12.751 0.131 1.00 88.06 486 ILE A N 1
ATOM 3975 C CA . ILE A 1 486 ? 4.256 13.321 1.410 1.00 88.06 486 ILE A CA 1
ATOM 3976 C C . ILE A 1 486 ? 5.533 12.612 1.865 1.00 88.06 486 ILE A C 1
ATOM 3978 O O . ILE A 1 486 ? 5.537 11.407 2.107 1.00 88.06 486 ILE A O 1
ATOM 3982 N N . PHE A 1 487 ? 6.618 13.367 2.024 1.00 85.94 487 PHE A N 1
ATOM 3983 C CA . PHE A 1 487 ? 7.929 12.851 2.425 1.00 85.94 487 PHE A CA 1
ATOM 3984 C C . PHE A 1 487 ? 8.403 13.551 3.688 1.00 85.94 487 PHE A C 1
ATOM 3986 O O . PHE A 1 487 ? 8.353 14.773 3.757 1.00 85.94 487 PHE A O 1
ATOM 3993 N N . GLN A 1 488 ? 8.908 12.809 4.669 1.00 84.44 488 GLN A N 1
ATOM 3994 C CA . GLN A 1 488 ? 9.498 13.395 5.871 1.00 84.44 488 GLN A CA 1
ATOM 3995 C C . GLN A 1 488 ? 11.016 13.221 5.865 1.00 84.44 488 GLN A C 1
ATOM 3997 O O . GLN A 1 488 ? 11.534 12.137 5.612 1.00 84.44 488 GLN A O 1
ATOM 4002 N N . THR A 1 489 ? 11.737 14.295 6.173 1.00 81.56 489 THR A N 1
ATOM 4003 C CA . THR A 1 489 ? 13.189 14.306 6.364 1.00 81.56 489 THR A CA 1
ATOM 4004 C C . THR A 1 489 ? 13.497 15.060 7.653 1.00 81.56 489 THR A C 1
ATOM 4006 O O . THR A 1 489 ? 13.523 16.292 7.684 1.00 81.56 489 THR A O 1
ATOM 4009 N N . GLY A 1 490 ? 13.689 14.313 8.743 1.00 82.81 490 GLY A N 1
ATOM 4010 C CA . GLY A 1 490 ? 13.805 14.887 10.084 1.00 82.81 490 GLY A CA 1
ATOM 4011 C C . GLY A 1 490 ? 12.506 15.581 10.504 1.00 82.81 490 GLY A C 1
ATOM 4012 O O . GLY A 1 490 ? 11.446 14.957 10.521 1.00 82.81 490 GLY A O 1
ATOM 4013 N N . GLU A 1 491 ? 12.591 16.871 10.825 1.00 84.06 491 GLU A N 1
ATOM 4014 C CA . GLU A 1 491 ? 11.440 17.718 11.175 1.00 84.06 491 GLU A CA 1
ATOM 4015 C C . GLU A 1 491 ? 10.673 18.248 9.954 1.00 84.06 491 GLU A C 1
ATOM 4017 O O . GLU A 1 491 ? 9.551 18.727 10.089 1.00 84.06 491 GLU A O 1
ATOM 4022 N N . LYS A 1 492 ? 11.249 18.191 8.747 1.00 85.25 492 LYS A N 1
ATOM 4023 C CA . LYS A 1 492 ? 10.630 18.772 7.550 1.00 85.25 492 LYS A CA 1
ATOM 4024 C C . LYS A 1 492 ? 9.772 17.743 6.832 1.00 85.25 492 LYS A C 1
ATOM 4026 O O . LYS A 1 492 ? 10.213 16.625 6.582 1.00 85.25 492 LYS A O 1
ATOM 4031 N N . VAL A 1 493 ? 8.575 18.154 6.442 1.00 87.50 493 VAL A N 1
ATOM 4032 C CA . VAL A 1 493 ? 7.646 17.403 5.604 1.00 87.50 493 VAL A CA 1
ATOM 4033 C C . VAL A 1 493 ? 7.510 18.116 4.263 1.00 87.50 493 VAL A C 1
ATOM 4035 O O . VAL A 1 493 ? 7.160 19.292 4.187 1.00 87.50 493 VAL A O 1
ATOM 4038 N N . LYS A 1 494 ? 7.818 17.401 3.190 1.00 87.62 494 LYS A N 1
ATOM 4039 C CA . LYS A 1 494 ? 7.772 17.865 1.810 1.00 87.62 494 LYS A CA 1
ATOM 4040 C C . LYS A 1 494 ? 6.554 17.288 1.110 1.00 87.62 494 LYS A C 1
ATOM 4042 O O . LYS A 1 494 ? 6.351 16.078 1.123 1.00 87.62 494 LYS A O 1
ATOM 4047 N N . PHE A 1 495 ? 5.805 18.161 0.451 1.00 88.62 495 PHE A N 1
ATOM 4048 C CA . PHE A 1 495 ? 4.650 17.831 -0.372 1.00 88.62 495 PHE A CA 1
ATOM 4049 C C . PHE A 1 495 ? 5.014 18.031 -1.831 1.00 88.62 495 PHE A C 1
ATOM 4051 O O . PHE A 1 495 ? 5.510 19.095 -2.209 1.00 88.62 495 PHE A O 1
ATOM 4058 N N . ILE A 1 496 ? 4.743 17.019 -2.645 1.00 87.12 496 ILE A N 1
ATOM 4059 C CA . ILE A 1 496 ? 4.737 17.132 -4.101 1.00 87.12 496 ILE A CA 1
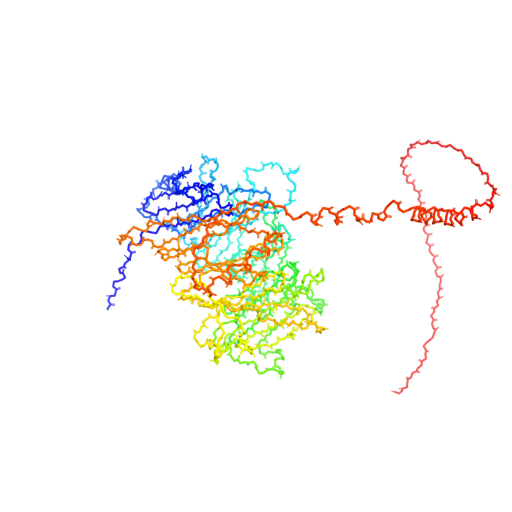ATOM 4060 C C . ILE A 1 496 ? 3.295 16.921 -4.541 1.00 87.12 496 ILE A C 1
ATOM 4062 O O . ILE A 1 496 ? 2.730 15.847 -4.350 1.00 87.12 496 ILE A O 1
ATOM 4066 N N . ILE A 1 497 ? 2.699 17.978 -5.076 1.00 86.94 497 ILE A N 1
ATOM 4067 C CA . ILE A 1 497 ? 1.276 18.082 -5.382 1.00 86.94 497 ILE A CA 1
ATOM 4068 C C . ILE A 1 497 ? 1.123 18.062 -6.894 1.00 86.94 497 ILE A C 1
ATOM 4070 O O . ILE A 1 497 ? 1.819 18.790 -7.606 1.00 86.94 497 ILE A O 1
ATOM 4074 N N . THR A 1 498 ? 0.202 17.234 -7.368 1.00 85.25 498 THR A N 1
ATOM 4075 C CA . THR A 1 498 ? -0.207 17.190 -8.770 1.00 85.25 498 THR A CA 1
ATOM 4076 C C . THR A 1 498 ? -1.645 17.654 -8.888 1.00 85.25 498 THR A C 1
ATOM 4078 O O . THR A 1 498 ? -2.487 17.299 -8.058 1.00 85.25 498 THR A O 1
ATOM 4081 N N . ASP A 1 499 ? -1.945 18.446 -9.909 1.00 83.00 499 ASP A N 1
ATOM 4082 C CA . ASP A 1 499 ? -3.275 18.998 -10.115 1.00 83.00 499 ASP A CA 1
ATOM 4083 C C . ASP A 1 499 ? -3.779 18.851 -11.550 1.00 83.00 499 ASP A C 1
ATOM 4085 O O . ASP A 1 499 ? -3.050 18.539 -12.495 1.00 83.00 499 ASP A O 1
ATOM 4089 N N . ASN A 1 500 ? -5.093 19.016 -11.691 1.00 74.75 500 ASN A N 1
ATOM 4090 C CA . ASN A 1 500 ? -5.770 18.989 -12.977 1.00 74.75 500 ASN A CA 1
ATOM 4091 C C . ASN A 1 500 ? -5.827 20.408 -13.558 1.00 74.75 500 ASN A C 1
ATOM 4093 O O . ASN A 1 500 ? -6.822 21.116 -13.388 1.00 74.75 500 ASN A O 1
ATOM 4097 N N . THR A 1 501 ? -4.790 20.834 -14.276 1.00 65.31 501 THR A N 1
ATOM 4098 C CA . THR A 1 501 ? -4.859 22.062 -15.078 1.00 65.31 501 THR A CA 1
ATOM 4099 C C . THR A 1 501 ? -5.501 21.767 -16.437 1.00 65.31 501 THR A C 1
ATOM 4101 O O . THR A 1 501 ? -4.867 21.392 -17.421 1.00 65.31 501 THR A O 1
ATOM 4104 N N . SER A 1 502 ? -6.818 21.940 -16.535 1.00 50.28 502 SER A N 1
ATOM 4105 C CA . SER A 1 502 ? -7.503 21.929 -17.830 1.00 50.28 502 SER A CA 1
ATOM 4106 C C . SER A 1 502 ? -7.426 23.316 -18.475 1.00 50.28 502 SER A C 1
ATOM 4108 O O . SER A 1 502 ? -8.414 24.047 -18.484 1.00 50.28 502 SER A O 1
ATOM 4110 N N . SER A 1 503 ? -6.264 23.722 -18.988 1.00 43.66 503 SER A N 1
ATOM 4111 C CA . SER A 1 503 ? -6.196 24.925 -19.837 1.00 43.66 503 SER A CA 1
ATOM 4112 C C . SER A 1 503 ? -6.469 24.615 -21.314 1.00 43.66 503 SER A C 1
ATOM 4114 O O . SER A 1 503 ? -6.922 25.503 -22.030 1.00 43.66 503 SER A O 1
ATOM 4116 N N . PHE A 1 504 ? -6.313 23.360 -21.761 1.00 41.84 504 PHE A N 1
ATOM 4117 C CA . PHE A 1 504 ? -6.683 22.927 -23.114 1.00 41.84 504 PHE A CA 1
ATOM 4118 C C . PHE A 1 504 ? -7.284 21.510 -23.134 1.00 41.84 504 PHE A C 1
ATOM 4120 O O . PHE A 1 504 ? -6.720 20.596 -22.523 1.00 41.84 504 PHE A O 1
ATOM 4127 N N . PRO A 1 505 ? -8.394 21.274 -23.861 1.00 35.78 505 PRO A N 1
ATOM 4128 C CA . PRO A 1 505 ? -8.899 19.926 -24.090 1.00 35.78 505 PRO A CA 1
ATOM 4129 C C . PRO A 1 505 ? -7.903 19.168 -24.982 1.00 35.78 505 PRO A C 1
ATOM 4131 O O . PRO A 1 505 ? -7.839 19.399 -26.185 1.00 35.78 505 PRO A O 1
ATOM 4134 N N . GLY A 1 506 ? -7.094 18.289 -24.380 1.00 43.12 506 GLY A N 1
ATOM 4135 C CA . GLY A 1 506 ? -6.155 17.409 -25.092 1.00 43.12 506 GLY A CA 1
ATOM 4136 C C . GLY A 1 506 ? -4.700 17.438 -24.607 1.00 43.12 506 GLY A C 1
ATOM 4137 O O . GLY A 1 506 ? -3.944 16.532 -24.955 1.00 43.12 506 GLY A O 1
ATOM 4138 N N . SER A 1 507 ? -4.301 18.404 -23.769 1.00 41.50 507 SER A N 1
ATOM 4139 C CA . SER A 1 507 ? -2.967 18.426 -23.148 1.00 41.50 507 SER A CA 1
ATOM 4140 C C . SER A 1 507 ? -3.080 18.384 -21.624 1.00 41.50 507 SER A C 1
ATOM 4142 O O . SER A 1 507 ? -3.213 19.420 -20.975 1.00 41.50 507 SER A O 1
ATOM 4144 N N . SER A 1 508 ? -3.018 17.193 -21.029 1.00 49.75 508 SER A N 1
ATOM 4145 C CA . SER A 1 508 ? -2.814 17.067 -19.583 1.00 49.75 508 SER A CA 1
ATOM 4146 C C . SER A 1 508 ? -1.338 17.309 -19.265 1.00 49.75 508 SER A C 1
ATOM 4148 O O . SER A 1 508 ? -0.573 16.369 -19.050 1.00 49.75 508 SER A O 1
ATOM 4150 N N . VAL A 1 509 ? -0.898 18.566 -19.292 1.00 54.69 509 VAL A N 1
ATOM 4151 C CA . VAL A 1 509 ? 0.388 18.905 -18.676 1.00 54.69 509 VAL A CA 1
ATOM 4152 C C . VAL A 1 509 ? 0.135 18.883 -17.176 1.00 54.69 509 VAL A C 1
ATOM 4154 O O . VAL A 1 509 ? -0.516 19.779 -16.659 1.00 54.69 509 VAL A O 1
ATOM 4157 N N . ALA A 1 510 ? 0.576 17.833 -16.484 1.00 60.19 510 ALA A N 1
ATOM 4158 C CA . ALA A 1 510 ? 0.525 17.812 -15.027 1.00 60.19 510 ALA A CA 1
ATOM 4159 C C . ALA A 1 510 ? 1.428 18.936 -14.504 1.00 60.19 510 ALA A C 1
ATOM 4161 O O . ALA A 1 510 ? 2.625 18.940 -14.803 1.00 60.19 510 ALA A O 1
ATOM 4162 N N . HIS A 1 511 ? 0.873 19.895 -13.761 1.00 69.81 511 HIS A N 1
ATOM 4163 C CA . HIS A 1 511 ? 1.700 20.848 -13.033 1.00 69.81 511 HIS A CA 1
ATOM 4164 C C . HIS A 1 511 ? 2.089 20.229 -11.694 1.00 69.81 511 HIS A C 1
ATOM 4166 O O . HIS A 1 511 ? 1.301 19.550 -11.033 1.00 69.81 511 HIS A O 1
ATOM 4172 N N . TRP A 1 512 ? 3.351 20.435 -11.327 1.00 75.25 512 TRP A N 1
ATOM 4173 C CA . TRP A 1 512 ? 3.897 19.977 -10.060 1.00 75.25 512 TRP A CA 1
ATOM 4174 C C . TRP A 1 512 ? 4.126 21.182 -9.172 1.00 75.25 512 TRP A C 1
ATOM 4176 O O . TRP A 1 512 ? 4.914 22.073 -9.501 1.00 75.25 512 TRP A O 1
ATOM 4186 N N . HIS A 1 513 ? 3.454 21.185 -8.032 1.00 78.69 513 HIS A N 1
ATOM 4187 C CA . HIS A 1 513 ? 3.658 22.171 -6.990 1.00 78.69 513 HIS A CA 1
ATOM 4188 C C . HIS A 1 513 ? 4.397 21.520 -5.832 1.00 78.69 513 HIS A C 1
ATOM 4190 O O . HIS A 1 513 ? 4.108 20.388 -5.447 1.00 78.69 513 HIS A O 1
ATOM 4196 N N . MET A 1 514 ? 5.372 22.237 -5.281 1.00 78.25 514 MET A N 1
ATOM 4197 C CA . MET A 1 514 ? 6.088 21.794 -4.097 1.00 78.25 514 MET A CA 1
ATOM 4198 C C . MET A 1 514 ? 5.740 22.700 -2.931 1.00 78.25 514 MET A C 1
ATOM 4200 O O . MET A 1 514 ? 5.643 23.917 -3.070 1.00 78.25 514 MET A O 1
ATOM 4204 N N . THR A 1 515 ? 5.543 22.111 -1.764 1.00 80.25 515 THR A N 1
ATOM 4205 C CA . THR A 1 515 ? 5.379 22.859 -0.518 1.00 80.25 515 THR A CA 1
ATOM 4206 C C . THR A 1 515 ? 6.183 22.162 0.569 1.00 80.25 515 THR A C 1
ATOM 4208 O O . THR A 1 515 ? 6.292 20.938 0.580 1.00 80.25 515 THR A O 1
ATOM 4211 N N . LEU A 1 516 ? 6.796 22.942 1.454 1.00 80.50 516 LEU A N 1
ATOM 4212 C CA . LEU A 1 516 ? 7.487 22.440 2.637 1.00 80.50 516 LEU A CA 1
ATOM 4213 C C . LEU A 1 516 ? 6.711 22.872 3.876 1.00 80.50 516 LEU A C 1
ATOM 4215 O O . LEU A 1 516 ? 6.278 24.017 3.975 1.00 80.50 516 LEU A O 1
ATOM 4219 N N . PHE A 1 517 ? 6.584 21.957 4.822 1.00 84.50 517 PHE A N 1
ATOM 4220 C CA . PHE A 1 517 ? 6.071 22.189 6.160 1.00 84.50 517 PHE A CA 1
ATOM 4221 C C . PHE A 1 517 ? 7.135 21.747 7.160 1.00 84.50 517 PHE A C 1
ATOM 4223 O O . PHE A 1 517 ? 7.761 20.708 6.966 1.00 84.50 517 PHE A O 1
ATOM 4230 N N . THR A 1 518 ? 7.342 22.500 8.230 1.00 80.06 518 THR A N 1
ATOM 4231 C CA . THR A 1 518 ? 8.247 22.096 9.312 1.00 80.06 518 THR A CA 1
ATOM 4232 C C . THR A 1 518 ? 7.406 21.693 10.512 1.00 80.06 518 THR A C 1
ATOM 4234 O O . THR A 1 518 ? 6.528 22.443 10.933 1.00 80.06 518 THR A O 1
ATOM 4237 N N . ILE A 1 519 ? 7.661 20.507 11.061 1.00 79.06 519 ILE A N 1
ATOM 4238 C CA . ILE A 1 519 ? 7.087 20.062 12.329 1.00 79.06 519 ILE A CA 1
ATOM 4239 C C . ILE A 1 519 ? 7.814 20.830 13.433 1.00 79.06 519 ILE A C 1
ATOM 4241 O O . ILE A 1 519 ? 8.864 20.418 13.918 1.00 79.06 519 ILE A O 1
ATOM 4245 N N . GLU A 1 520 ? 7.277 21.993 13.781 1.00 75.69 520 GLU A N 1
ATOM 4246 C CA . GLU A 1 520 ? 7.802 22.821 14.863 1.00 75.69 520 GLU A CA 1
ATOM 4247 C C . GLU A 1 520 ? 7.628 22.103 16.201 1.00 75.69 520 GLU A C 1
ATOM 4249 O O . GLU A 1 520 ? 6.506 21.776 16.581 1.00 75.69 520 GLU A O 1
ATOM 4254 N N . THR A 1 521 ? 8.726 21.883 16.932 1.00 57.50 521 THR A N 1
ATOM 4255 C CA . THR A 1 521 ? 8.653 21.347 18.295 1.00 57.50 521 THR A CA 1
ATOM 4256 C C . THR A 1 521 ? 8.250 22.448 19.271 1.00 57.50 521 THR A C 1
ATOM 4258 O O . THR A 1 521 ? 8.998 23.386 19.540 1.00 57.50 521 THR A O 1
ATOM 4261 N N . GLU A 1 522 ? 7.061 22.326 19.853 1.00 54.72 522 GLU A N 1
ATOM 4262 C CA . GLU A 1 522 ? 6.510 23.287 20.822 1.00 54.72 522 GLU A CA 1
ATOM 4263 C C . GLU A 1 522 ? 7.176 23.217 22.214 1.00 54.72 522 GLU A C 1
ATOM 4265 O O . GLU A 1 522 ? 6.506 23.242 23.243 1.00 54.72 522 GLU A O 1
ATOM 4270 N N . LYS A 1 523 ? 8.510 23.157 22.297 1.00 43.56 523 LYS A N 1
ATOM 4271 C CA . LYS A 1 523 ? 9.216 23.353 23.578 1.00 43.56 523 LYS A CA 1
ATOM 4272 C C . LYS A 1 523 ? 9.512 24.824 23.903 1.00 43.56 523 LYS A C 1
ATOM 4274 O O . LYS A 1 523 ? 10.133 25.072 24.930 1.00 43.56 523 LYS A O 1
ATOM 4279 N N . ALA A 1 524 ? 9.061 25.794 23.096 1.00 37.53 524 ALA A N 1
ATOM 4280 C CA . ALA A 1 524 ? 9.445 27.201 23.287 1.00 37.53 524 ALA A CA 1
ATOM 4281 C C . ALA A 1 524 ? 8.317 28.244 23.444 1.00 37.53 524 ALA A C 1
ATOM 4283 O O . ALA A 1 524 ? 8.538 29.199 24.175 1.00 37.53 524 ALA A O 1
ATOM 4284 N N . ASN A 1 525 ? 7.119 28.112 22.855 1.00 37.91 525 ASN A N 1
ATOM 4285 C CA . ASN A 1 525 ? 6.255 29.300 22.652 1.00 37.91 525 ASN A CA 1
ATOM 4286 C C . ASN A 1 525 ? 4.786 29.155 23.102 1.00 37.91 525 ASN A C 1
ATOM 4288 O O . ASN A 1 525 ? 3.871 29.600 22.414 1.00 37.91 525 ASN A O 1
ATOM 4292 N N . VAL A 1 526 ? 4.526 28.594 24.288 1.00 41.03 526 VAL A N 1
ATOM 4293 C CA . VAL A 1 526 ? 3.168 28.637 24.888 1.00 41.03 526 VAL A CA 1
ATOM 4294 C C . VAL A 1 526 ? 2.817 30.043 25.423 1.00 41.03 526 VAL A C 1
ATOM 4296 O O . VAL A 1 526 ? 1.648 30.354 25.630 1.00 41.03 526 VAL A O 1
ATOM 4299 N N . ALA A 1 527 ? 3.799 30.937 25.587 1.00 40.25 527 ALA A N 1
ATOM 4300 C CA . ALA A 1 527 ? 3.570 32.287 26.111 1.00 40.25 527 ALA A CA 1
ATOM 4301 C C . ALA A 1 527 ? 3.027 33.302 25.080 1.00 40.25 527 ALA A C 1
ATOM 4303 O O . ALA A 1 527 ? 2.403 34.284 25.485 1.00 40.25 527 ALA A O 1
ATOM 4304 N N . ASP A 1 528 ? 3.210 33.071 23.774 1.00 40.69 528 ASP A N 1
ATOM 4305 C CA . ASP A 1 528 ? 2.879 34.077 22.749 1.00 40.69 528 ASP A CA 1
ATOM 4306 C C . ASP A 1 528 ? 1.517 33.855 22.070 1.00 40.69 528 ASP A C 1
ATOM 4308 O O . ASP A 1 528 ? 0.862 34.819 21.682 1.00 40.69 528 ASP A O 1
ATOM 4312 N N . ASN A 1 529 ? 0.998 32.623 22.034 1.00 37.38 529 ASN A N 1
ATOM 4313 C CA . ASN A 1 529 ? -0.268 32.318 21.345 1.00 37.38 529 ASN A CA 1
ATOM 4314 C C . ASN A 1 529 ? -1.545 32.670 22.135 1.00 37.38 529 ASN A C 1
ATOM 4316 O O . ASN A 1 529 ? -2.643 32.564 21.593 1.00 37.38 529 ASN A O 1
ATOM 4320 N N . ILE A 1 530 ? -1.432 33.116 23.392 1.00 41.97 530 ILE A N 1
ATOM 4321 C CA . ILE A 1 530 ? -2.588 33.571 24.193 1.00 41.97 530 ILE A CA 1
ATOM 4322 C C . ILE A 1 530 ? -2.858 35.076 23.993 1.00 41.97 530 ILE A C 1
ATOM 4324 O O . ILE A 1 530 ? -3.970 35.538 24.223 1.00 41.97 530 ILE A O 1
ATOM 4328 N N . LYS A 1 531 ? -1.896 35.857 23.480 1.00 39.22 531 LYS A N 1
ATOM 4329 C CA . LYS A 1 531 ? -2.063 37.317 23.329 1.00 39.22 531 LYS A CA 1
ATOM 4330 C C . LYS A 1 531 ? -2.825 37.754 22.074 1.00 39.22 531 LYS A C 1
ATOM 4332 O O . LYS A 1 531 ? -3.306 38.886 22.037 1.00 39.22 531 LYS A O 1
ATOM 4337 N N . ASP A 1 532 ? -2.990 36.871 21.092 1.00 39.56 532 ASP A N 1
ATOM 4338 C CA . ASP A 1 532 ? -3.669 37.201 19.831 1.00 39.56 532 ASP A CA 1
ATOM 4339 C C . ASP A 1 532 ? -5.177 36.898 19.831 1.00 39.56 532 ASP A C 1
ATOM 4341 O O . ASP A 1 532 ? -5.876 37.288 18.895 1.00 39.56 532 ASP A O 1
ATOM 4345 N N . PHE A 1 533 ? -5.714 36.276 20.889 1.00 40.78 533 PHE A N 1
ATOM 4346 C CA . PHE A 1 533 ? -7.158 36.028 21.009 1.00 40.78 533 PHE A CA 1
ATOM 4347 C C . PHE A 1 533 ? -7.921 37.152 21.737 1.00 40.78 533 PHE A C 1
ATOM 4349 O O . PHE A 1 533 ? -9.109 37.341 21.481 1.00 40.78 533 PHE A O 1
ATOM 4356 N N . ASP A 1 534 ? -7.240 37.970 22.549 1.00 36.69 534 ASP A N 1
ATOM 4357 C CA . ASP A 1 534 ? -7.870 39.033 23.354 1.00 36.69 534 ASP A CA 1
ATOM 4358 C C . ASP A 1 534 ? -7.907 40.419 22.675 1.00 36.69 534 ASP A C 1
ATOM 4360 O O . ASP A 1 534 ? -8.391 41.389 23.253 1.00 36.69 534 ASP A O 1
ATOM 4364 N N . ARG A 1 535 ? -7.437 40.555 21.426 1.00 36.56 535 ARG A N 1
ATOM 4365 C CA . ARG A 1 535 ? -7.329 41.862 20.736 1.00 36.56 535 ARG A CA 1
ATOM 4366 C C . ARG A 1 535 ? -8.461 42.213 19.764 1.00 36.56 535 ARG A C 1
ATOM 4368 O O . ARG A 1 535 ? -8.329 43.172 19.009 1.00 36.56 535 ARG A O 1
ATOM 4375 N N . LEU A 1 536 ? -9.584 41.494 19.786 1.00 37.84 536 LEU A N 1
ATOM 4376 C CA . LEU A 1 536 ? -10.742 41.797 18.925 1.00 37.84 536 LEU A CA 1
ATOM 4377 C C . LEU A 1 536 ? -11.905 42.526 19.613 1.00 37.84 536 LEU A C 1
ATOM 4379 O O . LEU A 1 536 ? -12.897 42.807 18.951 1.00 37.84 536 LEU A O 1
ATOM 4383 N N . ASN A 1 537 ? -11.766 42.912 20.882 1.00 36.19 537 ASN A N 1
ATOM 4384 C CA . ASN A 1 537 ? -12.741 43.745 21.588 1.00 36.19 537 ASN A CA 1
ATOM 4385 C C . ASN A 1 537 ? -12.032 44.844 22.392 1.00 36.19 537 ASN A C 1
ATOM 4387 O O . ASN A 1 537 ? -11.915 44.726 23.602 1.00 36.19 537 ASN A O 1
ATOM 4391 N N . ASP A 1 538 ? -11.549 45.899 21.738 1.00 31.52 538 ASP A N 1
ATOM 4392 C CA . ASP A 1 538 ? -11.943 47.252 22.148 1.00 31.52 538 ASP A CA 1
ATOM 4393 C C . ASP A 1 538 ? -11.481 48.309 21.146 1.00 31.52 538 ASP A C 1
ATOM 4395 O O . ASP A 1 538 ? -10.404 48.235 20.550 1.00 31.52 538 ASP A O 1
ATOM 4399 N N . GLY A 1 539 ? -12.341 49.299 20.947 1.00 32.62 539 GLY A N 1
ATOM 4400 C CA . GLY A 1 539 ? -12.078 50.434 20.086 1.00 32.62 539 GLY A CA 1
ATOM 4401 C C . GLY A 1 539 ? -11.255 51.517 20.785 1.00 32.62 539 GLY A C 1
ATOM 4402 O O . GLY A 1 539 ? -11.457 51.834 21.952 1.00 32.62 539 GLY A O 1
ATOM 4403 N N . SER A 1 540 ? -10.450 52.195 19.967 1.00 30.23 540 SER A N 1
ATOM 4404 C CA . SER A 1 540 ? -9.933 53.560 20.138 1.00 30.23 540 SER A CA 1
ATOM 4405 C C . SER A 1 540 ? -8.498 53.767 20.649 1.00 30.23 540 SER A C 1
ATOM 4407 O O . SER A 1 540 ? -8.033 53.223 21.643 1.00 30.23 540 SER A O 1
ATOM 4409 N N . SER A 1 541 ? -7.876 54.723 19.953 1.00 30.56 541 SER A N 1
ATOM 4410 C CA . SER A 1 541 ? -6.709 55.547 20.282 1.00 30.56 541 SER A CA 1
ATOM 4411 C C . SER A 1 541 ? -5.296 54.965 20.099 1.00 30.56 541 SER A C 1
ATOM 4413 O O . SER A 1 541 ? -4.783 54.138 20.840 1.00 30.56 541 SER A O 1
ATOM 4415 N N . THR A 1 542 ? -4.650 55.518 19.071 1.00 31.12 542 THR A N 1
ATOM 4416 C CA . THR A 1 542 ? -3.212 55.784 18.927 1.00 31.12 542 THR A CA 1
ATOM 4417 C C . THR A 1 542 ? -2.540 56.259 20.217 1.00 31.12 542 THR A C 1
ATOM 4419 O O . THR A 1 542 ? -3.114 57.122 20.874 1.00 31.12 542 THR A O 1
ATOM 4422 N N . ILE A 1 543 ? -1.285 55.840 20.460 1.00 28.61 543 ILE A N 1
ATOM 4423 C CA . ILE A 1 543 ? -0.105 56.707 20.712 1.00 28.61 543 ILE A CA 1
ATOM 4424 C C . ILE A 1 543 ? 1.164 55.860 20.988 1.00 28.61 543 ILE A C 1
ATOM 4426 O O . ILE A 1 543 ? 1.192 55.019 21.874 1.00 28.61 543 ILE A O 1
ATOM 4430 N N . VAL A 1 544 ? 2.191 56.147 20.178 1.00 27.81 544 VAL A N 1
ATOM 4431 C CA . VAL A 1 544 ? 3.636 56.303 20.464 1.00 27.81 544 VAL A CA 1
ATOM 4432 C C . VAL A 1 544 ? 4.436 55.167 21.125 1.00 27.81 544 VAL A C 1
ATOM 4434 O O . VAL A 1 544 ? 4.274 54.794 22.278 1.00 27.81 544 VAL A O 1
ATOM 4437 N N . SER A 1 545 ? 5.442 54.746 20.358 1.00 35.38 545 SER A N 1
ATOM 4438 C CA . SER A 1 545 ? 6.664 54.058 20.757 1.00 35.38 545 SER A CA 1
ATOM 4439 C C . SER A 1 545 ? 7.472 54.807 21.823 1.00 35.38 545 SER A C 1
ATOM 4441 O O . SER A 1 545 ? 7.902 55.933 21.572 1.00 35.38 545 SER A O 1
ATOM 4443 N N . THR A 1 546 ? 7.842 54.124 22.904 1.00 27.86 546 THR A N 1
ATOM 4444 C CA . THR A 1 546 ? 9.075 54.410 23.652 1.00 27.86 546 THR A CA 1
ATOM 4445 C C . THR A 1 546 ? 9.655 53.116 24.212 1.00 27.86 546 THR A C 1
ATOM 4447 O O . THR A 1 546 ? 9.024 52.444 25.024 1.00 27.86 546 THR A O 1
ATOM 4450 N N . ASN A 1 547 ? 10.875 52.796 23.781 1.00 34.91 547 ASN A N 1
ATOM 4451 C CA . ASN A 1 547 ? 11.827 52.016 24.566 1.00 34.91 547 ASN A CA 1
ATOM 4452 C C . ASN A 1 547 ? 12.052 52.727 25.906 1.00 34.91 547 ASN A C 1
ATOM 4454 O O . ASN A 1 547 ? 12.287 53.929 25.870 1.00 34.91 547 ASN A O 1
ATOM 4458 N N . TYR A 1 548 ? 12.032 52.003 27.025 1.00 28.77 548 TYR A N 1
ATOM 4459 C CA . TYR A 1 548 ? 12.944 52.180 28.164 1.00 28.77 548 TYR A CA 1
ATOM 4460 C C . TYR A 1 548 ? 12.791 50.987 29.127 1.00 28.77 548 TYR A C 1
ATOM 4462 O O . TYR A 1 548 ? 11.711 50.718 29.636 1.00 28.77 548 TYR A O 1
ATOM 4470 N N . GLU A 1 549 ? 13.881 50.227 29.206 1.00 31.09 549 GLU A N 1
ATOM 4471 C CA . GLU A 1 549 ? 14.578 49.677 30.378 1.00 31.09 549 GLU A CA 1
ATOM 4472 C C . GLU A 1 549 ? 13.842 49.333 31.692 1.00 31.09 549 GLU A C 1
ATOM 4474 O O . GLU A 1 549 ? 13.076 50.109 32.251 1.00 31.09 549 GLU A O 1
ATOM 4479 N N . ASP A 1 550 ? 14.314 48.201 32.226 1.00 32.69 550 ASP A N 1
ATOM 4480 C CA . ASP A 1 550 ? 14.591 47.885 33.633 1.00 32.69 550 ASP A CA 1
ATOM 4481 C C . ASP A 1 550 ? 13.437 47.613 34.607 1.00 32.69 550 ASP A C 1
ATOM 4483 O O . ASP A 1 550 ? 12.802 48.512 35.150 1.00 32.69 550 ASP A O 1
ATOM 4487 N N . ASP A 1 551 ? 13.303 46.331 34.967 1.00 32.88 551 ASP A N 1
ATOM 4488 C CA . ASP A 1 551 ? 12.652 45.903 36.204 1.00 32.88 551 ASP A CA 1
ATOM 4489 C C . ASP A 1 551 ? 13.685 45.161 37.074 1.00 32.88 551 ASP A C 1
ATOM 4491 O O . ASP A 1 551 ? 13.908 43.947 36.999 1.00 32.88 551 ASP A O 1
ATOM 4495 N N . SER A 1 552 ? 14.364 45.949 37.905 1.00 45.31 552 SER A N 1
ATOM 4496 C CA . SER A 1 552 ? 15.503 45.625 38.777 1.00 45.31 552 SER A CA 1
ATOM 4497 C C . SER A 1 552 ? 15.142 44.781 40.017 1.00 45.31 552 SER A C 1
ATOM 4499 O O . SER A 1 552 ? 15.887 44.716 40.994 1.00 45.31 552 SER A O 1
ATOM 4501 N N . ASN A 1 553 ? 14.030 44.045 39.965 1.00 37.53 553 ASN A N 1
ATOM 4502 C CA . ASN A 1 553 ? 13.579 43.151 41.039 1.00 37.53 553 ASN A CA 1
ATOM 4503 C C . ASN A 1 553 ? 13.925 41.668 40.789 1.00 37.53 553 ASN A C 1
ATOM 4505 O O . ASN A 1 553 ? 14.013 40.880 41.734 1.00 37.53 553 ASN A O 1
ATOM 4509 N N . ALA A 1 554 ? 14.210 41.278 39.540 1.00 42.69 554 ALA A N 1
ATOM 4510 C CA . ALA A 1 554 ? 14.566 39.897 39.190 1.00 42.69 554 ALA A CA 1
ATOM 4511 C C . ALA A 1 554 ? 16.034 39.533 39.512 1.00 42.69 554 ALA A C 1
ATOM 4513 O O . ALA A 1 554 ? 16.350 38.367 39.765 1.00 42.69 554 ALA A O 1
ATOM 4514 N N . GLU A 1 555 ? 16.938 40.518 39.559 1.00 44.66 555 GLU A N 1
ATOM 4515 C CA . GLU A 1 555 ? 18.357 40.302 39.886 1.00 44.66 555 GLU A CA 1
ATOM 4516 C C . GLU A 1 555 ? 18.613 40.144 41.393 1.00 44.66 555 GLU A C 1
ATOM 4518 O O . GLU A 1 555 ? 19.489 39.377 41.802 1.00 44.66 555 GLU A O 1
ATOM 4523 N N . ILE A 1 556 ? 17.802 40.786 42.239 1.00 43.56 556 ILE A N 1
ATOM 4524 C CA . ILE A 1 556 ? 17.895 40.655 43.701 1.00 43.56 556 ILE A CA 1
ATOM 4525 C C . ILE A 1 556 ? 17.461 39.246 44.140 1.00 43.56 556 ILE A C 1
ATOM 4527 O O . ILE A 1 556 ? 18.108 38.641 44.994 1.00 43.56 556 ILE A O 1
ATOM 4531 N N . MET A 1 557 ? 16.457 38.658 43.481 1.00 39.59 557 MET A N 1
ATOM 4532 C CA . MET A 1 557 ? 16.009 37.278 43.732 1.00 39.59 557 MET A CA 1
ATOM 4533 C C . MET A 1 557 ? 17.038 36.215 43.302 1.00 39.59 557 MET A C 1
ATOM 4535 O O . MET A 1 557 ? 17.104 35.144 43.905 1.00 39.59 557 MET A O 1
ATOM 4539 N N . LYS A 1 558 ? 17.911 36.517 42.328 1.00 46.88 558 LYS A N 1
ATOM 4540 C CA . LYS A 1 558 ? 19.046 35.646 41.959 1.00 46.88 558 LYS A CA 1
ATOM 4541 C C . LYS A 1 558 ? 20.204 35.691 42.963 1.00 46.88 558 LYS A C 1
ATOM 4543 O O . LYS A 1 558 ? 20.982 34.744 43.020 1.00 46.88 558 LYS A O 1
ATOM 4548 N N . LYS A 1 559 ? 20.310 36.742 43.785 1.00 46.81 559 LYS A N 1
ATOM 4549 C CA . LYS A 1 559 ? 21.366 36.890 44.807 1.00 46.81 559 LYS A CA 1
ATOM 4550 C C . LYS A 1 559 ? 21.092 36.135 46.116 1.00 46.81 559 LYS A C 1
ATOM 4552 O O . LYS A 1 559 ? 22.012 35.991 46.914 1.00 46.81 559 LYS A O 1
ATOM 4557 N N . TYR A 1 560 ? 19.875 35.620 46.314 1.00 42.75 560 TYR A N 1
ATOM 4558 C CA . TYR A 1 560 ? 19.466 34.884 47.522 1.00 42.75 560 TYR A CA 1
ATOM 4559 C C . TYR A 1 560 ? 19.049 33.425 47.266 1.00 42.75 560 TYR A C 1
ATOM 4561 O O . TYR A 1 560 ? 18.509 32.777 48.163 1.00 42.75 560 TYR A O 1
ATOM 4569 N N . GLN A 1 561 ? 19.329 32.864 46.082 1.00 42.38 561 GLN A N 1
ATOM 4570 C CA . GLN A 1 561 ? 19.156 31.427 45.858 1.00 42.38 561 GLN A CA 1
ATOM 4571 C C . GLN A 1 561 ? 20.217 30.636 46.631 1.00 42.38 561 GLN A C 1
ATOM 4573 O O . GLN A 1 561 ? 21.374 30.520 46.228 1.00 42.38 561 GLN A O 1
ATOM 4578 N N . TYR A 1 562 ? 19.783 30.105 47.771 1.00 44.19 562 TYR A N 1
ATOM 4579 C CA . TYR A 1 562 ? 20.484 29.126 48.587 1.00 44.19 562 TYR A CA 1
ATOM 4580 C C . TYR A 1 562 ? 20.869 27.917 47.720 1.00 44.19 562 TYR A C 1
ATOM 4582 O O . TYR A 1 562 ? 20.001 27.178 47.257 1.00 44.19 562 TYR A O 1
ATOM 4590 N N . LYS A 1 563 ? 22.169 27.729 47.469 1.00 50.12 563 LYS A N 1
ATOM 4591 C CA . LYS A 1 563 ? 22.702 26.502 46.871 1.00 50.12 563 LYS A CA 1
ATOM 4592 C C . LYS A 1 563 ? 22.943 25.501 47.993 1.00 50.12 563 LYS A C 1
ATOM 4594 O O . LYS A 1 563 ? 23.796 25.715 48.849 1.00 50.12 563 LYS A O 1
ATOM 4599 N N . GLU A 1 564 ? 22.175 24.421 47.978 1.00 49.88 564 GLU A N 1
ATOM 4600 C CA . GLU A 1 564 ? 22.211 23.340 48.971 1.00 49.88 564 GLU A CA 1
ATOM 4601 C C . GLU A 1 564 ? 23.599 22.666 49.076 1.00 49.88 564 GLU A C 1
ATOM 4603 O O . GLU A 1 564 ? 23.946 22.103 50.114 1.00 49.88 564 GLU A O 1
ATOM 4608 N N . ASP A 1 565 ? 24.430 22.816 48.040 1.00 50.94 565 ASP A N 1
ATOM 4609 C CA . ASP A 1 565 ? 25.752 22.196 47.917 1.00 50.94 565 ASP A CA 1
ATOM 4610 C C . ASP A 1 565 ? 26.875 22.852 48.749 1.00 50.94 565 ASP A C 1
ATOM 4612 O O . ASP A 1 565 ? 27.893 22.204 48.981 1.00 50.94 565 ASP A O 1
ATOM 4616 N N . ASP A 1 566 ? 26.696 24.078 49.266 1.00 53.56 566 ASP A N 1
ATOM 4617 C CA . ASP A 1 566 ? 27.699 24.765 50.114 1.00 53.56 566 ASP A CA 1
ATOM 4618 C C . ASP A 1 566 ? 27.359 24.723 51.620 1.00 53.56 566 ASP A C 1
ATOM 4620 O O . ASP A 1 566 ? 28.016 25.347 52.463 1.00 53.56 566 ASP A O 1
ATOM 4624 N N . SER A 1 567 ? 26.327 23.966 52.005 1.00 56.19 567 SER A N 1
ATOM 4625 C CA . SER A 1 567 ? 25.945 23.819 53.407 1.00 56.19 567 SER A CA 1
ATOM 4626 C C . SER A 1 567 ? 26.943 22.933 54.161 1.00 56.19 567 SER A C 1
ATOM 4628 O O . SER A 1 567 ? 27.018 21.719 53.957 1.00 56.19 567 SER A O 1
ATOM 4630 N N . ARG A 1 568 ? 27.662 23.521 55.131 1.00 56.00 568 ARG A N 1
ATOM 4631 C CA . ARG A 1 568 ? 28.517 22.798 56.101 1.00 56.00 568 ARG A CA 1
ATOM 4632 C C . ARG A 1 568 ? 27.798 21.628 56.785 1.00 56.00 568 ARG A C 1
ATOM 4634 O O . ARG A 1 568 ? 28.452 20.675 57.195 1.00 56.00 568 ARG A O 1
ATOM 4641 N N . VAL A 1 569 ? 26.471 21.693 56.901 1.00 56.25 569 VAL A N 1
ATOM 4642 C CA . VAL A 1 569 ? 25.636 20.648 57.508 1.00 56.25 569 VAL A CA 1
ATOM 4643 C C . VAL A 1 569 ? 25.466 19.449 56.565 1.00 56.25 569 VAL A C 1
ATOM 4645 O O . VAL A 1 569 ? 25.531 18.310 57.018 1.00 56.25 569 VAL A O 1
ATOM 4648 N N . VAL A 1 570 ? 25.339 19.684 55.255 1.00 59.12 570 VAL A N 1
ATOM 4649 C CA . VAL A 1 570 ? 25.253 18.624 54.231 1.00 59.12 570 VAL A CA 1
ATOM 4650 C C . VAL A 1 570 ? 26.610 17.931 54.048 1.00 59.12 570 VAL A C 1
ATOM 4652 O O . VAL A 1 570 ? 26.661 16.707 53.911 1.00 59.12 570 VAL A O 1
ATOM 4655 N N . GLY A 1 571 ? 27.716 18.679 54.160 1.00 62.66 571 GLY A N 1
ATOM 4656 C CA . GLY A 1 571 ? 29.069 18.110 54.241 1.00 62.66 571 GLY A CA 1
ATOM 4657 C C . GLY A 1 571 ? 29.252 17.190 55.455 1.00 62.66 571 GLY A C 1
ATOM 4658 O O . GLY A 1 571 ? 29.677 16.048 55.305 1.00 62.66 571 GLY A O 1
ATOM 4659 N N . LEU A 1 572 ? 28.817 17.634 56.640 1.00 59.38 572 LEU A N 1
ATOM 4660 C CA . LEU A 1 572 ? 28.836 16.828 57.868 1.00 59.38 572 LEU A CA 1
ATOM 4661 C C . LEU A 1 572 ? 27.966 15.563 57.769 1.00 59.38 572 LEU A C 1
ATOM 4663 O O . LEU A 1 572 ? 28.377 14.512 58.253 1.00 59.38 572 LEU A O 1
ATOM 4667 N N . MET A 1 573 ? 26.797 15.617 57.118 1.00 57.16 573 MET A N 1
ATOM 4668 C CA . MET A 1 573 ? 25.961 14.422 56.920 1.00 57.16 573 MET A CA 1
ATOM 4669 C C . MET A 1 573 ? 26.572 13.418 55.932 1.00 57.16 573 MET A C 1
ATOM 4671 O O . MET A 1 573 ? 26.459 12.212 56.162 1.00 57.16 573 MET A O 1
ATOM 4675 N N . ARG A 1 574 ? 27.264 13.879 54.878 1.00 65.06 574 ARG A N 1
ATOM 4676 C CA . ARG A 1 574 ? 28.035 12.989 53.987 1.00 65.06 574 ARG A CA 1
ATOM 4677 C C . ARG A 1 574 ? 29.218 12.344 54.708 1.00 65.06 574 ARG A C 1
ATOM 4679 O O . ARG A 1 574 ? 29.444 11.146 54.538 1.00 65.06 574 ARG A O 1
ATOM 4686 N N . ASP A 1 575 ? 29.925 13.091 55.552 1.00 63.94 575 ASP A N 1
ATOM 4687 C CA . ASP A 1 575 ? 31.056 12.564 56.325 1.00 63.94 575 ASP A CA 1
ATOM 4688 C C . ASP A 1 575 ? 30.608 11.538 57.383 1.00 63.94 575 ASP A C 1
ATOM 4690 O O . ASP A 1 575 ? 31.257 10.504 57.567 1.00 63.94 575 ASP A O 1
ATOM 4694 N N . VAL A 1 576 ? 29.448 11.748 58.020 1.00 62.59 576 VAL A N 1
ATOM 4695 C CA . VAL A 1 576 ? 28.836 10.767 58.936 1.00 62.59 576 VAL A CA 1
ATOM 4696 C C . VAL A 1 576 ? 28.403 9.503 58.181 1.00 62.59 576 VAL A C 1
ATOM 4698 O O . VAL A 1 576 ? 28.742 8.400 58.614 1.00 62.59 576 VAL A O 1
ATOM 4701 N N . GLN A 1 577 ? 27.771 9.633 57.006 1.00 60.22 577 GLN A N 1
ATOM 4702 C CA . GLN A 1 577 ? 27.399 8.483 56.165 1.00 60.22 577 GLN A CA 1
ATOM 4703 C C . GLN A 1 577 ? 28.614 7.670 55.689 1.00 60.22 577 GLN A C 1
ATOM 4705 O O . GLN A 1 577 ? 28.560 6.437 55.662 1.00 60.22 577 GLN A O 1
ATOM 4710 N N . HIS A 1 578 ? 29.733 8.324 55.363 1.00 59.69 578 HIS A N 1
ATOM 4711 C CA . HIS A 1 578 ? 30.961 7.629 54.973 1.00 59.69 578 HIS A CA 1
ATOM 4712 C C . HIS A 1 578 ? 31.714 7.004 56.159 1.00 59.69 578 HIS A C 1
ATOM 4714 O O . HIS A 1 578 ? 32.345 5.955 55.986 1.00 59.69 578 HIS A O 1
ATOM 4720 N N . SER A 1 579 ? 31.628 7.580 57.365 1.00 59.16 579 SER A N 1
ATOM 4721 C CA . SER A 1 579 ? 32.319 7.045 58.548 1.00 59.16 579 SER A CA 1
ATOM 4722 C C . SER A 1 579 ? 31.571 5.890 59.234 1.00 59.16 579 SER A C 1
ATOM 4724 O O . SER A 1 579 ? 32.215 4.933 59.675 1.00 59.16 579 SER A O 1
ATOM 4726 N N . GLU A 1 580 ? 30.232 5.899 59.253 1.00 55.16 580 GLU A N 1
ATOM 4727 C CA . GLU A 1 580 ? 29.447 4.899 59.995 1.00 55.16 580 GLU A CA 1
ATOM 4728 C C . GLU A 1 580 ? 29.177 3.614 59.195 1.00 55.16 580 GLU A C 1
ATOM 4730 O O . GLU A 1 580 ? 29.164 2.520 59.765 1.00 55.16 580 GLU A O 1
ATOM 4735 N N . TRP A 1 581 ? 29.062 3.683 57.863 1.00 48.75 581 TRP A N 1
ATOM 4736 C CA . TRP A 1 581 ? 28.872 2.480 57.032 1.00 48.75 581 TRP A CA 1
ATOM 4737 C C . TRP A 1 581 ? 30.193 1.817 56.604 1.00 48.75 581 TRP A C 1
ATOM 4739 O O . TRP A 1 581 ? 30.242 0.604 56.381 1.00 48.75 581 TRP A O 1
ATOM 4749 N N . GLY A 1 582 ? 31.301 2.567 56.579 1.00 48.19 582 GLY A N 1
ATOM 4750 C CA . GLY A 1 582 ? 32.632 2.049 56.240 1.00 48.19 582 GLY A CA 1
ATOM 4751 C C . GLY A 1 582 ? 33.294 1.198 57.335 1.00 48.19 582 GLY A C 1
ATOM 4752 O O . GLY A 1 582 ? 34.150 0.358 57.036 1.00 48.19 582 GLY A O 1
ATOM 4753 N N . GLN A 1 583 ? 32.893 1.359 58.602 1.00 50.25 583 GLN A N 1
ATOM 4754 C CA . GLN A 1 583 ? 33.481 0.619 59.729 1.00 50.25 583 GLN A CA 1
ATOM 4755 C C . GLN A 1 583 ? 32.743 -0.687 60.075 1.00 50.25 583 GLN A C 1
ATOM 4757 O O . GLN A 1 583 ? 33.364 -1.613 60.607 1.00 50.25 583 GLN A O 1
ATOM 4762 N N . ALA A 1 584 ? 31.471 -0.837 59.689 1.00 46.81 584 ALA A N 1
ATOM 4763 C CA . ALA A 1 584 ? 30.713 -2.077 59.896 1.00 46.81 584 ALA A CA 1
ATOM 4764 C C . ALA A 1 584 ? 31.115 -3.207 58.920 1.00 46.81 584 ALA A C 1
ATOM 4766 O O . ALA A 1 584 ? 31.059 -4.386 59.275 1.00 46.81 584 ALA A O 1
ATOM 4767 N N . ALA A 1 585 ? 31.616 -2.876 57.723 1.00 46.16 585 ALA A N 1
ATOM 4768 C CA . ALA A 1 585 ? 32.054 -3.865 56.730 1.00 46.16 585 ALA A CA 1
ATOM 4769 C C . ALA A 1 585 ? 33.494 -4.388 56.944 1.00 46.16 585 ALA A C 1
ATOM 4771 O O . ALA A 1 585 ? 33.857 -5.440 56.413 1.00 46.16 585 ALA A O 1
ATOM 4772 N N . ARG A 1 586 ? 34.324 -3.709 57.754 1.00 45.38 586 ARG A N 1
ATOM 4773 C CA . ARG A 1 586 ? 35.731 -4.098 58.004 1.00 45.38 586 ARG A CA 1
ATOM 4774 C C . ARG A 1 586 ? 35.951 -4.981 59.241 1.00 45.38 586 ARG A C 1
ATOM 4776 O O . ARG A 1 586 ? 37.054 -5.486 59.421 1.00 45.38 586 ARG A O 1
ATOM 4783 N N . LYS A 1 587 ? 34.917 -5.265 60.045 1.00 41.84 587 LYS A N 1
ATOM 4784 C CA . LYS A 1 587 ? 35.017 -6.120 61.252 1.00 41.84 587 LYS A CA 1
ATOM 4785 C C . LYS A 1 587 ? 34.627 -7.598 61.067 1.00 41.84 587 LYS A C 1
ATOM 4787 O O . LYS A 1 587 ? 34.650 -8.346 62.038 1.00 41.84 587 LYS A O 1
ATOM 4792 N N . ARG A 1 588 ? 34.316 -8.058 59.844 1.00 41.25 588 ARG A N 1
ATOM 4793 C CA . ARG A 1 588 ? 33.969 -9.474 59.554 1.00 41.25 588 ARG A CA 1
ATOM 4794 C C . ARG A 1 588 ? 34.985 -10.252 58.706 1.00 41.25 588 ARG A C 1
ATOM 4796 O O . ARG A 1 588 ? 34.717 -11.386 58.329 1.00 41.25 588 ARG A O 1
ATOM 4803 N N . ARG A 1 589 ? 36.170 -9.695 58.440 1.00 41.25 589 ARG A N 1
ATOM 4804 C CA . ARG A 1 589 ? 37.267 -10.404 57.752 1.00 41.25 589 ARG A CA 1
ATOM 4805 C C . ARG A 1 589 ? 38.566 -10.355 58.555 1.00 41.25 589 ARG A C 1
ATOM 4807 O O . ARG A 1 589 ? 39.563 -9.806 58.108 1.00 41.25 589 ARG A O 1
ATOM 4814 N N . SER A 1 590 ? 38.561 -10.950 59.741 1.00 34.84 590 SER A N 1
ATOM 4815 C CA . SER A 1 590 ? 39.790 -11.464 60.350 1.00 34.84 590 SER A CA 1
ATOM 4816 C C . SER A 1 590 ? 39.455 -12.600 61.312 1.00 34.84 590 SER A C 1
ATOM 4818 O O . SER A 1 590 ? 38.956 -12.381 62.410 1.00 34.84 590 SER A O 1
ATOM 4820 N N . ARG A 1 591 ? 39.687 -13.827 60.835 1.00 33.66 591 ARG A N 1
ATOM 4821 C CA . ARG A 1 591 ? 39.989 -15.075 61.563 1.00 33.66 591 ARG A CA 1
ATOM 4822 C C . ARG A 1 591 ? 39.456 -16.244 60.744 1.00 33.66 591 ARG A C 1
ATOM 4824 O O . ARG A 1 591 ? 38.283 -16.579 60.815 1.00 33.66 591 ARG A O 1
ATOM 4831 N N . ILE A 1 592 ? 40.331 -16.819 59.931 1.00 35.72 592 ILE A N 1
ATOM 4832 C CA . ILE A 1 592 ? 40.872 -18.172 60.117 1.00 35.72 592 ILE A CA 1
ATOM 4833 C C . ILE A 1 592 ? 41.863 -18.368 58.965 1.00 35.72 592 ILE A C 1
ATOM 4835 O O . ILE A 1 592 ? 41.504 -18.518 57.801 1.00 35.72 592 ILE A O 1
ATOM 4839 N N . SER A 1 593 ? 43.135 -18.241 59.321 1.00 32.12 593 SER A N 1
ATOM 4840 C CA . SER A 1 593 ? 44.270 -18.789 58.599 1.00 32.12 593 SER A CA 1
ATOM 4841 C C . SER A 1 593 ? 44.438 -20.245 59.014 1.00 32.12 593 SER A C 1
ATOM 4843 O O . SER A 1 593 ? 44.342 -20.528 60.203 1.00 32.12 593 SER A O 1
ATOM 4845 N N . GLU A 1 594 ? 44.735 -21.123 58.061 1.00 33.69 594 GLU A N 1
ATOM 4846 C CA . GLU A 1 594 ? 45.928 -21.991 58.032 1.00 33.69 594 GLU A CA 1
ATOM 4847 C C . GLU A 1 594 ? 45.712 -23.137 57.037 1.00 33.69 594 GLU A C 1
ATOM 4849 O O . GLU A 1 594 ? 44.677 -23.795 57.066 1.00 33.69 594 GLU A O 1
ATOM 4854 N N . GLY A 1 595 ? 46.693 -23.382 56.154 1.00 30.20 595 GLY A N 1
ATOM 4855 C CA . GLY A 1 595 ? 46.682 -24.610 55.346 1.00 30.20 595 GLY A CA 1
ATOM 4856 C C . GLY A 1 595 ? 47.358 -24.627 53.970 1.00 30.20 595 GLY A C 1
ATOM 4857 O O . GLY A 1 595 ? 46.788 -25.192 53.055 1.00 30.20 595 GLY A O 1
ATOM 4858 N N . ARG A 1 596 ? 48.560 -24.047 53.833 1.00 32.84 596 ARG A N 1
ATOM 4859 C CA . ARG A 1 596 ? 49.686 -24.485 52.961 1.00 32.84 596 ARG A CA 1
ATOM 4860 C C . ARG A 1 596 ? 49.490 -24.801 51.449 1.00 32.84 596 ARG A C 1
ATOM 4862 O O . ARG A 1 596 ? 49.041 -25.869 51.070 1.00 32.84 596 ARG A O 1
ATOM 4869 N N . LEU A 1 597 ? 50.112 -23.915 50.647 1.00 32.62 597 LEU A N 1
ATOM 4870 C CA . LEU A 1 597 ? 51.266 -24.124 49.729 1.00 32.62 597 LEU A CA 1
ATOM 4871 C C . LEU A 1 597 ? 51.195 -25.111 48.538 1.00 32.62 597 LEU A C 1
ATOM 4873 O O . LEU A 1 597 ? 51.120 -26.316 48.736 1.00 32.62 597 LEU A O 1
ATOM 4877 N N . GLY A 1 598 ? 51.531 -24.596 47.336 1.00 30.27 598 GLY A N 1
ATOM 4878 C CA . GLY A 1 598 ? 52.458 -25.310 46.435 1.00 30.27 598 GLY A CA 1
ATOM 4879 C C . GLY A 1 598 ? 52.301 -25.210 44.903 1.00 30.27 598 GLY A C 1
ATOM 4880 O O . GLY A 1 598 ? 51.954 -26.201 44.289 1.00 30.27 598 GLY A O 1
ATOM 4881 N N . ILE A 1 599 ? 52.702 -24.079 44.300 1.00 32.84 599 ILE A N 1
ATOM 4882 C CA . ILE A 1 599 ? 53.733 -23.997 43.225 1.00 32.84 599 ILE A CA 1
ATOM 4883 C C . ILE A 1 599 ? 53.461 -24.539 41.779 1.00 32.84 599 ILE A C 1
ATOM 4885 O O . ILE A 1 599 ? 53.387 -25.731 41.529 1.00 32.84 599 ILE A O 1
ATOM 4889 N N . LEU A 1 600 ? 53.544 -23.573 40.837 1.00 30.66 600 LEU A N 1
ATOM 4890 C CA . LEU A 1 600 ? 54.093 -23.542 39.450 1.00 30.66 600 LEU A CA 1
ATOM 4891 C C . LEU A 1 600 ? 53.383 -24.170 38.222 1.00 30.66 600 LEU A C 1
ATOM 4893 O O . LEU A 1 600 ? 53.386 -25.369 37.996 1.00 30.66 600 LEU A O 1
ATOM 4897 N N . LEU A 1 601 ? 52.960 -23.245 37.341 1.00 30.66 601 LEU A N 1
ATOM 4898 C CA . LEU A 1 601 ? 53.376 -23.011 35.938 1.00 30.66 601 LEU A CA 1
ATOM 4899 C C . LEU A 1 601 ? 53.545 -24.174 34.922 1.00 30.66 601 LEU A C 1
ATOM 4901 O O . LEU A 1 601 ? 54.381 -25.050 35.088 1.00 30.66 601 LEU A O 1
ATOM 4905 N N . ARG A 1 602 ? 52.969 -23.889 33.735 1.00 30.30 602 ARG A N 1
ATOM 4906 C CA . ARG A 1 602 ? 53.399 -24.160 32.335 1.00 30.30 602 ARG A CA 1
ATOM 4907 C C . ARG A 1 602 ? 52.724 -25.291 31.527 1.00 30.30 602 ARG A C 1
ATOM 4909 O O . ARG A 1 602 ? 53.071 -26.449 31.649 1.00 30.30 602 ARG A O 1
ATOM 4916 N N . VAL A 1 603 ? 51.897 -24.843 30.564 1.00 30.94 603 VAL A N 1
ATOM 4917 C CA . VAL A 1 603 ? 52.150 -24.885 29.096 1.00 30.94 603 VAL A CA 1
ATOM 4918 C C . VAL A 1 603 ? 52.207 -26.275 28.410 1.00 30.94 603 VAL A C 1
ATOM 4920 O O . VAL A 1 603 ? 53.174 -27.006 28.555 1.00 30.94 603 VAL A O 1
ATOM 4923 N N . TYR A 1 604 ? 51.228 -26.468 27.502 1.00 30.78 604 TYR A N 1
ATOM 4924 C CA . TYR A 1 604 ? 51.165 -27.316 26.282 1.00 30.78 604 TYR A CA 1
ATOM 4925 C C . TYR A 1 604 ? 50.751 -28.802 26.342 1.00 30.78 604 TYR A C 1
ATOM 4927 O O . TYR A 1 604 ? 51.216 -29.574 27.166 1.00 30.78 604 TYR A O 1
ATOM 4935 N N . GLY A 1 605 ? 49.978 -29.195 25.310 1.00 28.98 605 GLY A N 1
ATOM 4936 C CA . GLY A 1 605 ? 49.838 -30.573 24.799 1.00 28.98 605 GLY A CA 1
ATOM 4937 C C . GLY A 1 605 ? 48.500 -31.233 25.151 1.00 28.98 605 GLY A C 1
ATOM 4938 O O . GLY A 1 605 ? 48.324 -31.680 26.269 1.00 28.98 605 GLY A O 1
ATOM 4939 N N . ARG A 1 606 ? 47.448 -31.172 24.326 1.00 29.86 606 ARG A N 1
ATOM 4940 C CA . ARG A 1 606 ? 47.191 -31.953 23.095 1.00 29.86 606 ARG A CA 1
ATOM 4941 C C . ARG A 1 606 ? 47.049 -33.474 23.333 1.00 29.86 606 ARG A C 1
ATOM 4943 O O . ARG A 1 606 ? 48.035 -34.165 23.528 1.00 29.86 606 ARG A O 1
ATOM 4950 N N . ASN A 1 607 ? 45.816 -33.934 23.097 1.00 31.03 607 ASN A N 1
ATOM 4951 C CA . ASN A 1 607 ? 45.393 -35.217 22.522 1.00 31.03 607 ASN A CA 1
ATOM 4952 C C . ASN A 1 607 ? 45.368 -36.521 23.348 1.00 31.03 607 ASN A C 1
ATOM 4954 O O . ASN A 1 607 ? 46.391 -37.086 23.698 1.00 31.03 607 ASN A O 1
ATOM 4958 N N . GLN A 1 608 ? 44.144 -37.073 23.324 1.00 29.33 608 GLN A N 1
ATOM 4959 C CA . GLN A 1 608 ? 43.766 -38.451 22.978 1.00 29.33 608 GLN A CA 1
ATOM 4960 C C . GLN A 1 608 ? 43.643 -39.510 24.085 1.00 29.33 608 GLN A C 1
ATOM 4962 O O . GLN A 1 608 ? 44.617 -39.862 24.731 1.0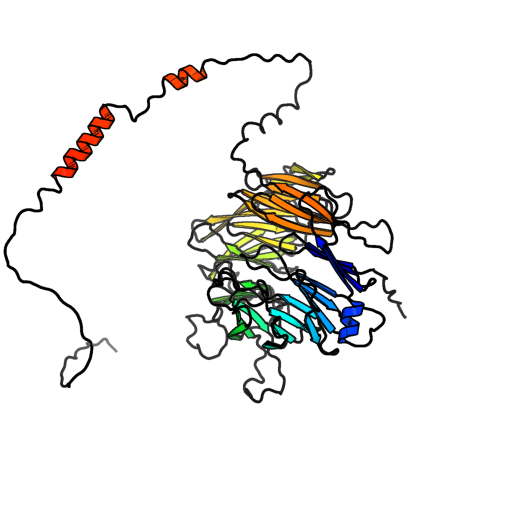0 29.33 608 GLN A O 1
ATOM 4967 N N . ARG A 1 609 ? 42.414 -40.074 24.109 1.00 28.75 609 ARG A N 1
ATOM 4968 C CA . ARG A 1 609 ? 42.050 -41.511 24.089 1.00 28.75 609 ARG A CA 1
ATOM 4969 C C . ARG A 1 609 ? 42.576 -42.349 25.249 1.00 28.75 609 ARG A C 1
ATOM 4971 O O . ARG A 1 609 ? 43.771 -42.484 25.431 1.00 28.75 609 ARG A O 1
ATOM 4978 N N . ASN A 1 610 ? 41.722 -42.948 26.067 1.00 29.77 610 ASN A N 1
ATOM 4979 C CA . ASN A 1 610 ? 40.970 -44.207 25.871 1.00 29.77 610 ASN A CA 1
ATOM 4980 C C . ASN A 1 610 ? 40.852 -44.733 27.337 1.00 29.77 610 ASN A C 1
ATOM 4982 O O . ASN A 1 610 ? 41.732 -44.432 28.134 1.00 29.77 610 ASN A O 1
ATOM 4986 N N . GLU A 1 611 ? 39.874 -45.464 27.858 1.00 33.47 611 GLU A N 1
ATOM 4987 C CA . GLU A 1 611 ? 38.896 -46.400 27.324 1.00 33.47 611 GLU A CA 1
ATOM 4988 C C . GLU A 1 611 ? 38.168 -47.044 28.530 1.00 33.47 611 GLU A C 1
ATOM 4990 O O . GLU A 1 611 ? 38.750 -47.096 29.611 1.00 33.47 611 GLU A O 1
ATOM 4995 N N . LEU A 1 612 ? 36.982 -47.619 28.258 1.00 32.03 612 LEU A N 1
ATOM 4996 C CA . LEU A 1 612 ? 36.417 -48.850 28.860 1.00 32.03 612 LEU A CA 1
ATOM 4997 C C . LEU A 1 612 ? 36.023 -48.829 30.374 1.00 32.03 612 LEU A C 1
ATOM 4999 O O . LEU A 1 612 ? 36.754 -48.331 31.213 1.00 32.03 612 LEU A O 1
ATOM 5003 N N . THR A 1 613 ? 34.900 -49.385 30.859 1.00 32.56 613 THR A N 1
ATOM 5004 C CA . THR A 1 613 ? 33.827 -50.221 30.277 1.00 32.56 613 THR A CA 1
ATOM 5005 C C . THR A 1 613 ? 32.712 -50.504 31.302 1.00 32.56 613 THR A C 1
ATOM 5007 O O . THR A 1 613 ? 32.989 -50.479 32.497 1.00 32.56 613 THR A O 1
ATOM 5010 N N . SER A 1 614 ? 31.531 -50.869 30.768 1.00 31.94 614 SER A N 1
ATOM 5011 C CA . SER A 1 614 ? 30.601 -51.964 31.158 1.00 31.94 614 SER A CA 1
ATOM 5012 C C . SER A 1 614 ? 30.152 -52.055 32.624 1.00 31.94 614 SER A C 1
ATOM 5014 O O . SER A 1 614 ? 30.959 -52.296 33.515 1.00 31.94 614 SER A O 1
ATOM 5016 N N . ASP A 1 615 ? 28.891 -51.785 32.940 1.00 31.77 615 ASP A N 1
ATOM 5017 C CA . ASP A 1 615 ? 27.687 -52.625 32.756 1.00 31.77 615 ASP A CA 1
ATOM 5018 C C . ASP A 1 615 ? 27.334 -53.384 34.041 1.00 31.77 615 ASP A C 1
ATOM 5020 O O . ASP A 1 615 ? 28.193 -53.884 34.764 1.00 31.77 615 ASP A O 1
ATOM 5024 N N . ASP A 1 616 ? 26.017 -53.486 34.211 1.00 32.91 616 ASP A N 1
ATOM 5025 C CA . ASP A 1 616 ? 25.280 -54.601 34.793 1.00 32.91 616 ASP A CA 1
ATOM 5026 C C . ASP A 1 616 ? 24.765 -54.570 36.253 1.00 32.91 616 ASP A C 1
ATOM 5028 O O . ASP A 1 616 ? 25.497 -54.588 37.238 1.00 32.91 616 ASP A O 1
ATOM 5032 N N . ILE A 1 617 ? 23.422 -54.692 36.295 1.00 33.00 617 ILE A N 1
ATOM 5033 C CA . ILE A 1 617 ? 22.611 -55.619 37.112 1.00 33.00 617 ILE A CA 1
ATOM 5034 C C . ILE A 1 617 ? 21.923 -55.068 38.386 1.00 33.00 617 ILE A C 1
ATOM 5036 O O . ILE A 1 617 ? 22.532 -54.925 39.438 1.00 33.00 617 ILE A O 1
ATOM 5040 N N . THR A 1 618 ? 20.591 -54.883 38.231 1.00 31.03 618 THR A N 1
ATOM 5041 C CA . THR A 1 618 ? 19.440 -55.239 39.118 1.00 31.03 618 THR A CA 1
ATOM 5042 C C . THR A 1 618 ? 19.398 -54.677 40.562 1.00 31.03 618 THR A C 1
ATOM 5044 O O . THR A 1 618 ? 20.419 -54.449 41.179 1.00 31.03 618 THR A O 1
ATOM 5047 N N . ASP A 1 619 ? 18.280 -54.452 41.255 1.00 32.06 619 ASP A N 1
ATOM 5048 C CA . ASP A 1 619 ? 16.921 -54.976 41.141 1.00 32.06 619 ASP A CA 1
ATOM 5049 C C . ASP A 1 619 ? 15.938 -54.173 42.033 1.00 32.06 619 ASP A C 1
ATOM 5051 O O . ASP A 1 619 ? 16.341 -53.550 43.013 1.00 32.06 619 ASP A O 1
ATOM 5055 N N . THR A 1 620 ? 14.637 -54.320 41.751 1.00 31.69 620 THR A N 1
ATOM 5056 C CA . THR A 1 620 ? 13.466 -54.174 42.655 1.00 31.69 620 THR A CA 1
ATOM 5057 C C . THR A 1 620 ? 13.187 -52.859 43.409 1.00 31.69 620 THR A C 1
ATOM 5059 O O . THR A 1 620 ? 13.908 -52.474 44.314 1.00 31.69 620 THR A O 1
ATOM 5062 N N . PHE A 1 621 ? 12.006 -52.266 43.177 1.00 28.84 621 PHE A N 1
ATOM 5063 C CA . PHE A 1 621 ? 10.931 -52.194 44.189 1.00 28.84 621 PHE A CA 1
ATOM 5064 C C . PHE A 1 621 ? 9.619 -51.727 43.540 1.00 28.84 621 PHE A C 1
ATOM 5066 O O . PHE A 1 621 ? 9.521 -50.644 42.970 1.00 28.84 621 PHE A O 1
ATOM 5073 N N . ASN A 1 622 ? 8.593 -52.568 43.640 1.00 32.97 622 ASN A N 1
ATOM 5074 C CA . ASN A 1 622 ? 7.209 -52.264 43.294 1.00 32.97 622 ASN A CA 1
ATOM 5075 C C . ASN A 1 622 ? 6.298 -52.936 44.339 1.00 32.97 622 ASN A C 1
ATOM 5077 O O . ASN A 1 622 ? 6.749 -53.876 44.993 1.00 32.97 622 ASN A O 1
ATOM 5081 N N . LEU A 1 623 ? 5.030 -52.496 44.409 1.00 34.47 623 LEU A N 1
ATOM 5082 C CA . LEU A 1 623 ? 3.911 -52.883 45.310 1.00 34.47 623 LEU A CA 1
ATOM 5083 C C . LEU A 1 623 ? 3.664 -51.843 46.433 1.00 34.47 623 LEU A C 1
ATOM 5085 O O . LEU A 1 623 ? 4.576 -51.480 47.157 1.00 34.47 623 LEU A O 1
ATOM 5089 N N . ASN A 1 624 ? 2.461 -51.299 46.666 1.00 33.62 624 ASN A N 1
ATOM 5090 C CA . ASN A 1 624 ? 1.118 -51.865 46.511 1.00 33.62 624 ASN A CA 1
ATOM 5091 C C . ASN A 1 624 ? 0.020 -50.795 46.316 1.00 33.62 624 ASN A C 1
ATOM 5093 O O . ASN A 1 624 ? 0.034 -49.739 46.944 1.00 33.62 624 ASN A O 1
ATOM 5097 N N . LYS A 1 625 ? -1.003 -51.159 45.528 1.00 38.62 625 LYS A N 1
ATOM 5098 C CA . LYS A 1 625 ? -2.331 -50.520 45.428 1.00 38.62 625 LYS A CA 1
ATOM 5099 C C . LYS A 1 625 ? -3.299 -51.084 46.483 1.00 38.62 625 LYS A C 1
ATOM 5101 O O . LYS A 1 625 ? -3.237 -52.267 46.812 1.00 38.62 625 LYS A O 1
ATOM 5106 N N . ARG A 1 626 ? -4.292 -50.285 46.899 1.00 33.53 626 ARG A N 1
ATOM 5107 C CA . ARG A 1 626 ? -5.558 -50.753 47.509 1.00 33.53 626 ARG A CA 1
ATOM 5108 C C . ARG A 1 626 ? -6.786 -50.177 46.785 1.00 33.53 626 ARG A C 1
ATOM 5110 O O . ARG A 1 626 ? -6.703 -49.149 46.126 1.00 33.53 626 ARG A O 1
ATOM 5117 N N . LYS A 1 627 ? -7.884 -50.936 46.901 1.00 46.16 627 LYS A N 1
ATOM 5118 C CA . LYS A 1 627 ? -9.153 -50.938 46.143 1.00 46.16 627 LYS A CA 1
ATOM 5119 C C . LYS A 1 627 ? -10.164 -49.849 46.542 1.00 46.16 627 LYS A C 1
ATOM 5121 O O . LYS A 1 627 ? -10.199 -49.436 47.696 1.00 46.16 627 LYS A O 1
ATOM 5126 N N . SER A 1 628 ? -11.100 -49.569 45.632 1.00 40.22 628 SER A N 1
ATOM 5127 C CA . SER A 1 628 ? -12.477 -49.130 45.920 1.00 40.22 628 SER A CA 1
ATOM 5128 C C . SER A 1 628 ? -13.459 -49.847 44.960 1.00 40.22 628 SER A C 1
ATOM 5130 O O . SER A 1 628 ? -13.018 -50.538 44.046 1.00 40.22 628 SER A O 1
ATOM 5132 N N . ARG A 1 629 ? -14.750 -49.820 45.300 1.00 44.41 629 ARG A N 1
ATOM 5133 C CA . ARG A 1 629 ? -15.760 -50.895 45.238 1.00 44.41 629 ARG A CA 1
ATOM 5134 C C . ARG A 1 629 ? -16.694 -50.889 44.013 1.00 44.41 629 ARG A C 1
ATOM 5136 O O . ARG A 1 629 ? -17.028 -49.822 43.518 1.00 44.41 629 ARG A O 1
ATOM 5143 N N . ASN A 1 630 ? -17.213 -52.108 43.796 1.00 46.81 630 ASN A N 1
ATOM 5144 C CA . ASN A 1 630 ? -18.418 -52.609 43.109 1.00 46.81 630 ASN A CA 1
ATOM 5145 C C . ASN A 1 630 ? -18.493 -52.544 41.587 1.00 46.81 630 ASN A C 1
ATOM 5147 O O . ASN A 1 630 ? -18.654 -51.439 41.035 1.00 46.81 630 ASN A O 1
#

=== Feature glossary ===
Legend for the data blocks above and below:

— What the protein is —

The amino-acid sequence is the protein's primary structure: the linear order of residues from the N-terminus to the C-terminus, written in one-letter code. Everything else here — the 3D coordinates, the secondary structure, the domain annotations — is ultimately a consequence of this string.

Functional annotations link the protein to curated databases. InterPro entries identify conserved domains and families by matching the sequence against member-database signatures (Pfam, PROSITE, CDD, …). Gene Ontology (GO) terms describe molecular function, biological process, and cellular component in a controlled vocabulary. CATH places the structure in a hierarchical fold classification (Class/Architecture/Topology/Homologous-superfamily). The organism is the source species.

— Where its atoms are —

Atomic coordinates in PDBx/mmCIF format — the same representation the Protein Data Bank distributes. Each line of the _atom_site loop places one backbone atom in Cartesian space (units: ångströms, origin: arbitrary).

The six renders are orthographic views along the three Cartesian axes in both directions. Representation (cartoon, sticks, or surface) and color scheme (sequence-rainbow or by-chain) vary across proteins so the training set covers all the common visualization conventions.

— Local backbone conformation —

Eight-state secondary structure (DSSP): H is the canonical α-helix, G the tighter 3₁₀-helix, I the wider π-helix; E/B are β-structure, T and S are turns and bends, and '-' is everything else. DSSP derives these from the pattern of main-chain N–H···O=C hydrogen bonds, not from the sequence.

Three-state secondary structure (P-SEA) collapses the eight DSSP classes into helix (a), strand (b), and coil (c). P-SEA assigns these from Cα geometry alone — distances and angles — without requiring backbone oxygens, so it works on any Cα trace.

φ (phi) and ψ (psi) are the two rotatable backbone dihedrals per residue: φ is the C(i-1)–N–Cα–C torsion, ψ is the N–Cα–C–N(i+1) torsion, both in degrees on (−180°, 180°]. α-helical residues cluster near (−60°, −45°); β-strand residues near (−120°, +130°). A Ramachandran plot is simply a scatter of (φ, ψ) for every residue.

— Global shape and packing —

The geometric summary reports three shape descriptors. Rg (radius of gyration) measures how spread out the Cα atoms are about their centre of mass; compact globular proteins have small Rg, elongated or unfolded ones large. Cα contacts (<8 Å, |i−j|>4) count long-range residue pairs in spatial proximity — high for tightly packed folds, near zero for rods or random coil. The bounding-box extents give the protein's footprint along x, y, z in Å.

SASA measures how much of the protein is reachable by solvent. It is computed by rolling a water-sized probe over the atomic surface and summing the exposed area (Å²). Per-residue SASA distinguishes core (buried, low SASA) from surface (exposed, high SASA) residues; total SASA is a whole-molecule size measure.

Plot images: a contact map (which residues are close in 3D, as an N×N binary image), a Ramachandran scatter (backbone torsion angles, revealing secondary-structure composition at a glance), and — for AlphaFold structures — a PAE heatmap (pairwise prediction confidence).

— Structural neighborhood —

A 3Di character summarizes, for each residue, the relative orientation of the Cα frame of its nearest spatial neighbor. Because it encodes fold topology rather than chemistry, 3Di alignments detect remote structural similarity that sequence alignment misses.

The Foldseek neighbor list gives the closest experimentally determined structures in the PDB, ranked by structural alignment. TM-score near 1 means near-identical fold; near 0.3 means only rough topology match. This is how one finds what a novel AlphaFold prediction most resembles in the solved-structure universe.

— Confidence and disorder —

For AlphaFold models, the B-factor field carries pLDDT — the model's own estimate of local accuracy on a 0–100 scale. Regions with pLDDT<50 should be treated as essentially unmodeled; they often correspond to intrinsically disordered segments.

Crystallographic B-factors measure how much each atom's electron density is smeared out, in Å². They rise in mobile loops and surface residues and fall in the buried interior. In AlphaFold models this column is repurposed to hold pLDDT instead.

Predicted Aligned Error (PAE) is an AlphaFold confidence matrix: entry (i, j) is the expected error in the position of residue j, in ångströms, when the prediction is superimposed on the true structure at residue i. Low PAE within a block of residues means that block is internally rigid and well-predicted; high PAE between two blocks means their relative placement is uncertain even if each block individually is confident.